Protein AF-0000000078519037 (afdb_homodimer)

pLDDT: mean 96.57, std 5.48, range [38.5, 98.94]

Secondary structure (DSSP, 8-state):
--------SEEEEEEEES-STT-EEEEEEEEPP---TTEEEEEEEEEEE-HHHHHHHHT-SSS--GGGGT------EEEEEEEEE-TT--S--TT-EEEE-SEEE--SSSHHHHTT-GGG-TT-EEBTTTB--TTBSEEEEEGGGSEEPPTT--HHHHHHIIIIIHHHHHHHHHHTPPTT-EEEEETTTSHHHHHHHHHHHHTT-EEEEEE-SHHHHHHHHHTT-SEEEETTT-S-HHHHHHHHTTTT--SEEEE-SGGGGGGGGGGGTT-TT-EEEE-SPPPGGG---EEE-HHHHHHTT-EEEE--S--HHHHHHHHHHHHTTSS---EEEEEGGGHHHHHHHHHTT--SSEEEEETT-/--------SEEEEEEEES-STT-EEEEEEEEPP---TTEEEEEEEEEEE-HHHHHHHHT-SSS--GGGGT------EEEEEEEEE-TT--S--TT-EEEE-SEEE--SSSHHHHTT-GGG-TT-EEBTTTB--TTBSEEEEEGGGSEEPPTT--HHHHHHIIIIIHHHHHHHHHHTPPTT-EEEEETTTSHHHHHHHHHHHHTT-EEEEEE-SHHHHHHHHHHT-SEEEETTT-S-HHHHHHHHTTTT--SEEEE-SGGGGGGGGGGGTT-TT-EEEE-SPPPGGG---EEE-HHHHHHTT-EEEE--S--HHHHHHHHHHHHTTSS---EEEEEGGGHHHHHHHHHTT--SSEEEEETT-

Structure (mmCIF, N/CA/C/O backbone):
data_AF-0000000078519037-model_v1
#
loop_
_entity.id
_entity.type
_entity.pdbx_description
1 polymer 'Polyketide synthase, enoylreductase'
#
loop_
_atom_site.group_PDB
_atom_site.id
_atom_site.type_symbol
_atom_site.label_atom_id
_atom_site.label_alt_id
_atom_site.label_comp_id
_atom_site.label_asym_id
_atom_site.label_entity_id
_atom_site.label_seq_id
_atom_site.pdbx_PDB_ins_code
_atom_site.Cartn_x
_atom_site.Cartn_y
_atom_site.Cartn_z
_atom_site.occupancy
_atom_site.B_iso_or_equiv
_atom_site.auth_seq_id
_atom_site.auth_comp_id
_atom_site.auth_asym_id
_atom_site.auth_atom_id
_atom_site.pdbx_PDB_model_num
ATOM 1 N N . MET A 1 1 ? 0.226 50.844 -4.195 1 38.5 1 MET A N 1
ATOM 2 C CA . MET A 1 1 ? 0.465 51.594 -2.975 1 38.5 1 MET A CA 1
ATOM 3 C C . MET A 1 1 ? 1.252 50.781 -1.963 1 38.5 1 MET A C 1
ATOM 5 O O . MET A 1 1 ? 0.878 49.625 -1.657 1 38.5 1 MET A O 1
ATOM 9 N N . THR A 1 2 ? 2.553 50.938 -1.883 1 46.56 2 THR A N 1
ATOM 10 C CA . THR A 1 2 ? 3.441 50.219 -0.977 1 46.56 2 THR A CA 1
ATOM 11 C C . THR A 1 2 ? 2.863 50.188 0.435 1 46.56 2 THR A C 1
ATOM 13 O O . THR A 1 2 ? 2.768 51.219 1.097 1 46.56 2 THR A O 1
ATOM 16 N N . ASN A 1 3 ? 1.792 49.375 0.617 1 55.59 3 ASN A N 1
ATOM 17 C CA . ASN A 1 3 ? 1.208 49.312 1.953 1 55.59 3 ASN A CA 1
ATOM 18 C C . ASN A 1 3 ? 2.283 49.188 3.029 1 55.59 3 ASN A C 1
ATOM 20 O O . ASN A 1 3 ? 3.033 48.219 3.055 1 55.59 3 ASN A O 1
ATOM 24 N N . ASN A 1 4 ? 2.861 50.281 3.402 1 74.88 4 ASN A N 1
ATOM 25 C CA . ASN A 1 4 ? 3.846 50.344 4.477 1 74.88 4 ASN A CA 1
ATOM 26 C C . ASN A 1 4 ? 3.25 49.906 5.812 1 74.88 4 ASN A C 1
ATOM 28 O O . ASN A 1 4 ? 2.295 50.531 6.297 1 74.88 4 ASN A O 1
ATOM 32 N N . TYR A 1 5 ? 3.516 48.625 6.156 1 86.25 5 TYR A N 1
ATOM 33 C CA . TYR A 1 5 ? 3.049 48.125 7.441 1 86.25 5 TYR A CA 1
ATOM 34 C C . TYR A 1 5 ? 3.932 48.625 8.578 1 86.25 5 TYR A C 1
ATOM 36 O O . TYR A 1 5 ? 5.156 48.688 8.445 1 86.25 5 TYR A O 1
ATOM 44 N N . VAL A 1 6 ? 3.307 49.125 9.602 1 92.94 6 VAL A N 1
ATOM 45 C CA . VAL A 1 6 ? 4.039 49.406 10.828 1 92.94 6 VAL A CA 1
ATOM 46 C C . VAL A 1 6 ? 4.281 48.125 11.602 1 92.94 6 VAL A C 1
ATOM 48 O O . VAL A 1 6 ? 3.334 47.5 12.078 1 92.94 6 VAL A O 1
ATOM 51 N N . ILE A 1 7 ? 5.512 47.75 11.664 1 96.5 7 ILE A N 1
ATOM 52 C CA . ILE A 1 7 ? 5.867 46.531 12.336 1 96.5 7 ILE A CA 1
ATOM 53 C C . ILE A 1 7 ? 6.215 46.812 13.797 1 96.5 7 ILE A C 1
ATOM 55 O O . ILE A 1 7 ? 7.172 47.531 14.086 1 96.5 7 ILE A O 1
ATOM 59 N N . PRO A 1 8 ? 5.477 46.281 14.68 1 97.19 8 PRO A N 1
ATOM 60 C CA . PRO A 1 8 ? 5.785 46.531 16.094 1 97.19 8 PRO A CA 1
ATOM 61 C C . PRO A 1 8 ? 7.059 45.812 16.547 1 97.19 8 PRO A C 1
ATOM 63 O O . PRO A 1 8 ? 7.551 44.906 15.852 1 97.19 8 PRO A O 1
ATOM 66 N N . GLU A 1 9 ? 7.57 46.25 17.672 1 97.5 9 GLU A N 1
ATOM 67 C CA . GLU A 1 9 ? 8.758 45.625 18.234 1 97.5 9 GLU A CA 1
ATOM 68 C C . GLU A 1 9 ? 8.414 44.281 18.875 1 97.5 9 GLU A C 1
ATOM 70 O O . GLU A 1 9 ? 9.242 43.344 18.891 1 97.5 9 GLU A O 1
ATOM 75 N N . GLU A 1 10 ? 7.191 44.281 19.391 1 98.25 10 GLU A N 1
ATOM 76 C CA . GLU A 1 10 ? 6.719 43.062 20.047 1 98.25 10 GLU A CA 1
ATOM 77 C C . GLU A 1 10 ? 5.344 42.656 19.531 1 98.25 10 GLU A C 1
ATOM 79 O O . GLU A 1 10 ? 4.633 43.469 18.938 1 98.25 10 GLU A O 1
ATOM 84 N N . CYS A 1 11 ? 5.043 41.406 19.766 1 97.81 11 CYS A N 1
ATOM 85 C CA . CYS A 1 11 ? 3.736 40.906 19.344 1 97.81 11 CYS A CA 1
ATOM 86 C C . CYS A 1 11 ? 3.221 39.844 20.312 1 97.81 11 CYS A C 1
ATOM 88 O O . CYS A 1 11 ? 3.969 39.344 21.156 1 97.81 11 CYS A O 1
ATOM 90 N N . ARG A 1 12 ? 1.925 39.5 20.188 1 97.5 12 ARG A N 1
ATOM 91 C CA . ARG A 1 12 ? 1.289 38.531 21.047 1 97.5 12 ARG A CA 1
ATOM 92 C C . ARG A 1 12 ? 1.679 37.094 20.625 1 97.5 12 ARG A C 1
ATOM 94 O O . ARG A 1 12 ? 1.819 36.812 19.422 1 97.5 12 ARG A O 1
ATOM 101 N N . ALA A 1 13 ? 1.878 36.25 21.562 1 98.44 13 ALA A N 1
ATOM 102 C CA . ALA A 1 13 ? 2.219 34.844 21.344 1 98.44 13 ALA A CA 1
ATOM 103 C C . ALA A 1 13 ? 1.622 33.969 22.422 1 98.44 13 ALA A C 1
ATOM 105 O O . ALA A 1 13 ? 1.486 34.375 23.578 1 98.44 13 ALA A O 1
ATOM 106 N N . ALA A 1 14 ? 1.101 32.875 22.031 1 98.5 14 ALA A N 1
ATOM 107 C CA . ALA A 1 14 ? 0.797 31.797 22.969 1 98.5 14 ALA A CA 1
ATOM 108 C C . ALA A 1 14 ? 2.012 30.891 23.172 1 98.5 14 ALA A C 1
ATOM 110 O O . ALA A 1 14 ? 2.473 30.234 22.25 1 98.5 14 ALA A O 1
ATOM 111 N N . VAL A 1 15 ? 2.541 30.844 24.359 1 98 15 VAL A N 1
ATOM 112 C CA . VAL A 1 15 ? 3.799 30.156 24.625 1 98 15 VAL A CA 1
ATOM 113 C C . VAL A 1 15 ? 3.543 28.953 25.531 1 98 15 VAL A C 1
ATOM 115 O O . VAL A 1 15 ? 2.705 29 26.438 1 98 15 VAL A O 1
ATOM 118 N N . VAL A 1 16 ? 4.293 27.891 25.203 1 97.56 16 VAL A N 1
ATOM 119 C CA . VAL A 1 16 ? 4.219 26.656 25.984 1 97.56 16 VAL A CA 1
ATOM 120 C C . VAL A 1 16 ? 5.074 26.797 27.234 1 97.56 16 VAL A C 1
ATOM 122 O O . VAL A 1 16 ? 6.238 27.188 27.172 1 97.56 16 VAL A O 1
ATOM 125 N N . VAL A 1 17 ? 4.434 26.516 28.328 1 96.38 17 VAL A N 1
ATOM 126 C CA . VAL A 1 17 ? 5.125 26.469 29.609 1 96.38 17 VAL A CA 1
ATOM 127 C C . VAL A 1 17 ? 5.168 25.031 30.125 1 96.38 17 VAL A C 1
ATOM 129 O O . VAL A 1 17 ? 4.172 24.312 30.047 1 96.38 17 VAL A O 1
ATOM 132 N N . ASP A 1 18 ? 6.266 24.578 30.594 1 95.75 18 ASP A N 1
ATOM 133 C CA . ASP A 1 18 ? 6.477 23.25 31.141 1 95.75 18 ASP A CA 1
ATOM 134 C C . ASP A 1 18 ? 6.227 22.172 30.078 1 95.75 18 ASP A C 1
ATOM 136 O O . ASP A 1 18 ? 5.434 21.25 30.297 1 95.75 18 ASP A O 1
ATOM 140 N N . GLU A 1 19 ? 6.879 22.359 28.922 1 96 19 GLU A N 1
ATOM 141 C CA . GLU A 1 19 ? 6.793 21.359 27.875 1 96 19 GLU A CA 1
ATOM 142 C C . GLU A 1 19 ? 6.824 19.953 28.453 1 96 19 GLU A C 1
ATOM 144 O O . GLU A 1 19 ? 7.652 19.641 29.312 1 96 19 GLU A O 1
ATOM 149 N N . GLY A 1 20 ? 5.91 19.016 27.969 1 95.56 20 GLY A N 1
ATOM 150 C CA . GLY A 1 20 ? 5.734 17.688 28.531 1 95.56 20 GLY A CA 1
ATOM 151 C C . GLY A 1 20 ? 4.324 17.422 29.031 1 95.56 20 GLY A C 1
ATOM 152 O O . GLY A 1 20 ? 3.389 18.141 28.656 1 95.56 20 GLY A O 1
ATOM 153 N N . PRO A 1 21 ? 4.148 16.422 29.875 1 94.69 21 PRO A N 1
ATOM 154 C CA . PRO A 1 21 ? 2.814 15.961 30.266 1 94.69 21 PRO A CA 1
ATOM 155 C C . PRO A 1 21 ? 2.004 17.047 30.969 1 94.69 21 PRO A C 1
ATOM 157 O O . PRO A 1 21 ? 0.771 17.016 30.938 1 94.69 21 PRO A O 1
ATOM 160 N N . ASN A 1 22 ? 2.695 18.031 31.578 1 96.19 22 ASN A N 1
ATOM 161 C CA . ASN A 1 22 ? 2.006 19.062 32.375 1 96.19 22 ASN A CA 1
ATOM 162 C C . ASN A 1 22 ? 2.055 20.422 31.688 1 96.19 22 ASN A C 1
ATOM 164 O O . ASN A 1 22 ? 1.936 21.453 32.344 1 96.19 22 ASN A O 1
ATOM 168 N N . PHE A 1 23 ? 2.238 20.375 30.391 1 97.44 23 PHE A N 1
ATOM 169 C CA . PHE A 1 23 ? 2.4 21.656 29.703 1 97.44 23 PHE A CA 1
ATOM 170 C C . PHE A 1 23 ? 1.176 22.531 29.906 1 97.44 23 PHE A C 1
ATOM 172 O O . PHE A 1 23 ? 0.066 22.031 30.094 1 97.44 23 PHE A O 1
ATOM 179 N N . THR A 1 24 ? 1.348 23.844 29.875 1 96.81 24 THR A N 1
ATOM 180 C CA . THR A 1 24 ? 0.292 24.844 29.812 1 96.81 24 THR A CA 1
ATOM 181 C C . THR A 1 24 ? 0.625 25.906 28.781 1 96.81 24 THR A C 1
ATOM 183 O O . THR A 1 24 ? 1.757 25.984 28.297 1 96.81 24 THR A O 1
ATOM 186 N N . ILE A 1 25 ? -0.389 26.594 28.344 1 97.44 25 ILE A N 1
ATOM 187 C CA . ILE A 1 25 ? -0.223 27.688 27.391 1 97.44 25 ILE A CA 1
ATOM 188 C C . ILE A 1 25 ? -0.421 29.031 28.109 1 97.44 25 ILE A C 1
ATOM 190 O O . ILE A 1 25 ? -1.396 29.219 28.844 1 97.44 25 ILE A O 1
ATOM 194 N N . LYS A 1 26 ? 0.496 29.875 27.906 1 96.75 26 LYS A N 1
ATOM 195 C CA . LYS A 1 26 ? 0.377 31.25 28.406 1 96.75 26 LYS A CA 1
ATOM 196 C C . LYS A 1 26 ? 0.456 32.25 27.25 1 96.75 26 LYS A C 1
ATOM 198 O O . LYS A 1 26 ? 1.261 32.094 26.328 1 96.75 26 LYS A O 1
ATOM 203 N N . THR A 1 27 ? -0.44 33.25 27.328 1 95.88 27 THR A N 1
ATOM 204 C CA . THR A 1 27 ? -0.355 34.344 26.359 1 95.88 27 THR A CA 1
ATOM 205 C C . THR A 1 27 ? 0.595 35.438 26.859 1 95.88 27 THR A C 1
ATOM 207 O O . THR A 1 27 ? 0.549 35.812 28.031 1 95.88 27 THR A O 1
ATOM 210 N N . GLN A 1 28 ? 1.501 35.781 26.031 1 95.88 28 GLN A N 1
ATOM 211 C CA . GLN A 1 28 ? 2.438 36.844 26.375 1 95.88 28 GLN A CA 1
ATOM 212 C C . GLN A 1 28 ? 2.896 37.594 25.141 1 95.88 28 GLN A C 1
ATOM 214 O O . GLN A 1 28 ? 2.443 37.312 24.031 1 95.88 28 GLN A O 1
ATOM 219 N N . THR A 1 29 ? 3.711 38.625 25.406 1 97.31 29 THR A N 1
ATOM 220 C CA . THR A 1 29 ? 4.324 39.375 24.312 1 97.31 29 THR A CA 1
ATOM 221 C C . THR A 1 29 ? 5.766 38.938 24.094 1 97.31 29 THR A C 1
ATOM 223 O O . THR A 1 29 ? 6.5 38.688 25.047 1 97.31 29 THR A O 1
ATOM 226 N N . VAL A 1 30 ? 6.07 38.812 22.844 1 97.81 30 VAL A N 1
ATOM 227 C CA . VAL A 1 30 ? 7.434 38.438 22.484 1 97.81 30 VAL A CA 1
ATOM 228 C C . VAL A 1 30 ? 7.961 39.375 21.406 1 97.81 30 VAL A C 1
ATOM 230 O O . VAL A 1 30 ? 7.191 40.125 20.797 1 97.81 30 VAL A O 1
ATOM 233 N N . LYS A 1 31 ? 9.234 39.344 21.188 1 97.88 31 LYS A N 1
ATOM 234 C CA . LYS A 1 31 ? 9.844 40.188 20.172 1 97.88 31 LYS A CA 1
ATOM 235 C C . LYS A 1 31 ? 9.445 39.75 18.766 1 97.88 31 LYS A C 1
ATOM 237 O O . LYS A 1 31 ? 9.391 38.531 18.5 1 97.88 31 LYS A O 1
ATOM 242 N N . VAL A 1 32 ? 9.148 40.688 17.922 1 98.44 32 VAL A N 1
ATOM 243 C CA . VAL A 1 32 ? 8.93 40.406 16.516 1 98.44 32 VAL A CA 1
ATOM 244 C C . VAL A 1 32 ? 10.258 40.031 15.852 1 98.44 32 VAL A C 1
ATOM 246 O O . VAL A 1 32 ? 11.234 40.781 15.977 1 98.44 32 VAL A O 1
ATOM 249 N N . PRO A 1 33 ? 10.297 38.906 15.18 1 98.31 33 PRO A N 1
ATOM 250 C CA . PRO A 1 33 ? 11.57 38.531 14.547 1 98.31 33 PRO A CA 1
ATOM 251 C C . PRO A 1 33 ? 11.859 39.344 13.289 1 98.31 33 PRO A C 1
ATOM 253 O O . PRO A 1 33 ? 10.961 39.969 12.734 1 98.31 33 PRO A O 1
ATOM 256 N N . VAL A 1 34 ? 13.07 39.375 12.898 1 97.81 34 VAL A N 1
ATOM 257 C CA . VAL A 1 34 ? 13.531 40 11.664 1 97.81 34 VAL A CA 1
ATOM 258 C C . VAL A 1 34 ? 13.836 38.906 10.625 1 97.81 34 VAL A C 1
ATOM 260 O O . VAL A 1 34 ? 14.578 37.969 10.898 1 97.81 34 VAL A O 1
ATOM 263 N N . PRO A 1 35 ? 13.234 39.062 9.445 1 98.44 35 PRO A N 1
ATOM 264 C CA . PRO A 1 35 ? 13.492 38 8.438 1 98.44 35 PRO A CA 1
ATOM 265 C C . PRO A 1 35 ? 14.93 38.031 7.93 1 98.44 35 PRO A C 1
ATOM 267 O O . PRO A 1 35 ? 15.508 39.094 7.734 1 98.44 35 PRO A O 1
ATOM 270 N N . GLY A 1 36 ? 15.539 36.812 7.816 1 98.31 36 GLY A N 1
ATOM 271 C CA . GLY A 1 36 ? 16.812 36.688 7.117 1 98.31 36 GLY A CA 1
ATOM 272 C C . GLY A 1 36 ? 16.703 37 5.637 1 98.31 36 GLY A C 1
ATOM 273 O O . GLY A 1 36 ? 15.625 37.312 5.129 1 98.31 36 GLY A O 1
ATOM 274 N N . PRO A 1 37 ? 17.797 36.906 4.895 1 98.5 37 PRO A N 1
ATOM 275 C CA . PRO A 1 37 ? 17.844 37.344 3.498 1 98.5 37 PRO A CA 1
ATOM 276 C C . PRO A 1 37 ? 16.859 36.562 2.609 1 98.5 37 PRO A C 1
ATOM 278 O O . PRO A 1 37 ? 16.375 37.125 1.617 1 98.5 37 PRO A O 1
ATOM 281 N N . ASP A 1 38 ? 16.594 35.312 2.957 1 98.56 38 ASP A N 1
ATOM 282 C CA . ASP A 1 38 ? 15.758 34.5 2.098 1 98.56 38 ASP A CA 1
ATOM 283 C C . ASP A 1 38 ? 14.398 34.25 2.746 1 98.56 38 ASP A C 1
ATOM 285 O O . ASP A 1 38 ? 13.688 33.312 2.359 1 98.56 38 ASP A O 1
ATOM 289 N N . GLU A 1 39 ? 14.047 35.031 3.738 1 98.75 39 GLU A N 1
ATOM 290 C CA . GLU A 1 39 ? 12.836 34.812 4.52 1 98.75 39 GLU A CA 1
ATOM 291 C C . GLU A 1 39 ? 11.859 36 4.359 1 98.75 39 GLU A C 1
ATOM 293 O O . GLU A 1 39 ? 12.234 37.062 3.854 1 98.75 39 GLU A O 1
ATOM 298 N N . VAL A 1 40 ? 10.648 35.781 4.707 1 98.81 40 VAL A N 1
ATOM 299 C CA . VAL A 1 40 ? 9.625 36.812 4.809 1 98.81 40 VAL A CA 1
ATOM 300 C C . VAL A 1 40 ? 9.117 36.906 6.246 1 98.81 40 VAL A C 1
ATOM 302 O O . VAL A 1 40 ? 9.141 35.906 6.977 1 98.81 40 VAL A O 1
ATOM 305 N N . LEU A 1 41 ? 8.75 38.062 6.637 1 98.81 41 LEU A N 1
ATOM 306 C CA . LEU A 1 41 ? 7.984 38.25 7.867 1 98.81 41 LEU A CA 1
ATOM 307 C C . LEU A 1 41 ? 6.484 38.25 7.582 1 98.81 41 LEU A C 1
ATOM 309 O O . LEU A 1 41 ? 6.008 39 6.734 1 98.81 41 LEU A O 1
ATOM 313 N N . ILE A 1 42 ? 5.832 37.406 8.234 1 98.81 42 ILE A N 1
ATOM 314 C CA . ILE A 1 42 ? 4.395 37.281 8.023 1 98.81 42 ILE A CA 1
ATOM 315 C C . ILE A 1 42 ? 3.643 37.719 9.266 1 98.81 42 ILE A C 1
ATOM 317 O O . ILE A 1 42 ? 3.938 37.281 10.383 1 98.81 42 ILE A O 1
ATOM 321 N N . LYS A 1 43 ? 2.795 38.656 9.109 1 98.81 43 LYS A N 1
ATOM 322 C CA . LYS A 1 43 ? 1.781 38.938 10.117 1 98.81 43 LYS A CA 1
ATOM 323 C C . LYS A 1 43 ? 0.583 38 9.984 1 98.81 43 LYS A C 1
ATOM 325 O O . LYS A 1 43 ? -0.209 38.125 9.047 1 98.81 43 LYS A O 1
ATOM 330 N N . LEU A 1 44 ? 0.459 37.125 10.922 1 98.75 44 LEU A N 1
ATOM 331 C CA . LEU A 1 44 ? -0.603 36.125 10.82 1 98.75 44 LEU A CA 1
ATOM 332 C C . LEU A 1 44 ? -1.961 36.75 11.133 1 98.75 44 LEU A C 1
ATOM 334 O O . LEU A 1 44 ? -2.08 37.562 12.047 1 98.75 44 LEU A O 1
ATOM 338 N N . ASN A 1 45 ? -2.914 36.375 10.328 1 98.44 45 ASN A N 1
ATOM 339 C CA . ASN A 1 45 ? -4.309 36.719 10.602 1 98.44 45 ASN A CA 1
ATOM 340 C C . ASN A 1 45 ? -5.004 35.594 11.383 1 98.44 45 ASN A C 1
ATOM 342 O O . ASN A 1 45 ? -5.844 35.875 12.242 1 98.44 45 ASN A O 1
ATOM 346 N N . ALA A 1 46 ? -4.645 34.406 11.094 1 98.69 46 ALA A N 1
ATOM 347 C CA . ALA A 1 46 ? -5.297 33.25 11.711 1 98.69 46 ALA A CA 1
ATOM 348 C C . ALA A 1 46 ? -4.332 32.094 11.82 1 98.69 46 ALA A C 1
ATOM 350 O O . ALA A 1 46 ? -3.381 31.969 11.047 1 98.69 46 ALA A O 1
ATOM 351 N N . THR A 1 47 ? -4.539 31.25 12.805 1 98.81 47 THR A N 1
ATOM 352 C CA . THR A 1 47 ? -3.861 29.953 12.938 1 98.81 47 THR A CA 1
ATOM 353 C C . THR A 1 47 ? -4.84 28.875 13.375 1 98.81 47 THR A C 1
ATOM 355 O O . THR A 1 47 ? -5.68 29.094 14.25 1 98.81 47 THR A O 1
ATOM 358 N N . GLY A 1 48 ? -4.816 27.781 12.594 1 98.31 48 GLY A N 1
ATOM 359 C CA . GLY A 1 48 ? -5.504 26.609 13.102 1 98.31 48 GLY A CA 1
ATOM 360 C C . GLY A 1 48 ? -4.758 25.922 14.234 1 98.31 48 GLY A C 1
ATOM 361 O O . GLY A 1 48 ? -3.584 26.203 14.469 1 98.31 48 GLY A O 1
ATOM 362 N N . ILE A 1 49 ? -5.445 25.125 14.945 1 97.75 49 ILE A N 1
ATOM 363 C CA . ILE A 1 49 ? -4.852 24.281 15.977 1 97.75 49 ILE A CA 1
ATOM 364 C C . ILE A 1 49 ? -5.043 22.812 15.617 1 97.75 49 ILE A C 1
ATOM 366 O O . ILE A 1 49 ? -6.152 22.391 15.305 1 97.75 49 ILE A O 1
ATOM 370 N N . CYS A 1 50 ? -3.994 22.094 15.625 1 96.56 50 CYS A N 1
ATOM 371 C CA . CYS A 1 50 ? -3.975 20.688 15.227 1 96.56 50 CYS A CA 1
ATOM 372 C C . CYS A 1 50 ? -3.504 19.812 16.375 1 96.56 50 CYS A C 1
ATOM 374 O O . CYS A 1 50 ? -2.734 20.25 17.234 1 96.56 50 CYS A O 1
ATOM 376 N N . TYR A 1 51 ? -3.963 18.625 16.406 1 95.94 51 TYR A N 1
ATOM 377 C CA . TYR A 1 51 ? -3.557 17.75 17.484 1 95.94 51 TYR A CA 1
ATOM 378 C C . TYR A 1 51 ? -2.049 17.516 17.469 1 95.94 51 TYR A C 1
ATOM 380 O O . TYR A 1 51 ? -1.438 17.297 18.516 1 95.94 51 TYR A O 1
ATOM 388 N N . SER A 1 52 ? -1.43 17.562 16.344 1 95.44 52 SER A N 1
ATOM 389 C CA . SER A 1 52 ? 0.024 17.438 16.297 1 95.44 52 SER A CA 1
ATOM 390 C C . SER A 1 52 ? 0.694 18.547 17.109 1 95.44 52 SER A C 1
ATOM 392 O O . SER A 1 52 ? 1.789 18.344 17.641 1 95.44 52 SER A O 1
ATOM 394 N N . ASP A 1 53 ? 0.085 19.703 17.203 1 97.06 53 ASP A N 1
ATOM 395 C CA . ASP A 1 53 ? 0.602 20.734 18.094 1 97.06 53 ASP A CA 1
ATOM 396 C C . ASP A 1 53 ? 0.611 20.25 19.547 1 97.06 53 ASP A C 1
ATOM 398 O O . ASP A 1 53 ? 1.543 20.547 20.297 1 97.06 53 ASP A O 1
ATOM 402 N N . ILE A 1 54 ? -0.474 19.578 19.875 1 96.44 54 ILE A N 1
ATOM 403 C CA . ILE A 1 54 ? -0.57 19.016 21.219 1 96.44 54 ILE A CA 1
ATOM 404 C C . ILE A 1 54 ? 0.562 18.016 21.438 1 96.44 54 ILE A C 1
ATOM 406 O O . ILE A 1 54 ? 1.226 18.047 22.484 1 96.44 54 ILE A O 1
ATOM 410 N N . HIS A 1 55 ? 0.822 17.203 20.453 1 95.62 55 HIS A N 1
ATOM 411 C CA . HIS A 1 55 ? 1.929 16.266 20.547 1 95.62 55 HIS A CA 1
ATOM 412 C C . HIS A 1 55 ? 3.254 16.984 20.766 1 95.62 55 HIS A C 1
ATOM 414 O O . HIS A 1 55 ? 4.078 16.547 21.562 1 95.62 55 HIS A O 1
ATOM 420 N N . TYR A 1 56 ? 3.445 18.078 20 1 96.12 56 TYR A N 1
ATOM 421 C CA . TYR A 1 56 ? 4.664 18.875 20.172 1 96.12 56 TYR A CA 1
ATOM 422 C C . TYR A 1 56 ? 4.809 19.344 21.609 1 96.12 56 TYR A C 1
ATOM 424 O O . TYR A 1 56 ? 5.875 19.203 22.219 1 96.12 56 TYR A O 1
ATOM 432 N N . MET A 1 57 ? 3.746 19.812 22.125 1 97.56 57 MET A N 1
ATOM 433 C CA . MET A 1 57 ? 3.773 20.406 23.469 1 97.56 57 MET A CA 1
ATOM 434 C C . MET A 1 57 ? 3.895 19.328 24.547 1 97.56 57 MET A C 1
ATOM 436 O O . MET A 1 57 ? 4.551 19.547 25.562 1 97.56 57 MET A O 1
ATOM 440 N N . LEU A 1 58 ? 3.318 18.203 24.234 1 96.38 58 LEU A N 1
ATOM 441 C CA . LEU A 1 58 ? 3.404 17.062 25.141 1 96.38 58 LEU A CA 1
ATOM 442 C C . LEU A 1 58 ? 4.777 16.406 25.062 1 96.38 58 LEU A C 1
ATOM 444 O O . LEU A 1 58 ? 5.164 15.656 25.953 1 96.38 58 LEU A O 1
ATOM 448 N N . ASN A 1 59 ? 5.445 16.641 23.969 1 94.62 59 ASN A N 1
ATOM 449 C CA . ASN A 1 59 ? 6.699 15.953 23.688 1 94.62 59 ASN A CA 1
ATOM 450 C C . ASN A 1 59 ? 6.539 14.445 23.781 1 94.62 59 ASN A C 1
ATOM 452 O O . ASN A 1 59 ? 7.301 13.773 24.484 1 94.62 59 ASN A O 1
ATOM 456 N N . ASP A 1 60 ? 5.574 13.906 23.016 1 92.81 60 ASP A N 1
ATOM 457 C CA . ASP A 1 60 ? 5.258 12.508 23.266 1 92.81 60 ASP A CA 1
ATOM 458 C C . ASP A 1 60 ? 5.328 11.695 21.969 1 92.81 60 ASP A C 1
ATOM 460 O O . ASP A 1 60 ? 4.793 10.586 21.906 1 92.81 60 ASP A O 1
ATOM 464 N N . THR A 1 61 ? 5.957 12.25 20.891 1 87.31 61 THR A N 1
ATOM 465 C CA . THR A 1 61 ? 6.047 11.5 19.641 1 87.31 61 THR A CA 1
ATOM 466 C C . THR A 1 61 ? 7.418 10.852 19.5 1 87.31 61 THR A C 1
ATOM 468 O O . THR A 1 61 ? 7.637 10.047 18.594 1 87.31 61 THR A O 1
ATOM 471 N N . GLY A 1 62 ? 8.328 11.203 20.406 1 85.38 62 GLY A N 1
ATOM 472 C CA . GLY A 1 62 ? 9.672 10.656 20.344 1 85.38 62 GLY A CA 1
ATOM 473 C C . GLY A 1 62 ? 10.609 11.477 19.469 1 85.38 62 GLY A C 1
ATOM 474 O O . GLY A 1 62 ? 11.797 11.172 19.375 1 85.38 62 GLY A O 1
ATOM 475 N N . GLY A 1 63 ? 10.117 12.539 18.844 1 87.44 63 GLY A N 1
ATOM 476 C CA . GLY A 1 63 ? 10.945 13.398 18.016 1 87.44 63 GLY A CA 1
ATOM 477 C C . GLY A 1 63 ? 11.648 14.492 18.797 1 87.44 63 GLY A C 1
ATOM 478 O O . GLY A 1 63 ? 11.758 14.414 20.031 1 87.44 63 GLY A O 1
ATOM 479 N N . ARG A 1 64 ? 12.117 15.438 18.094 1 89.5 64 ARG A N 1
ATOM 480 C CA . ARG A 1 64 ? 12.82 16.578 18.688 1 89.5 64 ARG A CA 1
ATOM 481 C C . ARG A 1 64 ? 11.875 17.422 19.531 1 89.5 64 ARG A C 1
ATOM 483 O O . ARG A 1 64 ? 10.742 17.688 19.141 1 89.5 64 ARG A O 1
ATOM 490 N N . LYS A 1 65 ? 12.367 17.766 20.672 1 94.5 65 LYS A N 1
ATOM 491 C CA . LYS A 1 65 ? 11.562 18.641 21.531 1 94.5 65 LYS A CA 1
ATOM 492 C C . LYS A 1 65 ? 11.664 20.094 21.078 1 94.5 65 LYS A C 1
ATOM 494 O O . LYS A 1 65 ? 12.719 20.531 20.625 1 94.5 65 LYS A O 1
ATOM 499 N N . MET A 1 66 ? 10.57 20.75 21.234 1 96.19 66 MET A N 1
ATOM 500 C CA . MET A 1 66 ? 10.516 22.172 20.891 1 96.19 66 MET A CA 1
ATOM 501 C C . MET A 1 66 ? 11.617 22.938 21.625 1 96.19 66 MET A C 1
ATOM 503 O O . MET A 1 66 ? 12.328 23.734 21.016 1 96.19 66 MET A O 1
ATOM 507 N N . SER A 1 67 ? 11.82 22.594 22.891 1 95.19 67 SER A N 1
ATOM 508 C CA . SER A 1 67 ? 12.75 23.328 23.734 1 95.19 67 SER A CA 1
ATOM 509 C C . SER A 1 67 ? 14.188 23.141 23.281 1 95.19 67 SER A C 1
ATOM 511 O O . SER A 1 67 ? 15.039 24 23.516 1 95.19 67 SER A O 1
ATOM 513 N N . ALA A 1 68 ? 14.43 22.016 22.703 1 96 68 ALA A N 1
ATOM 514 C CA . ALA A 1 68 ? 15.773 21.75 22.188 1 96 68 ALA A CA 1
ATOM 515 C C . ALA A 1 68 ? 16.156 22.75 21.109 1 96 68 ALA A C 1
ATOM 517 O O . ALA A 1 68 ? 17.344 22.984 20.859 1 96 68 ALA A O 1
ATOM 518 N N . SER A 1 69 ? 15.195 23.453 20.469 1 95.31 69 SER A N 1
ATOM 519 C CA . SER A 1 69 ? 15.438 24.438 19.422 1 95.31 69 SER A CA 1
ATOM 520 C C . SER A 1 69 ? 15.164 25.844 19.906 1 95.31 69 SER A C 1
ATOM 522 O O . SER A 1 69 ? 15.117 26.797 19.125 1 95.31 69 SER A O 1
ATOM 524 N N . GLY A 1 70 ? 14.867 25.922 21.188 1 95.69 70 GLY A N 1
ATOM 525 C CA . GLY A 1 70 ? 14.555 27.219 21.75 1 95.69 70 GLY A CA 1
ATOM 526 C C . GLY A 1 70 ? 13.195 27.75 21.328 1 95.69 70 GLY A C 1
ATOM 527 O O . GLY A 1 70 ? 12.953 28.953 21.359 1 95.69 70 GLY A O 1
ATOM 528 N N . ILE A 1 71 ? 12.344 26.859 20.812 1 96.5 71 ILE A N 1
ATOM 529 C CA . ILE A 1 71 ? 11.023 27.234 20.328 1 96.5 71 ILE A CA 1
ATOM 530 C C . ILE A 1 71 ? 10.008 27.156 21.469 1 96.5 71 ILE A C 1
ATOM 532 O O . ILE A 1 71 ? 9.992 26.188 22.219 1 96.5 71 ILE A O 1
ATOM 536 N N . CYS A 1 72 ? 9.164 28.203 21.547 1 96.19 72 CYS A N 1
ATOM 537 C CA . CYS A 1 72 ? 8.195 28.188 22.641 1 96.19 72 CYS A CA 1
ATOM 538 C C . CYS A 1 72 ? 6.77 28.281 22.094 1 96.19 72 CYS A C 1
ATOM 540 O O . CYS A 1 72 ? 5.809 28.047 22.828 1 96.19 72 CYS A O 1
ATOM 542 N N . SER A 1 73 ? 6.633 28.719 20.906 1 98.25 73 SER A N 1
ATOM 543 C CA . SER A 1 73 ? 5.316 28.781 20.266 1 98.25 73 SER A CA 1
ATOM 544 C C . SER A 1 73 ? 5.137 27.641 19.266 1 98.25 73 SER A C 1
ATOM 546 O O . SER A 1 73 ? 5.844 27.594 18.25 1 98.25 73 SER A O 1
ATOM 548 N N . ALA A 1 74 ? 4.191 26.75 19.5 1 98.06 74 ALA A N 1
ATOM 549 C CA . ALA A 1 74 ? 3.859 25.672 18.578 1 98.06 74 ALA A CA 1
ATOM 550 C C . ALA A 1 74 ? 3.016 26.188 17.406 1 98.06 74 ALA A C 1
ATOM 552 O O . ALA A 1 74 ? 3.127 27.344 17.016 1 98.06 74 ALA A O 1
ATOM 553 N N . GLY A 1 75 ? 2.35 25.344 16.781 1 98.38 75 GLY A N 1
ATOM 554 C CA . GLY A 1 75 ? 1.459 25.703 15.695 1 98.38 75 GLY A CA 1
ATOM 555 C C . GLY A 1 75 ? 2.092 25.531 14.328 1 98.38 75 GLY A C 1
ATOM 556 O O . GLY A 1 75 ? 3.295 25.75 14.164 1 98.38 75 GLY A O 1
ATOM 557 N N . HIS A 1 76 ? 1.209 25.172 13.289 1 98.62 76 HIS A N 1
ATOM 558 C CA . HIS A 1 76 ? 1.751 24.953 11.953 1 98.62 76 HIS A CA 1
ATOM 559 C C . HIS A 1 76 ? 0.673 25.125 10.883 1 98.62 76 HIS A C 1
ATOM 561 O O . HIS A 1 76 ? 0.832 24.672 9.758 1 98.62 76 HIS A O 1
ATOM 567 N N . GLU A 1 77 ? -0.461 25.766 11.242 1 98.38 77 GLU A N 1
ATOM 568 C CA . GLU A 1 77 ? -1.556 26.062 10.328 1 98.38 77 GLU A CA 1
ATOM 569 C C . GLU A 1 77 ? -1.776 27.578 10.219 1 98.38 77 GLU A C 1
ATOM 571 O O . GLU A 1 77 ? -2.826 28.078 10.617 1 98.38 77 GLU A O 1
ATOM 576 N N . GLY A 1 78 ? -0.915 28.25 9.547 1 98.69 78 GLY A N 1
ATOM 577 C CA . GLY A 1 78 ? -0.98 29.703 9.586 1 98.69 78 GLY A CA 1
ATOM 578 C C . GLY A 1 78 ? -1.413 30.312 8.266 1 98.69 78 GLY A C 1
ATOM 579 O O . GLY A 1 78 ? -1.099 29.781 7.195 1 98.69 78 GLY A O 1
ATOM 580 N N . SER A 1 79 ? -2.107 31.391 8.297 1 98.69 79 SER A N 1
ATOM 581 C CA . SER A 1 79 ? -2.436 32.25 7.16 1 98.69 79 SER A CA 1
ATOM 582 C C . SER A 1 79 ? -2.359 33.719 7.543 1 98.69 79 SER A C 1
ATOM 584 O O . SER A 1 79 ? -2.816 34.094 8.617 1 98.69 79 SER A O 1
ATOM 586 N N . GLY A 1 80 ? -1.746 34.531 6.676 1 98.31 80 GLY A N 1
ATOM 587 C CA . GLY A 1 80 ? -1.603 35.938 6.949 1 98.31 80 GLY A CA 1
ATOM 588 C C . GLY A 1 80 ? -1.083 36.719 5.758 1 98.31 80 GLY A C 1
ATOM 589 O O . GLY A 1 80 ? -1.431 36.438 4.613 1 98.31 80 GLY A O 1
ATOM 590 N N . VAL A 1 81 ? -0.296 37.781 6.129 1 97.81 81 VAL A N 1
ATOM 591 C CA . VAL A 1 81 ? 0.179 38.688 5.105 1 97.81 81 VAL A CA 1
ATOM 592 C C . VAL A 1 81 ? 1.676 38.938 5.289 1 97.81 81 VAL A C 1
ATOM 594 O O . VAL A 1 81 ? 2.154 39.094 6.414 1 97.81 81 VAL A O 1
ATOM 597 N N . VAL A 1 82 ? 2.379 39.031 4.164 1 98.5 82 VAL A N 1
ATOM 598 C CA . VAL A 1 82 ? 3.793 39.375 4.191 1 98.5 82 VAL A CA 1
ATOM 599 C C . VAL A 1 82 ? 3.943 40.875 4.48 1 98.5 82 VAL A C 1
ATOM 601 O O . VAL A 1 82 ? 3.387 41.719 3.764 1 98.5 82 VAL A O 1
ATOM 604 N N . VAL A 1 83 ? 4.766 41.188 5.48 1 98.5 83 VAL A N 1
ATOM 605 C CA . VAL A 1 83 ? 4.84 42.594 5.859 1 98.5 83 VAL A CA 1
ATOM 606 C C . VAL A 1 83 ? 6.285 43.094 5.758 1 98.5 83 VAL A C 1
ATOM 608 O O . VAL A 1 83 ? 6.547 44.281 5.824 1 98.5 83 VAL A O 1
ATOM 611 N N . LYS A 1 84 ? 7.168 42.219 5.594 1 98.19 84 LYS A N 1
ATOM 612 C CA . LYS A 1 84 ? 8.57 42.562 5.371 1 98.19 84 LYS A CA 1
ATOM 613 C C . LYS A 1 84 ? 9.289 41.438 4.605 1 98.19 84 LYS A C 1
ATOM 615 O O . LYS A 1 84 ? 9.008 40.25 4.809 1 98.19 84 LYS A O 1
ATOM 620 N N . LEU A 1 85 ? 10.219 41.812 3.719 1 97.88 85 LEU A N 1
ATOM 621 C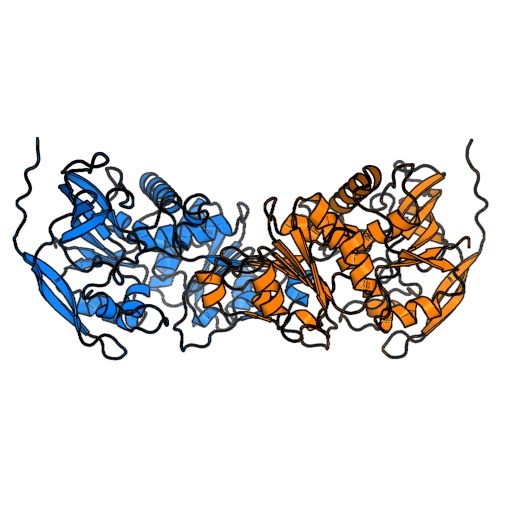 CA . LEU A 1 85 ? 10.961 40.875 2.891 1 97.88 85 LEU A CA 1
ATOM 622 C C . LEU A 1 85 ? 12.438 40.875 3.262 1 97.88 85 LEU A C 1
ATOM 624 O O . LEU A 1 85 ? 13.008 41.938 3.562 1 97.88 85 LEU A O 1
ATOM 628 N N . GLY A 1 86 ? 13 39.656 3.242 1 98.06 86 GLY A N 1
ATOM 629 C CA . GLY A 1 86 ? 14.453 39.594 3.199 1 98.06 86 GLY A CA 1
ATOM 630 C C . GLY A 1 86 ? 15.031 40.125 1.901 1 98.06 86 GLY A C 1
ATOM 631 O O . GLY A 1 86 ? 14.344 40.156 0.877 1 98.06 86 GLY A O 1
ATOM 632 N N . ASP A 1 87 ? 16.297 40.375 1.9 1 97.81 87 ASP A N 1
ATOM 633 C CA . ASP A 1 87 ? 16.953 41.094 0.812 1 97.81 87 ASP A CA 1
ATOM 634 C C . ASP A 1 87 ? 16.938 40.281 -0.479 1 97.81 87 ASP A C 1
ATOM 636 O O . ASP A 1 87 ? 16.922 40.844 -1.575 1 97.81 87 ASP A O 1
ATOM 640 N N . ASN A 1 88 ? 16.875 38.969 -0.377 1 98.19 88 ASN A N 1
ATOM 641 C CA . ASN A 1 88 ? 17 38.125 -1.553 1 98.19 88 ASN A CA 1
ATOM 642 C C . ASN A 1 88 ? 15.633 37.656 -2.062 1 98.19 88 ASN A C 1
ATOM 644 O O . ASN A 1 88 ? 15.555 36.969 -3.08 1 98.19 88 ASN A O 1
ATOM 648 N N . VAL A 1 89 ? 14.617 38.031 -1.367 1 98.25 89 VAL A N 1
ATOM 649 C CA . VAL A 1 89 ? 13.297 37.5 -1.695 1 98.25 89 VAL A CA 1
ATOM 650 C C . VAL A 1 89 ? 12.75 38.219 -2.932 1 98.25 89 VAL A C 1
ATOM 652 O O . VAL A 1 89 ? 12.695 39.438 -2.969 1 98.25 89 VAL A O 1
ATOM 655 N N . LYS A 1 90 ? 12.352 37.406 -3.973 1 96.56 90 LYS A N 1
ATOM 656 C CA . LYS A 1 90 ? 11.805 37.938 -5.207 1 96.56 90 LYS A CA 1
ATOM 657 C C . LYS A 1 90 ? 10.422 37.375 -5.504 1 96.56 90 LYS A C 1
ATOM 659 O O . LYS A 1 90 ? 9.695 37.906 -6.348 1 96.56 90 LYS A O 1
ATOM 664 N N . THR A 1 91 ? 10.047 36.375 -4.785 1 95.69 91 THR A N 1
ATOM 665 C CA . THR A 1 91 ? 8.844 35.625 -5.113 1 95.69 91 THR A CA 1
ATOM 666 C C . THR A 1 91 ? 7.633 36.219 -4.383 1 95.69 91 THR A C 1
ATOM 668 O O . THR A 1 91 ? 6.496 35.812 -4.648 1 95.69 91 THR A O 1
ATOM 671 N N . PHE A 1 92 ? 7.844 37.156 -3.443 1 97.44 92 PHE A N 1
ATOM 672 C CA . PHE A 1 92 ? 6.789 37.812 -2.691 1 97.44 92 PHE A CA 1
ATOM 673 C C . PHE A 1 92 ? 6.949 39.344 -2.76 1 97.44 92 PHE A C 1
ATOM 675 O O . PHE A 1 92 ? 8.047 39.844 -2.998 1 97.44 92 PHE A O 1
ATOM 682 N N . GLN A 1 93 ? 5.855 40 -2.576 1 96.69 93 GLN A N 1
ATOM 683 C CA . GLN A 1 93 ? 5.832 41.438 -2.27 1 96.69 93 GLN A CA 1
ATOM 684 C C . GLN A 1 93 ? 5.117 41.688 -0.947 1 96.69 93 GLN A C 1
ATOM 686 O O . GLN A 1 93 ? 4.297 40.875 -0.505 1 96.69 93 GLN A O 1
ATOM 691 N N . VAL A 1 94 ? 5.504 42.781 -0.367 1 97.44 94 VAL A N 1
ATOM 692 C CA . VAL A 1 94 ? 4.793 43.219 0.835 1 97.44 94 VAL A CA 1
ATOM 693 C C . VAL A 1 94 ? 3.301 43.344 0.53 1 97.44 94 VAL A C 1
ATOM 695 O O . VAL A 1 94 ? 2.92 43.938 -0.478 1 97.44 94 VAL A O 1
ATOM 698 N N . GLY A 1 95 ? 2.471 42.688 1.352 1 96.75 95 GLY A N 1
ATOM 699 C CA . GLY A 1 95 ? 1.033 42.688 1.13 1 96.75 95 GLY A CA 1
ATOM 700 C C . GLY A 1 95 ? 0.5 41.375 0.598 1 96.75 95 GLY A C 1
ATOM 701 O O . GLY A 1 95 ? -0.703 41.125 0.662 1 96.75 95 GLY A O 1
ATOM 702 N N . ASP A 1 96 ? 1.368 40.562 0.047 1 97.25 96 ASP A N 1
ATOM 703 C CA . ASP A 1 96 ? 0.947 39.25 -0.457 1 97.25 96 ASP A CA 1
ATOM 704 C C . ASP A 1 96 ? 0.422 38.375 0.673 1 97.25 96 ASP A C 1
ATOM 706 O O . ASP A 1 96 ? 0.954 38.375 1.784 1 97.25 96 ASP A O 1
ATOM 710 N N . ARG A 1 97 ? -0.615 37.562 0.351 1 97.94 97 ARG A N 1
ATOM 711 C CA . ARG A 1 97 ? -1.104 36.562 1.293 1 97.94 97 ARG A CA 1
ATOM 712 C C . ARG A 1 97 ? -0.17 35.375 1.346 1 97.94 97 ARG A C 1
ATOM 714 O O . ARG A 1 97 ? 0.362 34.938 0.319 1 97.94 97 ARG A O 1
ATOM 721 N N . ALA A 1 98 ? 0.02 34.906 2.574 1 98.38 98 ALA A N 1
ATOM 722 C CA . ALA A 1 98 ? 0.995 33.844 2.758 1 98.38 98 ALA A CA 1
ATOM 723 C C . ALA A 1 98 ? 0.49 32.812 3.76 1 98.38 98 ALA A C 1
ATOM 725 O O . ALA A 1 98 ? -0.179 33.156 4.734 1 98.38 98 ALA A O 1
ATOM 726 N N . GLY A 1 99 ? 0.725 31.547 3.477 1 98.69 99 GLY A N 1
ATOM 727 C CA . GLY A 1 99 ? 0.39 30.438 4.359 1 98.69 99 GLY A CA 1
ATOM 728 C C . GLY A 1 99 ? 1.607 29.688 4.863 1 98.69 99 GLY A C 1
ATOM 729 O O . GLY A 1 99 ? 2.613 29.578 4.16 1 98.69 99 GLY A O 1
ATOM 730 N N . VAL A 1 100 ? 1.532 29.188 6.062 1 98.62 100 VAL A N 1
ATOM 731 C CA . VAL A 1 100 ? 2.613 28.438 6.703 1 98.62 100 VAL A CA 1
ATOM 732 C C . VAL A 1 100 ? 2.156 27.016 7.004 1 98.62 100 VAL A C 1
ATOM 734 O O . VAL A 1 100 ? 1.119 26.812 7.637 1 98.62 100 VAL A O 1
ATOM 737 N N . LYS A 1 101 ? 2.984 26.031 6.555 1 98.5 101 LYS A N 1
ATOM 738 C CA . LYS A 1 101 ? 2.67 24.609 6.645 1 98.5 101 LYS A CA 1
ATOM 739 C C . LYS A 1 101 ? 3.479 23.938 7.75 1 98.5 101 LYS A C 1
ATOM 741 O O . LYS A 1 101 ? 4.312 24.578 8.398 1 98.5 101 LYS A O 1
ATOM 746 N N . PRO A 1 102 ? 3.189 22.641 7.988 1 98.5 102 PRO A N 1
ATOM 747 C CA . PRO A 1 102 ? 3.912 21.922 9.047 1 98.5 102 PRO A CA 1
ATOM 748 C C . PRO A 1 102 ? 5.414 21.844 8.773 1 98.5 102 PRO A C 1
ATOM 750 O O . PRO A 1 102 ? 6.211 21.844 9.719 1 98.5 102 PRO A O 1
ATOM 753 N N . ILE A 1 103 ? 5.734 21.734 7.547 1 98.56 103 ILE A N 1
ATOM 754 C CA . ILE A 1 103 ? 7.145 21.781 7.172 1 98.56 103 ILE A CA 1
ATOM 755 C C . ILE A 1 103 ? 7.555 23.219 6.871 1 98.56 103 ILE A C 1
ATOM 757 O O . ILE A 1 103 ? 6.984 23.859 5.988 1 98.56 103 ILE A O 1
ATOM 761 N N . TRP A 1 104 ? 8.492 23.656 7.648 1 98.56 104 TRP A N 1
ATOM 762 C CA . TRP A 1 104 ? 8.953 25.047 7.547 1 98.56 104 TRP A CA 1
ATOM 763 C C . TRP A 1 104 ? 9.906 25.203 6.371 1 98.56 104 TRP A C 1
ATOM 765 O O . TRP A 1 104 ? 9.844 26.203 5.645 1 98.56 104 TRP A O 1
ATOM 775 N N . ASN A 1 105 ? 10.734 24.234 6.215 1 98.44 105 ASN A N 1
ATOM 776 C CA . ASN A 1 105 ? 11.695 24.219 5.117 1 98.44 105 ASN A CA 1
ATOM 777 C C . ASN A 1 105 ? 12.211 22.797 4.848 1 98.44 105 ASN A C 1
ATOM 779 O O . ASN A 1 105 ? 12.062 21.906 5.688 1 98.44 105 ASN A O 1
ATOM 783 N N . THR A 1 106 ? 12.758 22.562 3.65 1 98.44 106 THR A N 1
ATOM 784 C CA . THR A 1 106 ? 13.445 21.344 3.248 1 98.44 106 THR A CA 1
ATOM 785 C C . THR A 1 106 ? 14.781 21.672 2.58 1 98.44 106 THR A C 1
ATOM 787 O O . THR A 1 106 ? 15.086 22.844 2.334 1 98.44 106 THR A O 1
ATOM 790 N N . CYS A 1 107 ? 15.648 20.656 2.262 1 97.94 107 CYS A N 1
ATOM 791 C CA . CYS A 1 107 ? 16.953 20.938 1.668 1 97.94 107 CYS A CA 1
ATOM 792 C C . CYS A 1 107 ? 16.812 21.391 0.216 1 97.94 107 CYS A C 1
ATOM 794 O O . CYS A 1 107 ? 17.656 22.109 -0.302 1 97.94 107 CYS A O 1
ATOM 796 N N . GLY A 1 108 ? 15.805 20.938 -0.457 1 96.69 108 GLY A N 1
ATOM 797 C CA . GLY A 1 108 ? 15.539 21.297 -1.84 1 96.69 108 GLY A CA 1
ATOM 798 C C . GLY A 1 108 ? 16.5 20.656 -2.82 1 96.69 108 GLY A C 1
ATOM 799 O O . GLY A 1 108 ? 16.469 20.953 -4.016 1 96.69 108 GLY A O 1
ATOM 800 N N . SER A 1 109 ? 17.359 19.734 -2.357 1 97 109 SER A N 1
ATOM 801 C CA . SER A 1 109 ? 18.438 19.25 -3.223 1 97 109 SER A CA 1
ATOM 802 C C . SER A 1 109 ? 18.578 17.734 -3.135 1 97 109 SER A C 1
ATOM 804 O O . SER A 1 109 ? 19.609 17.188 -3.545 1 97 109 SER A O 1
ATOM 806 N N . CYS A 1 110 ? 17.641 17.094 -2.58 1 96.06 110 CYS A N 1
ATOM 807 C CA . CYS A 1 110 ? 17.734 15.641 -2.473 1 96.06 110 CYS A CA 1
ATOM 808 C C . CYS A 1 110 ? 16.625 14.969 -3.273 1 96.06 110 CYS A C 1
ATOM 810 O O . CYS A 1 110 ? 15.727 15.641 -3.779 1 96.06 110 CYS A O 1
ATOM 812 N N . ASN A 1 111 ? 16.672 13.641 -3.379 1 94 111 ASN A N 1
ATOM 813 C CA . ASN A 1 111 ? 15.711 12.875 -4.168 1 94 111 ASN A CA 1
ATOM 814 C C . ASN A 1 111 ? 14.297 12.992 -3.6 1 94 111 ASN A C 1
ATOM 816 O O . ASN A 1 111 ? 13.32 13 -4.348 1 94 111 ASN A O 1
ATOM 820 N N . LEU A 1 112 ? 14.156 13.125 -2.34 1 97.06 112 LEU A N 1
ATOM 821 C CA . LEU A 1 112 ? 12.844 13.258 -1.71 1 97.06 112 LEU A CA 1
ATOM 822 C C . LEU A 1 112 ? 12.219 14.609 -2.041 1 97.06 112 LEU A C 1
ATOM 824 O O . LEU A 1 112 ? 11.023 14.688 -2.324 1 97.06 112 LEU A O 1
ATOM 828 N N . CYS A 1 113 ? 13 15.625 -2.062 1 97.5 113 CYS A N 1
ATOM 829 C CA . CYS A 1 113 ? 12.531 16.969 -2.387 1 97.5 113 CYS A CA 1
ATOM 830 C C . CYS A 1 113 ? 12.117 17.062 -3.852 1 97.5 113 CYS A C 1
ATOM 832 O O . CYS A 1 113 ? 11.172 17.781 -4.188 1 97.5 113 CYS A O 1
ATOM 834 N N . TRP A 1 114 ? 12.781 16.297 -4.68 1 95.75 114 TRP A N 1
ATOM 835 C CA . TRP A 1 114 ? 12.516 16.391 -6.109 1 95.75 114 TRP A CA 1
ATOM 836 C C . TRP A 1 114 ? 11.359 15.469 -6.5 1 95.75 114 TRP A C 1
ATOM 838 O O . TRP A 1 114 ? 10.695 15.695 -7.512 1 95.75 114 TRP A O 1
ATOM 848 N N . GLY A 1 115 ? 11.195 14.383 -5.711 1 91.38 115 GLY A N 1
ATOM 849 C CA . GLY A 1 115 ? 10.32 13.297 -6.109 1 91.38 115 GLY A CA 1
ATOM 850 C C . GLY A 1 115 ? 8.961 13.344 -5.434 1 91.38 115 GLY A C 1
ATOM 851 O O . GLY A 1 115 ? 8.344 12.305 -5.203 1 91.38 115 GLY A O 1
ATOM 852 N N . GLY A 1 116 ? 8.445 14.461 -4.969 1 91.5 116 GLY A N 1
ATOM 853 C CA . GLY A 1 116 ? 7.113 14.594 -4.41 1 91.5 116 GLY A CA 1
ATOM 854 C C . GLY A 1 116 ? 7.016 14.102 -2.979 1 91.5 116 GLY A C 1
ATOM 855 O O . GLY A 1 116 ? 5.918 13.836 -2.48 1 91.5 116 GLY A O 1
ATOM 856 N N . LYS A 1 117 ? 8.148 13.836 -2.318 1 97.25 117 LYS A N 1
ATOM 857 C CA . LYS A 1 117 ? 8.172 13.398 -0.926 1 97.25 117 LYS A CA 1
ATOM 858 C C . LYS A 1 117 ? 8.969 14.359 -0.057 1 97.25 117 LYS A C 1
ATOM 860 O O . LYS A 1 117 ? 9.695 13.938 0.846 1 97.25 117 LYS A O 1
ATOM 865 N N . GLU A 1 118 ? 8.898 15.609 -0.38 1 98.31 118 GLU A N 1
ATOM 866 C CA . GLU A 1 118 ? 9.695 16.625 0.302 1 98.31 118 GLU A CA 1
ATOM 867 C C . GLU A 1 118 ? 9.391 16.656 1.798 1 98.31 118 GLU A C 1
ATOM 869 O O . GLU A 1 118 ? 10.258 17 2.605 1 98.31 118 GLU A O 1
ATOM 874 N N . VAL A 1 119 ? 8.195 16.188 2.209 1 98.38 119 VAL A N 1
ATOM 875 C CA . VAL A 1 119 ? 7.801 16.266 3.611 1 98.38 119 VAL A CA 1
ATOM 876 C C . VAL A 1 119 ? 8.555 15.219 4.422 1 98.38 119 VAL A C 1
ATOM 878 O O . VAL A 1 119 ? 8.539 15.242 5.652 1 98.38 119 VAL A O 1
ATOM 881 N N . HIS A 1 120 ? 9.234 14.305 3.709 1 98.31 120 HIS A N 1
ATOM 882 C CA . HIS A 1 120 ? 10.039 13.273 4.352 1 98.31 120 HIS A CA 1
ATOM 883 C C . HIS A 1 120 ? 11.523 13.578 4.23 1 98.31 120 HIS A C 1
ATOM 885 O O . HIS A 1 120 ? 12.367 12.734 4.543 1 98.31 120 HIS A O 1
ATOM 891 N N . CYS A 1 121 ? 11.906 14.773 3.777 1 98.19 121 CYS A N 1
ATOM 892 C CA . CYS A 1 121 ? 13.297 15.203 3.695 1 98.19 121 CYS A CA 1
ATOM 893 C C . CYS A 1 121 ? 14 15.047 5.043 1 98.19 121 CYS A C 1
ATOM 895 O O . CYS A 1 121 ? 13.461 15.453 6.074 1 98.19 121 CYS A O 1
ATOM 897 N N . GLN A 1 122 ? 15.195 14.477 5.031 1 95.94 122 GLN A N 1
ATOM 898 C CA . GLN A 1 122 ? 15.93 14.242 6.273 1 95.94 122 GLN A CA 1
ATOM 899 C C . GLN A 1 122 ? 16.375 15.562 6.898 1 95.94 122 GLN A C 1
ATOM 901 O O . GLN A 1 122 ? 16.672 15.617 8.102 1 95.94 122 GLN A O 1
ATOM 906 N N . LYS A 1 123 ? 16.422 16.641 6.086 1 97.38 123 LYS A N 1
ATOM 907 C CA . LYS A 1 123 ? 16.891 17.938 6.566 1 97.38 123 LYS A CA 1
ATOM 908 C C . LYS A 1 123 ? 15.727 18.906 6.781 1 97.38 123 LYS A C 1
ATOM 910 O O . LYS A 1 123 ? 15.922 20.109 6.895 1 97.38 123 LYS A O 1
ATOM 915 N N . LYS A 1 124 ? 14.516 18.328 6.77 1 98.06 124 LYS A N 1
ATOM 916 C CA . LYS A 1 124 ? 13.352 19.188 6.934 1 98.06 124 LYS A CA 1
ATOM 917 C C . LYS A 1 124 ? 13.367 19.875 8.297 1 98.06 124 LYS A C 1
ATOM 919 O O . LYS A 1 124 ? 13.953 19.359 9.25 1 98.06 124 LYS A O 1
ATOM 924 N N . VAL A 1 125 ? 12.789 21.031 8.391 1 98.06 125 VAL A N 1
ATOM 925 C CA . VAL A 1 125 ? 12.555 21.781 9.609 1 98.06 125 VAL A CA 1
ATOM 926 C C . VAL A 1 125 ? 11.055 21.875 9.891 1 98.06 125 VAL A C 1
ATOM 928 O O . VAL A 1 125 ? 10.273 22.25 9.023 1 98.06 125 VAL A O 1
ATOM 931 N N . LEU A 1 126 ? 10.656 21.469 11.07 1 97.94 126 LEU A N 1
ATOM 932 C CA . LEU A 1 126 ? 9.25 21.484 11.438 1 97.94 126 LEU A CA 1
ATOM 933 C C . LEU A 1 126 ? 8.836 22.844 12.008 1 97.94 126 LEU A C 1
ATOM 935 O O . LEU A 1 126 ? 9.531 23.391 12.875 1 97.94 126 LEU A O 1
ATOM 939 N N . THR A 1 127 ? 7.723 23.312 11.492 1 98.56 127 THR A N 1
ATOM 940 C CA . THR A 1 127 ? 7.117 24.484 12.094 1 98.56 127 THR A CA 1
ATOM 941 C C . THR A 1 127 ? 6.633 24.203 13.508 1 98.56 127 THR A C 1
ATOM 943 O O . THR A 1 127 ? 5.93 23.203 13.734 1 98.56 127 THR A O 1
ATOM 946 N N . GLY A 1 128 ? 6.984 25.016 14.5 1 97.88 128 GLY A N 1
ATOM 947 C CA . GLY A 1 128 ? 6.539 24.797 15.867 1 97.88 128 GLY A CA 1
ATOM 948 C C . GLY A 1 128 ? 7.496 23.953 16.688 1 97.88 128 GLY A C 1
ATOM 949 O O . GLY A 1 128 ? 7.316 23.797 17.891 1 97.88 128 GLY A O 1
ATOM 950 N N . VAL A 1 129 ? 8.5 23.359 16.016 1 97.5 129 VAL A N 1
ATOM 951 C CA . VAL A 1 129 ? 9.5 22.562 16.703 1 97.5 129 VAL A CA 1
ATOM 952 C C . VAL A 1 129 ? 10.898 23.062 16.375 1 97.5 129 VAL A C 1
ATOM 954 O O . VAL A 1 129 ? 11.648 23.469 17.266 1 97.5 129 VAL A O 1
ATOM 957 N N . GLY A 1 130 ? 11.227 23.062 15.117 1 97.38 130 GLY A N 1
ATOM 958 C CA . GLY A 1 130 ? 12.531 23.531 14.664 1 97.38 130 GLY A CA 1
ATOM 959 C C . GLY A 1 130 ? 12.57 25.016 14.359 1 97.38 130 GLY A C 1
ATOM 960 O O . GLY A 1 130 ? 13.641 25.609 14.328 1 97.38 130 GLY A O 1
ATOM 961 N N . ALA A 1 131 ? 11.438 25.562 14.109 1 98.19 131 ALA A N 1
ATOM 962 C CA . ALA A 1 131 ? 11.211 26.984 13.906 1 98.19 131 ALA A CA 1
ATOM 963 C C . ALA A 1 131 ? 9.969 27.453 14.648 1 98.19 131 ALA A C 1
ATOM 965 O O . ALA A 1 131 ? 9.094 26.656 14.969 1 98.19 131 ALA A O 1
ATOM 966 N N . THR A 1 132 ? 9.898 28.75 14.898 1 98.56 132 THR A N 1
ATOM 967 C CA . THR A 1 132 ? 8.75 29.312 15.609 1 98.56 132 THR A CA 1
ATOM 968 C C . THR A 1 132 ? 7.453 28.984 14.867 1 98.56 132 THR A C 1
ATOM 970 O O . THR A 1 132 ? 7.375 29.141 13.648 1 98.56 132 THR A O 1
ATOM 973 N N . GLY A 1 133 ? 6.477 28.516 15.664 1 98.69 133 GLY A N 1
ATOM 974 C CA . GLY A 1 133 ? 5.211 28.109 15.07 1 98.69 133 GLY A CA 1
ATOM 975 C C . GLY A 1 133 ? 4.219 29.25 14.953 1 98.69 133 GLY A C 1
ATOM 976 O O . GLY A 1 133 ? 4.551 30.406 15.25 1 98.69 133 GLY A O 1
ATOM 977 N N . THR A 1 134 ? 3.059 28.906 14.523 1 98.88 134 THR A N 1
ATOM 978 C CA . THR A 1 134 ? 2.041 29.891 14.164 1 98.88 134 THR A CA 1
ATOM 979 C C . THR A 1 134 ? 1.255 30.328 15.398 1 98.88 134 THR A C 1
ATOM 981 O O . THR A 1 134 ? 0.275 31.062 15.281 1 98.88 134 THR A O 1
ATOM 984 N N . PHE A 1 135 ? 1.65 29.844 16.594 1 98.88 135 PHE A N 1
ATOM 985 C CA . PHE A 1 135 ? 1.035 30.344 17.828 1 98.88 135 PHE A CA 1
ATOM 986 C C . PHE A 1 135 ? 1.645 31.688 18.234 1 98.88 135 PHE A C 1
ATOM 988 O O . PHE A 1 135 ? 1.534 32.094 19.391 1 98.88 135 PHE A O 1
ATOM 995 N N . GLN A 1 136 ? 2.289 32.344 17.344 1 98.75 136 GLN A N 1
ATOM 996 C CA . GLN A 1 136 ? 2.848 33.688 17.469 1 98.75 136 GLN A CA 1
ATOM 997 C C . GLN A 1 136 ? 2.373 34.562 16.312 1 98.75 136 GLN A C 1
ATOM 999 O O . GLN A 1 136 ? 2.328 34.125 15.164 1 98.75 136 GLN A O 1
ATOM 1004 N N . HIS A 1 137 ? 2.068 35.781 16.594 1 98.69 137 HIS A N 1
ATOM 1005 C CA . HIS A 1 137 ? 1.377 36.656 15.656 1 98.69 137 HIS A CA 1
ATOM 1006 C C . HIS A 1 137 ? 2.268 37 14.469 1 98.69 137 HIS A C 1
ATOM 1008 O O . HIS A 1 137 ? 1.789 37.094 13.336 1 98.69 137 HIS A O 1
ATOM 1014 N N . TYR A 1 138 ? 3.498 37.344 14.672 1 98.75 138 TYR A N 1
ATOM 1015 C CA . TYR A 1 138 ? 4.488 37.594 13.633 1 98.75 138 TYR A CA 1
ATOM 1016 C C . TYR A 1 138 ? 5.543 36.5 13.594 1 98.75 138 TYR A C 1
ATOM 1018 O O . TYR A 1 138 ? 6.18 36.219 14.609 1 98.75 138 TYR A O 1
ATOM 1026 N N . ILE A 1 139 ? 5.699 35.938 12.477 1 98.81 139 ILE A N 1
ATOM 1027 C CA . ILE A 1 139 ? 6.699 34.875 12.352 1 98.81 139 ILE A CA 1
ATOM 1028 C C . ILE A 1 139 ? 7.461 35.031 11.039 1 98.81 139 ILE A C 1
ATOM 1030 O O . ILE A 1 139 ? 6.984 35.719 10.117 1 98.81 139 ILE A O 1
ATOM 1034 N N . VAL A 1 140 ? 8.633 34.438 10.969 1 98.75 140 VAL A N 1
ATOM 1035 C CA . VAL A 1 140 ? 9.391 34.406 9.727 1 98.75 140 VAL A CA 1
ATOM 1036 C C . VAL A 1 140 ? 9.203 33.031 9.055 1 98.75 140 VAL A C 1
ATOM 1038 O O . VAL A 1 140 ? 8.914 32.062 9.727 1 98.75 140 VAL A O 1
ATOM 1041 N N . SER A 1 141 ? 9.312 33 7.836 1 98.75 141 SER A N 1
ATOM 1042 C CA . SER A 1 141 ? 9.227 31.797 7.012 1 98.75 141 SER A CA 1
ATOM 1043 C C . SER A 1 141 ? 10.094 31.922 5.762 1 98.75 141 SER A C 1
ATOM 1045 O O . SER A 1 141 ? 10.203 33 5.18 1 98.75 141 SER A O 1
ATOM 1047 N N . PRO A 1 142 ? 10.797 30.844 5.371 1 98.75 142 PRO A N 1
ATOM 1048 C CA . PRO A 1 142 ? 11.516 30.922 4.098 1 98.75 142 PRO A CA 1
ATOM 1049 C C . PRO A 1 142 ? 10.594 31.203 2.914 1 98.75 142 PRO A C 1
ATOM 1051 O O . PRO A 1 142 ? 9.57 30.516 2.748 1 98.75 142 PRO A O 1
ATOM 1054 N N . ALA A 1 143 ? 10.992 32.188 2.129 1 98.56 143 ALA A N 1
ATOM 1055 C CA . ALA A 1 143 ? 10.156 32.562 0.987 1 98.56 143 ALA A CA 1
ATOM 1056 C C . ALA A 1 143 ? 9.883 31.344 0.09 1 98.56 143 ALA A C 1
ATOM 1058 O O . ALA A 1 143 ? 8.758 31.156 -0.365 1 98.56 143 ALA A O 1
ATOM 1059 N N . ARG A 1 144 ? 10.82 30.484 -0.108 1 97.38 144 ARG A N 1
ATOM 1060 C CA . ARG A 1 144 ? 10.727 29.375 -1.052 1 97.38 144 ARG A CA 1
ATOM 1061 C C . ARG A 1 144 ? 9.711 28.344 -0.582 1 97.38 144 ARG A C 1
ATOM 1063 O O . ARG A 1 144 ? 9.141 27.609 -1.395 1 97.38 144 ARG A O 1
ATOM 1070 N N . TYR A 1 145 ? 9.477 28.234 0.69 1 97.94 145 TYR A N 1
ATOM 1071 C CA . TYR A 1 145 ? 8.625 27.156 1.19 1 97.94 145 TYR A CA 1
ATOM 1072 C C . TYR A 1 145 ? 7.348 27.719 1.8 1 97.94 145 TYR A C 1
ATOM 1074 O O . TYR A 1 145 ? 6.59 27 2.447 1 97.94 145 TYR A O 1
ATOM 1082 N N . THR A 1 146 ? 7.129 29.047 1.682 1 98.56 146 THR A N 1
ATOM 1083 C CA . THR A 1 146 ? 5.883 29.703 2.061 1 98.56 146 THR A CA 1
ATOM 1084 C C . THR A 1 146 ? 4.844 29.578 0.95 1 98.56 146 THR A C 1
ATOM 1086 O O . THR A 1 146 ? 5.168 29.734 -0.229 1 98.56 146 THR A O 1
ATOM 1089 N N . THR A 1 147 ? 3.645 29.219 1.361 1 98.44 147 THR A N 1
ATOM 1090 C CA . THR A 1 147 ? 2.576 29.031 0.385 1 98.44 147 THR A CA 1
ATOM 1091 C C . THR A 1 147 ? 1.962 30.375 -0.007 1 98.44 147 THR A C 1
ATOM 1093 O O . THR A 1 147 ? 1.62 31.172 0.858 1 98.44 147 THR A O 1
ATOM 1096 N N . VAL A 1 148 ? 1.863 30.578 -1.297 1 97.38 148 VAL A N 1
ATOM 1097 C CA . VAL A 1 148 ? 1.114 31.734 -1.779 1 97.38 148 VAL A CA 1
ATOM 1098 C C . VAL A 1 148 ? -0.384 31.453 -1.693 1 97.38 148 VAL A C 1
ATOM 1100 O O . VAL A 1 148 ? -0.872 30.469 -2.264 1 97.38 148 VAL A O 1
ATOM 1103 N N . ILE A 1 149 ? -1.1 32.25 -1.029 1 97.94 149 ILE A N 1
ATOM 1104 C CA . ILE A 1 149 ? -2.545 32.062 -0.924 1 97.94 149 ILE A CA 1
ATOM 1105 C C . ILE A 1 149 ? -3.244 32.969 -1.949 1 97.94 149 ILE A C 1
ATOM 1107 O O . ILE A 1 149 ? -3.104 34.188 -1.917 1 97.94 149 ILE A O 1
ATOM 1111 N N . PRO A 1 150 ? -3.951 32.406 -2.822 1 95.88 150 PRO A N 1
ATOM 1112 C CA . PRO A 1 150 ? -4.668 33.188 -3.818 1 95.88 150 PRO A CA 1
ATOM 1113 C C . PRO A 1 150 ? -5.641 34.188 -3.188 1 95.88 150 PRO A C 1
ATOM 1115 O O . PRO A 1 150 ? -6.145 33.938 -2.086 1 95.88 150 PRO A O 1
ATOM 1118 N N . GLU A 1 151 ? -5.914 35.219 -3.945 1 92.44 151 GLU A N 1
ATOM 1119 C CA . GLU A 1 151 ? -6.875 36.219 -3.506 1 92.44 151 GLU A CA 1
ATOM 1120 C C . GLU A 1 151 ? -8.266 35.594 -3.33 1 92.44 151 GLU A C 1
ATOM 1122 O O . GLU A 1 151 ? -8.633 34.688 -4.043 1 92.44 151 GLU A O 1
ATOM 1127 N N . GLY A 1 152 ? -8.945 36.062 -2.383 1 92.56 152 GLY A N 1
ATOM 1128 C CA . GLY A 1 152 ? -10.328 35.688 -2.217 1 92.56 152 GLY A CA 1
ATOM 1129 C C . GLY A 1 152 ? -10.508 34.5 -1.254 1 92.56 152 GLY A C 1
ATOM 1130 O O . GLY A 1 152 ? -11.625 34.219 -0.826 1 92.56 152 GLY A O 1
ATOM 1131 N N . ILE A 1 153 ? -9.484 33.812 -0.912 1 96.44 153 ILE A N 1
ATOM 1132 C CA . ILE A 1 153 ? -9.586 32.719 0.044 1 96.44 153 ILE A CA 1
ATOM 1133 C C . ILE A 1 153 ? -9.562 33.281 1.468 1 96.44 153 ILE A C 1
ATOM 1135 O O . ILE A 1 153 ? -8.594 33.906 1.875 1 96.44 153 ILE A O 1
ATOM 1139 N N . PRO A 1 154 ? -10.617 33.031 2.186 1 95.88 154 PRO A N 1
ATOM 1140 C CA . PRO A 1 154 ? -10.625 33.531 3.564 1 95.88 154 PRO A CA 1
ATOM 1141 C C . PRO A 1 154 ? -9.547 32.875 4.426 1 95.88 154 PRO A C 1
ATOM 1143 O O . PRO A 1 154 ? -9.266 31.688 4.27 1 95.88 154 PRO A O 1
ATOM 1146 N N . ASP A 1 155 ? -9.07 33.594 5.387 1 96.75 155 ASP A N 1
ATOM 1147 C CA . ASP A 1 155 ? -7.992 33.125 6.242 1 96.75 155 ASP A CA 1
ATOM 1148 C C . ASP A 1 155 ? -8.438 31.906 7.062 1 96.75 155 ASP A C 1
ATOM 1150 O O . ASP A 1 155 ? -7.645 31 7.312 1 96.75 155 ASP A O 1
ATOM 1154 N N . TYR A 1 156 ? -9.703 31.891 7.406 1 97.06 156 TYR A N 1
ATOM 1155 C CA . TYR A 1 156 ? -10.203 30.844 8.281 1 97.06 156 TYR A CA 1
ATOM 1156 C C . TYR A 1 156 ? -10.312 29.516 7.535 1 97.06 156 TYR A C 1
ATOM 1158 O O . TYR A 1 156 ? -10.43 28.453 8.156 1 97.06 156 TYR A O 1
ATOM 1166 N N . VAL A 1 157 ? -10.305 29.547 6.215 1 97.62 157 VAL A N 1
ATOM 1167 C CA . VAL A 1 157 ? -10.234 28.328 5.398 1 97.62 157 VAL A CA 1
ATOM 1168 C C . VAL A 1 157 ? -8.781 28.031 5.047 1 97.62 157 VAL A C 1
ATOM 1170 O O . VAL A 1 157 ? -8.352 26.875 5.098 1 97.62 157 VAL A O 1
ATOM 1173 N N . ALA A 1 158 ? -8.031 29.078 4.781 1 98.25 158 ALA A N 1
ATOM 1174 C CA . ALA A 1 158 ? -6.648 28.938 4.332 1 98.25 158 ALA A CA 1
ATOM 1175 C C . ALA A 1 158 ? -5.773 28.344 5.434 1 98.25 158 ALA A C 1
ATOM 1177 O O . ALA A 1 158 ? -4.918 27.5 5.164 1 98.25 158 ALA A O 1
ATOM 1178 N N . ALA A 1 159 ? -5.988 28.781 6.652 1 98.5 159 ALA A N 1
ATOM 1179 C CA . ALA A 1 159 ? -5.133 28.328 7.75 1 98.5 159 ALA A CA 1
ATOM 1180 C C . ALA A 1 159 ? -5.215 26.828 7.934 1 98.5 159 ALA A C 1
ATOM 1182 O O . ALA A 1 159 ? -4.211 26.125 7.816 1 98.5 159 ALA A O 1
ATOM 1183 N N . PRO A 1 160 ? -6.441 26.297 8.086 1 98.12 160 PRO A N 1
ATOM 1184 C CA . PRO A 1 160 ? -6.531 24.828 8.203 1 98.12 160 PRO A CA 1
ATOM 1185 C C . PRO A 1 160 ? -6.098 24.109 6.926 1 98.12 160 PRO A C 1
ATOM 1187 O O . PRO A 1 160 ? -5.625 22.984 6.98 1 98.12 160 PRO A O 1
ATOM 1190 N N . ALA A 1 161 ? -6.18 24.75 5.777 1 98.38 161 ALA A N 1
ATOM 1191 C CA . ALA A 1 161 ? -5.777 24.141 4.508 1 98.38 161 ALA A CA 1
ATOM 1192 C C . ALA A 1 161 ? -4.281 23.844 4.496 1 98.38 161 ALA A C 1
ATOM 1194 O O . ALA A 1 161 ? -3.834 22.938 3.795 1 98.38 161 ALA A O 1
ATOM 1195 N N . MET A 1 162 ? -3.498 24.562 5.316 1 98.62 162 MET A N 1
ATOM 1196 C CA . MET A 1 162 ? -2.041 24.453 5.32 1 98.62 162 MET A CA 1
ATOM 1197 C C . MET A 1 162 ? -1.607 23.094 5.867 1 98.62 162 MET A C 1
ATOM 1199 O O . MET A 1 162 ? -0.495 22.641 5.598 1 98.62 162 MET A O 1
ATOM 1203 N N . CYS A 1 163 ? -2.475 22.422 6.613 1 98.56 163 CYS A N 1
ATOM 1204 C CA . CYS A 1 163 ? -2.094 21.125 7.145 1 98.56 163 CYS A CA 1
ATOM 1205 C C . CYS A 1 163 ? -3.236 20.125 7.016 1 98.56 163 CYS A C 1
ATOM 1207 O O . CYS A 1 163 ? -3.193 19.234 6.164 1 98.56 163 CYS A O 1
ATOM 1209 N N . SER A 1 164 ? -4.336 20.344 7.754 1 98.19 164 SER A N 1
ATOM 1210 C CA . SER A 1 164 ? -5.387 19.344 7.852 1 98.19 164 SER A CA 1
ATOM 1211 C C . SER A 1 164 ? -5.926 18.969 6.477 1 98.19 164 SER A C 1
ATOM 1213 O O . SER A 1 164 ? -6.023 17.781 6.141 1 98.19 164 SER A O 1
ATOM 1215 N N . ALA A 1 165 ? -6.23 20 5.672 1 98.75 165 ALA A N 1
ATOM 1216 C CA . ALA A 1 165 ? -6.773 19.703 4.348 1 98.75 165 ALA A CA 1
ATOM 1217 C C . ALA A 1 165 ? -5.711 19.094 3.434 1 98.75 165 ALA A C 1
ATOM 1219 O O . ALA A 1 165 ? -5.984 18.141 2.701 1 98.75 165 ALA A O 1
ATOM 1220 N N . ALA A 1 166 ? -4.5 19.688 3.492 1 98.75 166 ALA A N 1
ATOM 1221 C CA . ALA A 1 166 ? -3.428 19.156 2.65 1 98.75 166 ALA A CA 1
ATOM 1222 C C . ALA A 1 166 ? -3.074 17.734 3.033 1 98.75 166 ALA A C 1
ATOM 1224 O O . ALA A 1 166 ? -2.768 16.906 2.168 1 98.75 166 ALA A O 1
ATOM 1225 N N . THR A 1 167 ? -3.109 17.438 4.305 1 98.69 167 THR A N 1
ATOM 1226 C CA . THR A 1 167 ? -2.873 16.094 4.801 1 98.69 167 THR A CA 1
ATOM 1227 C C . THR A 1 167 ? -3.926 15.125 4.266 1 98.69 167 THR A C 1
ATOM 1229 O O . THR A 1 167 ? -3.592 14.047 3.766 1 98.69 167 THR A O 1
ATOM 1232 N N . ALA A 1 168 ? -5.18 15.516 4.379 1 98.81 168 ALA A N 1
ATOM 1233 C CA . ALA A 1 168 ? -6.27 14.703 3.855 1 98.81 168 ALA A CA 1
ATOM 1234 C C . ALA A 1 168 ? -6.125 14.492 2.352 1 98.81 168 ALA A C 1
ATOM 1236 O O . ALA A 1 168 ? -6.289 13.375 1.854 1 98.81 168 ALA A O 1
ATOM 1237 N N . TYR A 1 169 ? -5.801 15.555 1.642 1 98.88 169 TYR A N 1
ATOM 1238 C CA . TYR A 1 169 ? -5.648 15.508 0.192 1 98.88 169 TYR A CA 1
ATOM 1239 C C . TYR A 1 169 ? -4.57 14.508 -0.213 1 98.88 169 TYR A C 1
ATOM 1241 O O . TYR A 1 169 ? -4.785 13.68 -1.096 1 98.88 169 TYR A O 1
ATOM 1249 N N . ARG A 1 170 ? -3.443 14.633 0.425 1 98.69 170 ARG A N 1
ATOM 1250 C CA . ARG A 1 170 ? -2.342 13.727 0.135 1 98.69 170 ARG A CA 1
ATOM 1251 C C . ARG A 1 170 ? -2.779 12.273 0.282 1 98.69 170 ARG A C 1
ATOM 1253 O O . ARG A 1 170 ? -2.508 11.445 -0.591 1 98.69 170 ARG A O 1
ATOM 1260 N N . SER A 1 171 ? -3.453 11.961 1.344 1 98.81 171 SER A N 1
ATOM 1261 C CA . SER A 1 171 ? -3.861 10.594 1.637 1 98.81 171 SER A CA 1
ATOM 1262 C C . SER A 1 171 ? -4.871 10.086 0.613 1 98.81 171 SER A C 1
ATOM 1264 O O . SER A 1 171 ? -4.754 8.961 0.124 1 98.81 171 SER A O 1
ATOM 1266 N N . ILE A 1 172 ? -5.84 10.906 0.293 1 98.88 172 ILE A N 1
ATOM 1267 C CA . ILE A 1 172 ? -6.867 10.516 -0.665 1 98.88 172 ILE A CA 1
ATOM 1268 C C . ILE A 1 172 ? -6.242 10.336 -2.047 1 98.88 172 ILE A C 1
ATOM 1270 O O . ILE A 1 172 ? -6.527 9.359 -2.744 1 98.88 172 ILE A O 1
ATOM 1274 N N . ARG A 1 173 ? -5.402 11.273 -2.422 1 98.5 173 ARG A N 1
ATOM 1275 C CA . ARG A 1 173 ? -4.715 11.164 -3.705 1 98.5 173 ARG A CA 1
ATOM 1276 C C . ARG A 1 173 ? -3.895 9.883 -3.779 1 98.5 173 ARG A C 1
ATOM 1278 O O . ARG A 1 173 ? -3.973 9.148 -4.766 1 98.5 173 ARG A O 1
ATOM 1285 N N . GLU A 1 174 ? -3.15 9.539 -2.723 1 98.31 174 GLU A N 1
ATOM 1286 C CA . GLU A 1 174 ? -2.271 8.375 -2.729 1 98.31 174 GLU A CA 1
ATOM 1287 C C . GLU A 1 174 ? -3.072 7.082 -2.623 1 98.31 174 GLU A C 1
ATOM 1289 O O . GLU A 1 174 ? -2.557 6 -2.916 1 98.31 174 GLU A O 1
ATOM 1294 N N . SER A 1 175 ? -4.324 7.141 -2.156 1 98.62 175 SER A N 1
ATOM 1295 C CA . SER A 1 175 ? -5.152 5.941 -2.098 1 98.62 175 SER A CA 1
ATOM 1296 C C . SER A 1 175 ? -5.477 5.426 -3.496 1 98.62 175 SER A C 1
ATOM 1298 O O . SER A 1 175 ? -5.789 4.246 -3.67 1 98.62 175 SER A O 1
ATOM 1300 N N . GLU A 1 176 ? -5.543 6.344 -4.496 1 98 176 GLU A N 1
ATOM 1301 C CA . GLU A 1 176 ? -5.785 6.039 -5.902 1 98 176 GLU A CA 1
ATOM 1302 C C . GLU A 1 176 ? -7.152 5.391 -6.094 1 98 176 GLU A C 1
ATOM 1304 O O . GLU A 1 176 ? -7.34 4.586 -7.012 1 98 176 GLU A O 1
ATOM 1309 N N . LEU A 1 177 ? -8.07 5.691 -5.219 1 98.44 177 LEU A N 1
ATOM 1310 C CA . LEU A 1 177 ? -9.406 5.133 -5.328 1 98.44 177 LEU A CA 1
ATOM 1311 C C . LEU A 1 177 ? -10.125 5.672 -6.566 1 98.44 177 LEU A C 1
ATOM 1313 O O . LEU A 1 177 ? -9.953 6.84 -6.922 1 98.44 177 LEU A O 1
ATOM 1317 N N . ALA A 1 178 ? -10.922 4.832 -7.164 1 97.38 178 ALA A N 1
ATOM 1318 C CA . ALA A 1 178 ? -11.711 5.223 -8.328 1 97.38 178 ALA A CA 1
ATOM 1319 C C . ALA A 1 178 ? -12.961 5.992 -7.914 1 97.38 178 ALA A C 1
ATOM 1321 O O . ALA A 1 178 ? -13.438 5.844 -6.785 1 97.38 178 ALA A O 1
ATOM 1322 N N . VAL A 1 179 ? -13.453 6.773 -8.82 1 98 179 VAL A N 1
ATOM 1323 C CA . VAL A 1 179 ? -14.719 7.473 -8.633 1 98 179 VAL A CA 1
ATOM 1324 C C . VAL A 1 179 ? -15.805 6.477 -8.234 1 98 179 VAL A C 1
ATOM 1326 O O . VAL A 1 179 ? -15.867 5.367 -8.773 1 98 179 VAL A O 1
ATOM 1329 N N . GLY A 1 180 ? -16.625 6.867 -7.258 1 98.25 180 GLY A N 1
ATOM 1330 C CA . GLY A 1 180 ? -17.734 6.027 -6.828 1 98.25 180 GLY A CA 1
ATOM 1331 C C . GLY A 1 180 ? -17.359 5.094 -5.691 1 98.25 180 GLY A C 1
ATOM 1332 O O . GLY A 1 180 ? -18.234 4.445 -5.105 1 98.25 180 GLY A O 1
ATOM 1333 N N . SER A 1 181 ? -16.031 4.992 -5.309 1 98.69 181 SER A N 1
ATOM 1334 C CA . SER A 1 181 ? -15.562 4.102 -4.254 1 98.69 181 SER A CA 1
ATOM 1335 C C . SER A 1 181 ? -16.062 4.559 -2.885 1 98.69 181 SER A C 1
ATOM 1337 O O . SER A 1 181 ? -16.094 5.758 -2.602 1 98.69 181 SER A O 1
ATOM 1339 N N . TRP A 1 182 ? -16.422 3.588 -2.053 1 98.88 182 TRP A N 1
ATOM 1340 C CA . TRP A 1 182 ? -16.734 3.859 -0.652 1 98.88 182 TRP A CA 1
ATOM 1341 C C . TRP A 1 182 ? -15.461 4.18 0.133 1 98.88 182 TRP A C 1
ATOM 1343 O O . TRP A 1 182 ? -14.492 3.424 0.086 1 98.88 182 TRP A O 1
ATOM 1353 N N . ALA A 1 183 ? -15.469 5.344 0.809 1 98.94 183 ALA A N 1
ATOM 1354 C CA . ALA A 1 183 ? -14.352 5.797 1.632 1 98.94 183 ALA A CA 1
ATOM 1355 C C . ALA A 1 183 ? -14.773 5.969 3.088 1 98.94 183 ALA A C 1
ATOM 1357 O O . ALA A 1 183 ? -15.469 6.926 3.43 1 98.94 183 ALA A O 1
ATOM 1358 N N . THR A 1 184 ? -14.383 5.008 3.941 1 98.94 184 THR A N 1
ATOM 1359 C CA . THR A 1 184 ? -14.672 5.137 5.367 1 98.94 184 THR A CA 1
ATOM 1360 C C . THR A 1 184 ? -13.602 5.988 6.055 1 98.94 184 THR A C 1
ATOM 1362 O O . THR A 1 184 ? -12.414 5.66 6.012 1 98.94 184 THR A O 1
ATOM 1365 N N . ILE A 1 185 ? -14.023 7.043 6.637 1 98.94 185 ILE A N 1
ATOM 1366 C CA . ILE A 1 185 ? -13.148 7.953 7.363 1 98.94 185 ILE A CA 1
ATOM 1367 C C . ILE A 1 185 ? -13.391 7.82 8.867 1 98.94 185 ILE A C 1
ATOM 1369 O O . ILE A 1 185 ? -14.422 8.266 9.375 1 98.94 185 ILE A O 1
ATOM 1373 N N . ILE A 1 186 ? -12.438 7.195 9.547 1 98.56 186 ILE A N 1
ATOM 1374 C CA . ILE A 1 186 ? -12.562 6.977 10.977 1 98.56 186 ILE A CA 1
ATOM 1375 C C . ILE A 1 186 ? -12.094 8.219 11.734 1 98.56 186 ILE A C 1
ATOM 1377 O O . ILE A 1 186 ? -10.984 8.703 11.516 1 98.56 186 ILE A O 1
ATOM 1381 N N . SER A 1 187 ? -12.906 8.648 12.648 1 96.88 187 SER A N 1
ATOM 1382 C CA . SER A 1 187 ? -12.781 9.945 13.312 1 96.88 187 SER A CA 1
ATOM 1383 C C . SER A 1 187 ? -12.93 11.094 12.32 1 96.88 187 SER A C 1
ATOM 1385 O O . SER A 1 187 ? -12.141 12.039 12.336 1 96.88 187 SER A O 1
ATOM 1387 N N . GLY A 1 188 ? -13.93 10.969 11.539 1 97.12 188 GLY A N 1
ATOM 1388 C CA . GLY A 1 188 ? -14.125 11.867 10.414 1 97.12 188 GLY A CA 1
ATOM 1389 C C . GLY A 1 188 ? -14.672 13.219 10.828 1 97.12 188 GLY A C 1
ATOM 1390 O O . GLY A 1 188 ? -14.648 14.172 10.039 1 97.12 188 GLY A O 1
ATOM 1391 N N . GLY A 1 189 ? -15.133 13.344 11.992 1 97.19 189 GLY A N 1
ATOM 1392 C CA . GLY A 1 189 ? -15.695 14.594 12.477 1 97.19 189 GLY A CA 1
ATOM 1393 C C . GLY A 1 189 ? -14.648 15.531 13.062 1 97.19 189 GLY A C 1
ATOM 1394 O O . GLY A 1 189 ? -14.961 16.672 13.422 1 97.19 189 GLY A O 1
ATOM 1395 N N . GLY A 1 190 ? -13.469 15.008 13.125 1 96.38 190 GLY A N 1
ATOM 1396 C CA . GLY A 1 190 ? -12.383 15.812 13.656 1 96.38 190 GLY A CA 1
ATOM 1397 C C . GLY A 1 190 ? -11.734 16.703 12.617 1 96.38 190 GLY A C 1
ATOM 1398 O O . GLY A 1 190 ? -12.273 16.875 11.516 1 96.38 190 GLY A O 1
ATOM 1399 N N . GLY A 1 191 ? -10.648 17.359 12.969 1 96.38 191 GLY A N 1
ATOM 1400 C CA . GLY A 1 191 ? -9.992 18.359 12.156 1 96.38 191 GLY A CA 1
ATOM 1401 C C . GLY A 1 191 ? -9.531 17.844 10.805 1 96.38 191 GLY A C 1
ATOM 1402 O O . GLY A 1 191 ? -9.914 18.375 9.766 1 96.38 191 GLY A O 1
ATOM 1403 N N . VAL A 1 192 ? -8.742 16.781 10.812 1 97.88 192 VAL A N 1
ATOM 1404 C CA . VAL A 1 192 ? -8.258 16.188 9.57 1 97.88 192 VAL A CA 1
ATOM 1405 C C . VAL A 1 192 ? -9.383 15.391 8.898 1 97.88 192 VAL A C 1
ATOM 1407 O O . VAL A 1 192 ? -9.547 15.453 7.68 1 97.88 192 VAL A O 1
ATOM 1410 N N . GLY A 1 193 ? -10.188 14.766 9.703 1 98.5 193 GLY A N 1
ATOM 1411 C CA . GLY A 1 193 ? -11.25 13.914 9.195 1 98.5 193 GLY A CA 1
ATOM 1412 C C . GLY A 1 193 ? -12.281 14.672 8.375 1 98.5 193 GLY A C 1
ATOM 1413 O O . GLY A 1 193 ? -12.695 14.219 7.309 1 98.5 193 GLY A O 1
ATOM 1414 N N . ILE A 1 194 ? -12.688 15.82 8.883 1 98.69 194 ILE A N 1
ATOM 1415 C CA . ILE A 1 194 ? -13.75 16.562 8.219 1 98.69 194 ILE A CA 1
ATOM 1416 C C . ILE A 1 194 ? -13.242 17.109 6.887 1 98.69 194 ILE A C 1
ATOM 1418 O O . ILE A 1 194 ? -14 17.234 5.926 1 98.69 194 ILE A O 1
ATOM 1422 N N . GLN A 1 195 ? -11.938 17.453 6.848 1 98.69 195 GLN A N 1
ATOM 1423 C CA . GLN A 1 195 ? -11.328 17.812 5.578 1 98.69 195 GLN A CA 1
ATOM 1424 C C . GLN A 1 195 ? -11.336 16.641 4.602 1 98.69 195 GLN A C 1
ATOM 1426 O O . GLN A 1 195 ? -11.625 16.812 3.414 1 98.69 195 GLN A O 1
ATOM 1431 N N . ALA A 1 196 ? -11.094 15.469 5.109 1 98.88 196 ALA A N 1
ATOM 1432 C CA . ALA A 1 196 ? -11.086 14.266 4.285 1 98.88 196 ALA A CA 1
ATOM 1433 C C . ALA A 1 196 ? -12.469 13.992 3.703 1 98.88 196 ALA A C 1
ATOM 1435 O O . ALA A 1 196 ? -12.594 13.547 2.559 1 98.88 196 ALA A O 1
ATOM 1436 N N . VAL A 1 197 ? -13.492 14.266 4.473 1 98.88 197 VAL A N 1
ATOM 1437 C CA . VAL A 1 197 ? -14.859 14.086 3.998 1 98.88 197 VAL A CA 1
ATOM 1438 C C . VAL A 1 197 ? -15.102 14.961 2.768 1 98.88 197 VAL A C 1
ATOM 1440 O O . VAL A 1 197 ? -15.547 14.469 1.728 1 98.88 197 VAL A O 1
ATOM 1443 N N . GLN A 1 198 ? -14.758 16.203 2.854 1 98.88 198 GLN A N 1
ATOM 1444 C CA . GLN A 1 198 ? -14.984 17.141 1.753 1 98.88 198 GLN A CA 1
ATOM 1445 C C . GLN A 1 198 ? -14.141 16.766 0.536 1 98.88 198 GLN A C 1
ATOM 1447 O O . GLN A 1 198 ? -14.633 16.781 -0.594 1 98.88 198 GLN A O 1
ATOM 1452 N N . ILE A 1 199 ? -12.906 16.453 0.755 1 98.88 199 ILE A N 1
ATOM 1453 C CA . ILE A 1 199 ? -11.984 16.172 -0.339 1 98.88 199 ILE A CA 1
ATOM 1454 C C . ILE A 1 199 ? -12.352 14.852 -0.999 1 98.88 199 ILE A C 1
ATOM 1456 O O . ILE A 1 199 ? -12.289 14.719 -2.223 1 98.88 199 ILE A O 1
ATOM 1460 N N . ALA A 1 200 ? -12.75 13.844 -0.183 1 98.94 200 ALA A N 1
ATOM 1461 C CA . ALA A 1 200 ? -13.25 12.594 -0.756 1 98.94 200 ALA A CA 1
ATOM 1462 C C . ALA A 1 200 ? -14.422 12.859 -1.694 1 98.94 200 ALA A C 1
ATOM 1464 O O . ALA A 1 200 ? -14.461 12.336 -2.811 1 98.94 200 ALA A O 1
ATOM 1465 N N . LYS A 1 201 ? -15.328 13.672 -1.227 1 98.81 201 LYS A N 1
ATOM 1466 C CA . LYS A 1 201 ? -16.453 14.039 -2.072 1 98.81 201 LYS A CA 1
ATOM 1467 C C . LYS A 1 201 ? -15.984 14.719 -3.355 1 98.81 201 LYS A C 1
ATOM 1469 O O . LYS A 1 201 ? -16.469 14.398 -4.445 1 98.81 201 LYS A O 1
ATOM 1474 N N . ALA A 1 202 ? -15.055 15.586 -3.236 1 98.75 202 ALA A N 1
ATOM 1475 C CA . ALA A 1 202 ? -14.531 16.312 -4.391 1 98.75 202 ALA A CA 1
ATOM 1476 C C . ALA A 1 202 ? -13.883 15.352 -5.387 1 98.75 202 ALA A C 1
ATOM 1478 O O . ALA A 1 202 ? -13.898 15.602 -6.594 1 98.75 202 ALA A O 1
ATOM 1479 N N . PHE A 1 203 ? -13.305 14.234 -4.922 1 98.69 203 PHE A N 1
ATOM 1480 C CA . PHE A 1 203 ? -12.672 13.227 -5.762 1 98.69 203 PHE A CA 1
ATOM 1481 C C . PHE A 1 203 ? -13.703 12.281 -6.352 1 98.69 203 PHE A C 1
ATOM 1483 O O . PHE A 1 203 ? -13.367 11.391 -7.133 1 98.69 203 PHE A O 1
ATOM 1490 N N . GLY A 1 204 ? -15 12.461 -6.004 1 98.75 204 GLY A N 1
ATOM 1491 C CA . GLY A 1 204 ? -16.062 11.594 -6.488 1 98.75 204 GLY A CA 1
ATOM 1492 C C . GLY A 1 204 ? -16.219 10.328 -5.672 1 98.75 204 GLY A C 1
ATOM 1493 O O . GLY A 1 204 ? -16.844 9.367 -6.117 1 98.75 204 GLY A O 1
ATOM 1494 N N . LEU A 1 205 ? -15.648 10.273 -4.488 1 98.88 205 LEU A N 1
ATOM 1495 C CA . LEU A 1 205 ? -15.797 9.125 -3.598 1 98.88 205 LEU A CA 1
ATOM 1496 C C . LEU A 1 205 ? -17.062 9.25 -2.754 1 98.88 205 LEU A C 1
ATOM 1498 O O . LEU A 1 205 ? -17.75 10.273 -2.814 1 98.88 205 LEU A O 1
ATOM 1502 N N . ARG A 1 206 ? -17.359 8.25 -2.031 1 98.88 206 ARG A N 1
ATOM 1503 C CA . ARG A 1 206 ? -18.547 8.188 -1.188 1 98.88 206 ARG A CA 1
ATOM 1504 C C . ARG A 1 206 ? -18.172 8.031 0.281 1 98.88 206 ARG A C 1
ATOM 1506 O O . ARG A 1 206 ? -18.047 6.91 0.775 1 98.88 206 ARG A O 1
ATOM 1513 N N . PRO A 1 207 ? -18.031 9.133 0.983 1 98.94 207 PRO A N 1
ATOM 1514 C CA . PRO A 1 207 ? -17.5 9.07 2.348 1 98.94 207 PRO A CA 1
ATOM 1515 C C . PRO A 1 207 ? -18.531 8.562 3.357 1 98.94 207 PRO A C 1
ATOM 1517 O O . PRO A 1 207 ? -19.703 8.945 3.299 1 98.94 207 PRO A O 1
ATOM 1520 N N . ILE A 1 208 ? -18.125 7.676 4.203 1 98.94 208 ILE A N 1
ATOM 1521 C CA . ILE A 1 208 ? -18.766 7.246 5.434 1 98.94 208 ILE A CA 1
ATOM 1522 C C . ILE A 1 208 ? -17.922 7.664 6.637 1 98.94 208 ILE A C 1
ATOM 1524 O O . ILE A 1 208 ? -16.734 7.355 6.703 1 98.94 208 ILE A O 1
ATOM 1528 N N . VAL A 1 209 ? -18.547 8.352 7.57 1 98.88 209 VAL A N 1
ATOM 1529 C CA . VAL A 1 209 ? -17.797 8.82 8.742 1 98.88 209 VAL A CA 1
ATOM 1530 C C . VAL A 1 209 ? -18.109 7.918 9.93 1 98.88 209 VAL A C 1
ATOM 1532 O O . VAL A 1 209 ? -19.266 7.57 10.172 1 98.88 209 VAL A O 1
ATOM 1535 N N . VAL A 1 210 ? -17.078 7.461 10.586 1 98.75 210 VAL A N 1
ATOM 1536 C CA . VAL A 1 210 ? -17.219 6.805 11.883 1 98.75 210 VAL A CA 1
ATOM 1537 C C . VAL A 1 210 ? -16.719 7.742 12.992 1 98.75 210 VAL A C 1
ATOM 1539 O O . VAL A 1 210 ? -15.555 8.133 13.008 1 98.75 210 VAL A O 1
ATOM 1542 N N . ASP A 1 211 ? -17.578 8.133 13.797 1 98 211 ASP A N 1
ATOM 1543 C CA . ASP A 1 211 ? -17.312 9.047 14.906 1 98 211 ASP A CA 1
ATOM 1544 C C . ASP A 1 211 ? -18.469 9.055 15.906 1 98 211 ASP A C 1
ATOM 1546 O O . ASP A 1 211 ? -19.234 8.094 15.984 1 98 211 ASP A O 1
ATOM 1550 N N . THR A 1 212 ? -18.5 10.047 16.781 1 97 212 THR A N 1
ATOM 1551 C CA . THR A 1 212 ? -19.609 10.102 17.75 1 97 212 THR A CA 1
ATOM 1552 C C . THR A 1 212 ? -20.016 11.547 18.016 1 97 212 THR A C 1
ATOM 1554 O O . THR A 1 212 ? -19.188 12.453 17.938 1 97 212 THR A O 1
ATOM 1557 N N . GLY A 1 213 ? -21.344 11.727 18.312 1 96.38 213 GLY A N 1
ATOM 1558 C CA . GLY A 1 213 ? -21.875 13.016 18.719 1 96.38 213 GLY A CA 1
ATOM 1559 C C . GLY A 1 213 ? -22.688 13.695 17.641 1 96.38 213 GLY A C 1
ATOM 1560 O O . GLY A 1 213 ? -22.328 13.633 16.469 1 96.38 213 GLY A O 1
ATOM 1561 N N . SER A 1 214 ? -23.719 14.383 18.047 1 97 214 SER A N 1
ATOM 1562 C CA . SER A 1 214 ? -24.656 15.008 17.125 1 97 214 SER A CA 1
ATOM 1563 C C . SER A 1 214 ? -23.984 16.125 16.328 1 97 214 SER A C 1
ATOM 1565 O O . SER A 1 214 ? -24.25 16.297 15.141 1 97 214 SER A O 1
ATOM 1567 N N . GLU A 1 215 ? -23.125 16.875 17 1 97.12 215 GLU A N 1
ATOM 1568 C CA . GLU A 1 215 ? -22.438 17.984 16.312 1 97.12 215 GLU A CA 1
ATOM 1569 C C . GLU A 1 215 ? -21.562 17.469 15.172 1 97.12 215 GLU A C 1
ATOM 1571 O O . GLU A 1 215 ? -21.594 18.016 14.07 1 97.12 215 GLU A O 1
ATOM 1576 N N . LYS A 1 216 ? -20.828 16.453 15.453 1 97.88 216 LYS A N 1
ATOM 1577 C CA . LYS A 1 216 ? -1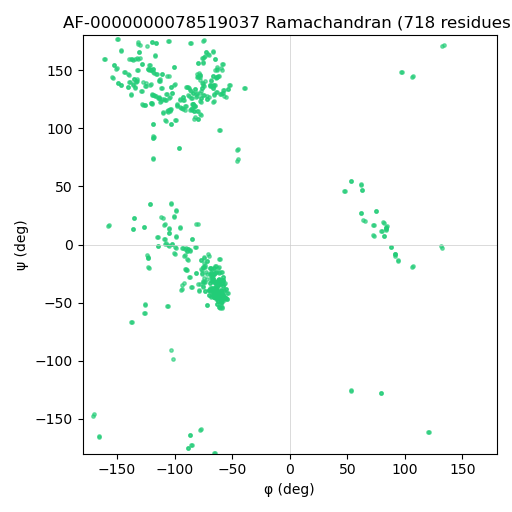9.953 15.859 14.438 1 97.88 216 LYS A CA 1
ATOM 1578 C C . LYS A 1 216 ? -20.766 15.18 13.344 1 97.88 216 LYS A C 1
ATOM 1580 O O . LYS A 1 216 ? -20.406 15.219 12.164 1 97.88 216 LYS A O 1
ATOM 1585 N N . ARG A 1 217 ? -21.859 14.555 13.734 1 98.25 217 ARG A N 1
ATOM 1586 C CA . ARG A 1 217 ? -22.75 13.945 12.758 1 98.25 217 ARG A CA 1
ATOM 1587 C C . ARG A 1 217 ? -23.281 14.992 11.773 1 98.25 217 ARG A C 1
ATOM 1589 O O . ARG A 1 217 ? -23.141 14.836 10.562 1 98.25 217 ARG A O 1
ATOM 1596 N N . ASP A 1 218 ? -23.844 16.062 12.367 1 98.5 218 ASP A N 1
ATOM 1597 C CA . ASP A 1 218 ? -24.422 17.109 11.539 1 98.5 218 ASP A CA 1
ATOM 1598 C C . ASP A 1 218 ? -23.375 17.734 10.625 1 98.5 218 ASP A C 1
ATOM 1600 O O . ASP A 1 218 ? -23.641 17.953 9.438 1 98.5 218 ASP A O 1
ATOM 1604 N N . LEU A 1 219 ? -22.234 17.953 11.203 1 98.44 219 LEU A N 1
ATOM 1605 C CA . LEU A 1 219 ? -21.141 18.547 10.43 1 98.44 219 LEU A CA 1
ATOM 1606 C C . LEU A 1 219 ? -20.719 17.625 9.297 1 98.44 219 LEU A C 1
ATOM 1608 O O . LEU A 1 219 ? -20.578 18.062 8.156 1 98.44 219 LEU A O 1
ATOM 1612 N N . SER A 1 220 ? -20.531 16.375 9.562 1 98.69 220 SER A N 1
ATOM 1613 C CA . SER A 1 220 ? -20.078 15.398 8.578 1 98.69 220 SER A CA 1
ATOM 1614 C C . SER A 1 220 ? -21.047 15.289 7.414 1 98.69 220 SER A C 1
ATOM 1616 O O . SER A 1 220 ? -20.641 15.312 6.254 1 98.69 220 SER A O 1
ATOM 1618 N N . LEU A 1 221 ? -22.328 15.164 7.73 1 98.75 221 LEU A N 1
ATOM 1619 C CA . LEU A 1 221 ? -23.344 15.047 6.695 1 98.75 221 LEU A CA 1
ATOM 1620 C C . LEU A 1 221 ? -23.422 16.312 5.859 1 98.75 221 LEU A C 1
ATOM 1622 O O . LEU A 1 221 ? -23.516 16.25 4.629 1 98.75 221 LEU A O 1
ATOM 1626 N N . LYS A 1 222 ? -23.328 17.406 6.543 1 98.5 222 LYS A N 1
ATOM 1627 C CA . LYS A 1 222 ? -23.359 18.703 5.859 1 98.5 222 LYS A CA 1
ATOM 1628 C C . LYS A 1 222 ? -22.188 18.828 4.887 1 98.5 222 LYS A C 1
ATOM 1630 O O . LYS A 1 222 ? -22.328 19.438 3.82 1 98.5 222 LYS A O 1
ATOM 1635 N N . MET A 1 223 ? -21.078 18.25 5.242 1 98.5 223 MET A N 1
ATOM 1636 C CA . MET A 1 223 ? -19.844 18.469 4.473 1 98.5 223 MET A CA 1
ATOM 1637 C C . MET A 1 223 ? -19.672 17.391 3.408 1 98.5 223 MET A C 1
ATOM 1639 O O . MET A 1 223 ? -18.688 17.406 2.662 1 98.5 223 MET A O 1
ATOM 1643 N N . GLY A 1 224 ? -20.562 16.422 3.361 1 98.5 224 GLY A N 1
ATOM 1644 C CA . GLY A 1 224 ? -20.516 15.57 2.178 1 98.5 224 GLY A CA 1
ATOM 1645 C C . GLY A 1 224 ? -20.547 14.094 2.504 1 98.5 224 GLY A C 1
ATOM 1646 O O . GLY A 1 224 ? -20.625 13.25 1.602 1 98.5 224 GLY A O 1
ATOM 1647 N N . ALA A 1 225 ? -20.547 13.742 3.729 1 98.88 225 ALA A N 1
ATOM 1648 C CA . ALA A 1 225 ? -20.641 12.32 4.066 1 98.88 225 ALA A CA 1
ATOM 1649 C C . ALA A 1 225 ? -21.984 11.742 3.629 1 98.88 225 ALA A C 1
ATOM 1651 O O . ALA A 1 225 ? -23.031 12.383 3.777 1 98.88 225 ALA A O 1
ATOM 1652 N N . GLU A 1 226 ? -21.922 10.57 3.076 1 98.75 226 GLU A N 1
ATOM 1653 C CA . GLU A 1 226 ? -23.156 9.898 2.703 1 98.75 226 GLU A CA 1
ATOM 1654 C C . GLU A 1 226 ? -23.797 9.203 3.904 1 98.75 226 GLU A C 1
ATOM 1656 O O . GLU A 1 226 ? -25 8.961 3.922 1 98.75 226 GLU A O 1
ATOM 1661 N N . ALA A 1 227 ? -23 8.875 4.871 1 98.81 227 ALA A N 1
ATOM 1662 C CA . ALA A 1 227 ? -23.484 8.234 6.09 1 98.81 227 ALA A CA 1
ATOM 1663 C C . ALA A 1 227 ? -22.578 8.555 7.277 1 98.81 227 ALA A C 1
ATOM 1665 O O . ALA A 1 227 ? -21.422 8.914 7.098 1 98.81 227 ALA A O 1
ATOM 1666 N N . PHE A 1 228 ? -23.203 8.492 8.461 1 98.75 228 PHE A N 1
ATOM 1667 C CA . PHE A 1 228 ? -22.5 8.672 9.727 1 98.75 228 PHE A CA 1
ATOM 1668 C C . PHE A 1 228 ? -22.797 7.512 10.672 1 98.75 228 PHE A C 1
ATOM 1670 O O . PHE A 1 228 ? -23.953 7.211 10.953 1 98.75 228 PHE A O 1
ATOM 1677 N N . VAL A 1 229 ? -21.75 6.82 11.078 1 98.75 229 VAL A N 1
ATOM 1678 C CA . VAL A 1 229 ? -21.844 5.715 12.023 1 98.75 229 VAL A CA 1
ATOM 1679 C C . VAL A 1 229 ? -21.375 6.164 13.406 1 98.75 229 VAL A C 1
ATOM 1681 O O . VAL A 1 229 ? -20.156 6.266 13.648 1 98.75 229 VAL A O 1
ATOM 1684 N N . ASP A 1 230 ? -22.328 6.398 14.305 1 98.19 230 ASP A N 1
ATOM 1685 C CA . ASP A 1 230 ? -22.016 6.77 15.68 1 98.19 230 ASP A CA 1
ATOM 1686 C C . ASP A 1 230 ? -21.641 5.543 16.516 1 98.19 230 ASP A C 1
ATOM 1688 O O . ASP A 1 230 ? -22.484 4.656 16.734 1 98.19 230 ASP A O 1
ATOM 1692 N N . PHE A 1 231 ? -20.391 5.508 16.953 1 95.5 231 PHE A N 1
ATOM 1693 C CA . PHE A 1 231 ? -19.938 4.285 17.609 1 95.5 231 PHE A CA 1
ATOM 1694 C C . PHE A 1 231 ? -20.609 4.137 18.969 1 95.5 231 PHE A C 1
ATOM 1696 O O . PHE A 1 231 ? -20.547 3.068 19.594 1 95.5 231 PHE A O 1
ATOM 1703 N N . LYS A 1 232 ? -21.312 5.133 19.5 1 95.94 232 LYS A N 1
ATOM 1704 C CA . LYS A 1 232 ? -22.141 4.992 20.688 1 95.94 232 LYS A CA 1
ATOM 1705 C C . LYS A 1 232 ? -23.469 4.312 20.359 1 95.94 232 LYS A C 1
ATOM 1707 O O . LYS A 1 232 ? -24.016 3.574 21.188 1 95.94 232 LYS A O 1
ATOM 1712 N N . GLU A 1 233 ? -23.953 4.586 19.203 1 96.25 233 GLU A N 1
ATOM 1713 C CA . GLU A 1 233 ? -25.203 3.992 18.734 1 96.25 233 GLU A CA 1
ATOM 1714 C C . GLU A 1 233 ? -24.969 2.619 18.109 1 96.25 233 GLU A C 1
ATOM 1716 O O . GLU A 1 233 ? -25.812 1.729 18.219 1 96.25 233 GLU A O 1
ATOM 1721 N N . PHE A 1 234 ? -23.875 2.479 17.438 1 95.75 234 PHE A N 1
ATOM 1722 C CA . PHE A 1 234 ? -23.484 1.234 16.797 1 95.75 234 PHE A CA 1
ATOM 1723 C C . PHE A 1 234 ? -22.172 0.71 17.375 1 95.75 234 PHE A C 1
ATOM 1725 O O . PHE A 1 234 ? -21.094 0.976 16.844 1 95.75 234 PHE A O 1
ATOM 1732 N N . PRO A 1 235 ? -22.312 -0.128 18.344 1 92.25 235 PRO A N 1
ATOM 1733 C CA . PRO A 1 235 ? -21.078 -0.59 18.984 1 92.25 235 PRO A CA 1
ATOM 1734 C C . PRO A 1 235 ? -20.172 -1.355 18.016 1 92.25 235 PRO A C 1
ATOM 1736 O O . PRO A 1 235 ? -18.938 -1.279 18.125 1 92.25 235 PRO A O 1
ATOM 1739 N N . ASP A 1 236 ? -20.797 -2.074 17.109 1 97.38 236 ASP A N 1
ATOM 1740 C CA . ASP A 1 236 ? -20 -2.709 16.062 1 97.38 236 ASP A CA 1
ATOM 1741 C C . ASP A 1 236 ? -19.984 -1.849 14.797 1 97.38 236 ASP A C 1
ATOM 1743 O O . ASP A 1 236 ? -20.766 -2.082 13.867 1 97.38 236 ASP A O 1
ATOM 1747 N N . THR A 1 237 ? -19.078 -0.884 14.82 1 98.06 237 THR A N 1
ATOM 1748 C CA . THR A 1 237 ? -19.016 0.081 13.727 1 98.06 237 THR A CA 1
ATOM 1749 C C . THR A 1 237 ? -18.594 -0.597 12.43 1 98.06 237 THR A C 1
ATOM 1751 O O . THR A 1 237 ? -18.984 -0.174 11.344 1 98.06 237 THR A O 1
ATOM 1754 N N . VAL A 1 238 ? -17.797 -1.642 12.5 1 98.31 238 VAL A N 1
ATOM 1755 C CA . VAL A 1 238 ? -17.344 -2.385 11.328 1 98.31 238 VAL A CA 1
ATOM 1756 C C . VAL A 1 238 ? -18.531 -3.016 10.617 1 98.31 238 VAL A C 1
ATOM 1758 O O . VAL A 1 238 ? -18.719 -2.834 9.406 1 98.31 238 VAL A O 1
ATOM 1761 N N . ALA A 1 239 ? -19.359 -3.723 11.344 1 98.31 239 ALA A N 1
ATOM 1762 C CA . ALA A 1 239 ? -20.531 -4.371 10.766 1 98.31 239 ALA A CA 1
ATOM 1763 C C . ALA A 1 239 ? -21.453 -3.352 10.094 1 98.31 239 ALA A C 1
ATOM 1765 O O . ALA A 1 239 ? -21.984 -3.605 9.016 1 98.31 239 ALA A O 1
ATOM 1766 N N . GLU A 1 240 ? -21.641 -2.213 10.773 1 98.56 240 GLU A N 1
ATOM 1767 C CA . GLU A 1 240 ? -22.516 -1.182 10.219 1 98.56 240 GLU A CA 1
ATOM 1768 C C . GLU A 1 240 ? -21.938 -0.601 8.938 1 98.56 240 GLU A C 1
ATOM 1770 O O . GLU A 1 240 ? -22.672 -0.388 7.961 1 98.56 240 GLU A O 1
ATOM 1775 N N . ALA A 1 241 ? -20.641 -0.307 8.898 1 98.5 241 ALA A N 1
ATOM 1776 C CA . ALA A 1 241 ? -20.016 0.206 7.691 1 98.5 241 ALA A CA 1
ATOM 1777 C C . ALA A 1 241 ? -20.109 -0.803 6.551 1 98.5 241 ALA A C 1
ATOM 1779 O O . ALA A 1 241 ? -20.375 -0.431 5.402 1 98.5 241 ALA A O 1
ATOM 1780 N N . VAL A 1 242 ? -19.891 -2.086 6.848 1 98.56 242 VAL A N 1
ATOM 1781 C CA . VAL A 1 242 ? -19.984 -3.141 5.844 1 98.56 242 VAL A CA 1
ATOM 1782 C C . VAL A 1 242 ? -21.422 -3.195 5.301 1 98.56 242 VAL A C 1
ATOM 1784 O O . VAL A 1 242 ? -21.625 -3.295 4.09 1 98.56 242 VAL A O 1
ATOM 1787 N N . ARG A 1 243 ? -22.391 -3.104 6.191 1 98.31 243 ARG A N 1
ATOM 1788 C CA . ARG A 1 243 ? -23.797 -3.074 5.766 1 98.31 243 ARG A CA 1
ATOM 1789 C C . ARG A 1 243 ? -24.047 -1.917 4.809 1 98.31 243 ARG A C 1
ATOM 1791 O O . ARG A 1 243 ? -24.641 -2.105 3.746 1 98.31 243 ARG A O 1
ATOM 1798 N N . LEU A 1 244 ? -23.547 -0.701 5.113 1 98.5 244 LEU A N 1
ATOM 1799 C CA . LEU A 1 244 ? -23.766 0.513 4.336 1 98.5 244 LEU A CA 1
ATOM 1800 C C . LEU A 1 244 ? -23.109 0.413 2.965 1 98.5 244 LEU A C 1
ATOM 1802 O O . LEU A 1 244 ? -23.531 1.093 2.023 1 98.5 244 LEU A O 1
ATOM 1806 N N . THR A 1 245 ? -22.109 -0.387 2.859 1 98.44 245 THR A N 1
ATOM 1807 C CA . THR A 1 245 ? -21.359 -0.518 1.616 1 98.44 245 THR A CA 1
ATOM 1808 C C . THR A 1 245 ? -21.812 -1.75 0.838 1 98.44 245 THR A C 1
ATOM 1810 O O . THR A 1 245 ? -21 -2.383 0.147 1 98.44 245 THR A O 1
ATOM 1813 N N . GLY A 1 246 ? -23.062 -2.156 0.999 1 97.12 246 GLY A N 1
ATOM 1814 C CA . GLY A 1 246 ? -23.656 -3.24 0.24 1 97.12 246 GLY A CA 1
ATOM 1815 C C . GLY A 1 246 ? -23.312 -4.613 0.779 1 97.12 246 GLY A C 1
ATOM 1816 O O . GLY A 1 246 ? -23.328 -5.602 0.041 1 97.12 246 GLY A O 1
ATOM 1817 N N . GLY A 1 247 ? -22.891 -4.66 1.972 1 98 247 GLY A N 1
ATOM 1818 C CA . GLY A 1 247 ? -22.562 -5.934 2.592 1 98 247 GLY A CA 1
ATOM 1819 C C . GLY A 1 247 ? -21.188 -6.438 2.229 1 98 247 GLY A C 1
ATOM 1820 O O . GLY A 1 247 ? -20.797 -7.543 2.613 1 98 247 GLY A O 1
ATOM 1821 N N . ILE A 1 248 ? -20.391 -5.668 1.544 1 97.75 248 ILE A N 1
ATOM 1822 C CA . ILE A 1 248 ? -19.094 -6.121 1.054 1 97.75 248 ILE A CA 1
ATOM 1823 C C . ILE A 1 248 ? -17.984 -5.508 1.896 1 97.75 248 ILE A C 1
ATOM 1825 O O . ILE A 1 248 ? -17.141 -6.223 2.439 1 97.75 248 ILE A O 1
ATOM 1829 N N . GLY A 1 249 ? -17.953 -4.164 2.08 1 98.62 249 GLY A N 1
ATOM 1830 C CA . GLY A 1 249 ? -16.906 -3.438 2.783 1 98.62 249 GLY A CA 1
ATOM 1831 C C . GLY A 1 249 ? -16.406 -2.215 2.029 1 98.62 249 GLY A C 1
ATOM 1832 O O . GLY A 1 249 ? -16.781 -2.002 0.874 1 98.62 249 GLY A O 1
ATOM 1833 N N . SER A 1 250 ? -15.633 -1.456 2.678 1 98.88 250 SER A N 1
ATOM 1834 C CA . SER A 1 250 ? -15.141 -0.197 2.125 1 98.88 250 SER A CA 1
ATOM 1835 C C . SER A 1 250 ? -14.008 -0.432 1.135 1 98.88 250 SER A C 1
ATOM 1837 O O . SER A 1 250 ? -13.211 -1.356 1.306 1 98.88 250 SER A O 1
ATOM 1839 N N . HIS A 1 251 ? -13.938 0.448 0.063 1 98.81 251 HIS A N 1
ATOM 1840 C CA . HIS A 1 251 ? -12.797 0.45 -0.852 1 98.81 251 HIS A CA 1
ATOM 1841 C C . HIS A 1 251 ? -11.562 1.058 -0.195 1 98.81 251 HIS A C 1
ATOM 1843 O O . HIS A 1 251 ? -10.445 0.587 -0.412 1 98.81 251 HIS A O 1
ATOM 1849 N N . GLY A 1 252 ? -11.773 2.074 0.536 1 98.88 252 GLY A N 1
ATOM 1850 C CA . GLY A 1 252 ? -10.719 2.748 1.276 1 98.88 252 GLY A CA 1
ATOM 1851 C C . GLY A 1 252 ? -11.094 3.041 2.717 1 98.88 252 GLY A C 1
ATOM 1852 O O . GLY A 1 252 ? -12.25 3.365 3.01 1 98.88 252 GLY A O 1
ATOM 1853 N N . VAL A 1 253 ? -10.172 2.877 3.609 1 98.94 253 VAL A N 1
ATOM 1854 C CA . VAL A 1 253 ? -10.312 3.246 5.016 1 98.94 253 VAL A CA 1
ATOM 1855 C C . VAL A 1 253 ? -9.242 4.27 5.383 1 98.94 253 VAL A C 1
ATOM 1857 O O . VAL A 1 253 ? -8.047 4.027 5.195 1 98.94 253 VAL A O 1
ATOM 1860 N N . PHE A 1 254 ? -9.648 5.402 5.84 1 98.94 254 PHE A N 1
ATOM 1861 C CA . PHE A 1 254 ? -8.766 6.5 6.23 1 98.94 254 PHE A CA 1
ATOM 1862 C C . PHE A 1 254 ? -8.773 6.684 7.742 1 98.94 254 PHE A C 1
ATOM 1864 O O . PHE A 1 254 ? -9.789 7.086 8.32 1 98.94 254 PHE A O 1
ATOM 1871 N N . VAL A 1 255 ? -7.633 6.41 8.359 1 98.75 255 VAL A N 1
ATOM 1872 C CA . VAL A 1 255 ? -7.547 6.43 9.82 1 98.75 255 VAL A CA 1
ATOM 1873 C C . VAL A 1 255 ? -6.945 7.754 10.281 1 98.75 255 VAL A C 1
ATOM 1875 O O . VAL A 1 255 ? -5.73 7.949 10.211 1 98.75 255 VAL A O 1
ATOM 1878 N N . THR A 1 256 ? -7.777 8.578 10.828 1 97.62 256 THR A N 1
ATOM 1879 C CA . THR A 1 256 ? -7.293 9.898 11.211 1 97.62 256 THR A CA 1
ATOM 1880 C C . THR A 1 256 ? -7.121 9.992 12.727 1 97.62 256 THR A C 1
ATOM 1882 O O . THR A 1 256 ? -6.68 11.023 13.25 1 97.62 256 THR A O 1
ATOM 1885 N N . ALA A 1 257 ? -7.438 8.898 13.453 1 94.19 257 ALA A N 1
ATOM 1886 C CA . ALA A 1 257 ? -7.211 8.844 14.891 1 94.19 257 ALA A CA 1
ATOM 1887 C C . ALA A 1 257 ? -6.598 7.504 15.297 1 94.19 257 ALA A C 1
ATOM 1889 O O . ALA A 1 257 ? -7.109 6.441 14.93 1 94.19 257 ALA A O 1
ATOM 1890 N N . PRO A 1 258 ? -5.629 7.484 16.156 1 93.62 258 PRO A N 1
ATOM 1891 C CA . PRO A 1 258 ? -4.809 6.309 16.469 1 93.62 258 PRO A CA 1
ATOM 1892 C C . PRO A 1 258 ? -5.617 5.18 17.109 1 93.62 258 PRO A C 1
ATOM 1894 O O . PRO A 1 258 ? -5.395 4.008 16.797 1 93.62 258 PRO A O 1
ATOM 1897 N N . PRO A 1 259 ? -6.594 5.465 17.938 1 93 259 PRO A N 1
ATOM 1898 C CA . PRO A 1 259 ? -7.293 4.359 18.609 1 93 259 PRO A CA 1
ATOM 1899 C C . PRO A 1 259 ? -7.984 3.424 17.609 1 93 259 PRO A C 1
ATOM 1901 O O . PRO A 1 259 ? -8.391 2.318 17.984 1 93 259 PRO A O 1
ATOM 1904 N N . ALA A 1 260 ? -8.078 3.838 16.391 1 95.06 260 ALA A N 1
ATOM 1905 C CA . ALA A 1 260 ? -8.836 3.07 15.406 1 95.06 260 ALA A CA 1
ATOM 1906 C C . ALA A 1 260 ? -7.945 2.035 14.719 1 95.06 260 ALA A C 1
ATOM 1908 O O . ALA A 1 260 ? -8.445 1.137 14.031 1 95.06 260 ALA A O 1
ATOM 1909 N N . TYR A 1 261 ? -6.641 2.08 14.844 1 96.88 261 TYR A N 1
ATOM 1910 C CA . TYR A 1 261 ? -5.707 1.279 14.062 1 96.88 261 TYR A CA 1
ATOM 1911 C C . TYR A 1 261 ? -5.961 -0.209 14.258 1 96.88 261 TYR A C 1
ATOM 1913 O O . TYR A 1 261 ? -5.988 -0.978 13.297 1 96.88 261 TYR A O 1
ATOM 1921 N N . PRO A 1 262 ? -6.281 -0.672 15.523 1 94.25 262 PRO A N 1
ATOM 1922 C CA . PRO A 1 262 ? -6.445 -2.115 15.711 1 94.25 262 PRO A CA 1
ATOM 1923 C C . PRO A 1 262 ? -7.645 -2.678 14.953 1 94.25 262 PRO A C 1
ATOM 1925 O O . PRO A 1 262 ? -7.684 -3.873 14.656 1 94.25 262 PRO A O 1
ATOM 1928 N N . THR A 1 263 ? -8.609 -1.812 14.586 1 95.38 263 THR A N 1
ATOM 1929 C CA . THR A 1 263 ? -9.836 -2.33 14 1 95.38 263 THR A CA 1
ATOM 1930 C C . THR A 1 263 ? -9.969 -1.887 12.547 1 95.38 263 THR A C 1
ATOM 1932 O O . THR A 1 263 ? -10.93 -2.25 11.867 1 95.38 263 THR A O 1
ATOM 1935 N N . ALA A 1 264 ? -9.047 -1.122 12.023 1 97.88 264 ALA A N 1
ATOM 1936 C CA . ALA A 1 264 ? -9.156 -0.461 10.727 1 97.88 264 ALA A CA 1
ATOM 1937 C C . ALA A 1 264 ? -9.352 -1.479 9.602 1 97.88 264 ALA A C 1
ATOM 1939 O O . ALA A 1 264 ? -10.164 -1.266 8.695 1 97.88 264 ALA A O 1
ATOM 1940 N N . ILE A 1 265 ? -8.688 -2.596 9.648 1 97.81 265 ILE A N 1
ATOM 1941 C CA . ILE A 1 265 ? -8.711 -3.59 8.586 1 97.81 265 ILE A CA 1
ATOM 1942 C C . ILE A 1 265 ? -10.109 -4.18 8.453 1 97.81 265 ILE A C 1
ATOM 1944 O O . ILE A 1 265 ? -10.555 -4.5 7.352 1 97.81 265 ILE A O 1
ATOM 1948 N N . GLY A 1 266 ? -10.828 -4.27 9.57 1 98.25 266 GLY A N 1
ATOM 1949 C CA . GLY A 1 266 ? -12.164 -4.848 9.562 1 98.25 266 GLY A CA 1
ATOM 1950 C C . GLY A 1 266 ? -13.117 -4.133 8.625 1 98.25 266 GLY A C 1
ATOM 1951 O O . GLY A 1 266 ? -14.023 -4.75 8.062 1 98.25 266 GLY A O 1
ATOM 1952 N N . TYR A 1 267 ? -12.922 -2.859 8.375 1 98.69 267 TYR A N 1
ATOM 1953 C CA . TYR A 1 267 ? -13.82 -2.047 7.566 1 98.69 267 TYR A CA 1
ATOM 1954 C C . TYR A 1 267 ? -13.711 -2.418 6.094 1 98.69 267 TYR A C 1
ATOM 1956 O O . TYR A 1 267 ? -14.57 -2.053 5.289 1 98.69 267 TYR A O 1
ATOM 1964 N N . ILE A 1 268 ? -12.695 -3.152 5.707 1 98.69 268 ILE A N 1
ATOM 1965 C CA . ILE A 1 268 ? -12.516 -3.604 4.332 1 98.69 268 ILE A CA 1
ATOM 1966 C C . ILE A 1 268 ? -13.469 -4.762 4.043 1 98.69 268 ILE A C 1
ATOM 1968 O O . ILE A 1 268 ? -13.812 -5.02 2.885 1 98.69 268 ILE A O 1
ATOM 1972 N N . GLY A 1 269 ? -13.883 -5.504 5.148 1 98.06 269 GLY A N 1
ATOM 1973 C CA . GLY A 1 269 ? -14.797 -6.617 4.957 1 98.06 269 GLY A CA 1
ATOM 1974 C C . GLY A 1 269 ? -14.312 -7.613 3.922 1 98.06 269 GLY A C 1
ATOM 1975 O O . GLY A 1 269 ? -13.172 -8.078 3.986 1 98.06 269 GLY A O 1
ATOM 1976 N N . ALA A 1 270 ? -15.133 -7.898 2.93 1 97.56 270 ALA A N 1
ATOM 1977 C CA . ALA A 1 270 ? -14.82 -8.883 1.898 1 97.56 270 ALA A CA 1
ATOM 1978 C C . ALA A 1 270 ? -14.305 -8.203 0.633 1 97.56 270 ALA A C 1
ATOM 1980 O O . ALA A 1 270 ? -14.125 -8.859 -0.399 1 97.56 270 ALA A O 1
ATOM 1981 N N . ARG A 1 271 ? -14.078 -6.863 0.697 1 98.12 271 ARG A N 1
ATOM 1982 C CA . ARG A 1 271 ? -13.68 -6.098 -0.477 1 98.12 271 ARG A CA 1
ATOM 1983 C C . ARG A 1 271 ? -12.312 -6.547 -0.981 1 98.12 271 ARG A C 1
ATOM 1985 O O . ARG A 1 271 ? -11.391 -6.762 -0.189 1 98.12 271 ARG A O 1
ATOM 1992 N N . ILE A 1 272 ? -12.203 -6.809 -2.303 1 98.31 272 ILE A N 1
ATOM 1993 C CA . ILE A 1 272 ? -10.93 -7.062 -2.959 1 98.31 272 ILE A CA 1
ATOM 1994 C C . ILE A 1 272 ? -10.312 -5.742 -3.412 1 98.31 272 ILE A C 1
ATOM 1996 O O . ILE A 1 272 ? -11.008 -4.879 -3.959 1 98.31 272 ILE A O 1
ATOM 2000 N N . GLY A 1 273 ? -9.008 -5.613 -3.137 1 98.06 273 GLY A N 1
ATOM 2001 C CA . GLY A 1 273 ? -8.305 -4.438 -3.621 1 98.06 273 GLY A CA 1
ATOM 2002 C C . GLY A 1 273 ? -8.453 -3.234 -2.711 1 98.06 273 GLY A C 1
ATOM 2003 O O . GLY A 1 273 ? -8.227 -2.1 -3.133 1 98.06 273 GLY A O 1
ATOM 2004 N N . GLY A 1 274 ? -8.969 -3.426 -1.46 1 98.62 274 GLY A N 1
ATOM 2005 C CA . GLY A 1 274 ? -9.125 -2.322 -0.527 1 98.62 274 GLY A CA 1
ATOM 2006 C C . GLY A 1 274 ? -7.805 -1.714 -0.093 1 98.62 274 GLY A C 1
ATOM 2007 O O . GLY A 1 274 ? -6.754 -2.342 -0.23 1 98.62 274 GLY A O 1
ATOM 2008 N N . VAL A 1 275 ? -7.863 -0.481 0.403 1 98.88 275 VAL A N 1
ATOM 2009 C CA . VAL A 1 275 ? -6.664 0.199 0.874 1 98.88 275 VAL A CA 1
ATOM 2010 C C . VAL A 1 275 ? -6.938 0.861 2.223 1 98.88 275 VAL A C 1
ATOM 2012 O O . VAL A 1 275 ? -8.016 1.415 2.439 1 98.88 275 VAL A O 1
ATOM 2015 N N . ILE A 1 276 ? -6.031 0.709 3.133 1 98.88 276 ILE A N 1
ATOM 2016 C CA . ILE A 1 276 ? -6.051 1.397 4.418 1 98.88 276 ILE A CA 1
ATOM 2017 C C . ILE A 1 276 ? -4.961 2.467 4.449 1 98.88 276 ILE A C 1
ATOM 2019 O O . ILE A 1 276 ? -3.791 2.178 4.191 1 98.88 276 ILE A O 1
ATOM 2023 N N . MET A 1 277 ? -5.34 3.67 4.707 1 98.94 277 MET A N 1
ATOM 2024 C CA . MET A 1 277 ? -4.414 4.797 4.793 1 98.94 277 MET A CA 1
ATOM 2025 C C . MET A 1 277 ? -4.164 5.188 6.246 1 98.94 277 MET A C 1
ATOM 2027 O O . MET A 1 277 ? -5.09 5.605 6.949 1 98.94 277 MET A O 1
ATOM 2031 N N . CYS A 1 278 ? -2.959 5.035 6.691 1 98.75 278 CYS A N 1
ATOM 2032 C CA . CYS A 1 278 ? -2.557 5.484 8.016 1 98.75 278 CYS A CA 1
ATOM 2033 C C . CYS A 1 278 ? -2.211 6.969 8.016 1 98.75 278 CYS A C 1
ATOM 2035 O O . CYS A 1 278 ? -1.266 7.387 7.34 1 98.75 278 CYS A O 1
ATOM 2037 N N . ILE A 1 279 ? -2.973 7.727 8.82 1 98.5 279 ILE A N 1
ATOM 2038 C CA . ILE A 1 279 ? -2.812 9.172 8.805 1 98.5 279 ILE A CA 1
ATOM 2039 C C . ILE A 1 279 ? -2.547 9.68 10.227 1 98.5 279 ILE A C 1
ATOM 2041 O O . ILE A 1 279 ? -1.591 10.422 10.453 1 98.5 279 ILE A O 1
ATOM 2045 N N . GLY A 1 280 ? -3.391 9.281 11.172 1 96.81 280 GLY A N 1
ATOM 2046 C CA . GLY A 1 280 ? -3.281 9.734 12.547 1 96.81 280 GLY A CA 1
ATOM 2047 C C . GLY A 1 280 ? -2.025 9.242 13.242 1 96.81 280 GLY A C 1
ATOM 2048 O O . GLY A 1 280 ? -1.816 8.039 13.375 1 96.81 280 GLY A O 1
ATOM 2049 N N . LEU A 1 281 ? -1.223 10.117 13.734 1 94.56 281 LEU A N 1
ATOM 2050 C CA . LEU A 1 281 ? 0.046 9.781 14.375 1 94.56 281 LEU A CA 1
ATOM 2051 C C . LEU A 1 281 ? -0.162 9.414 15.836 1 94.56 281 LEU A C 1
ATOM 2053 O O . LEU A 1 281 ? -0.632 10.234 16.625 1 94.56 281 LEU A O 1
ATOM 2057 N N . PRO A 1 282 ? 0.235 8.211 16.156 1 93.12 282 PRO A N 1
ATOM 2058 C CA . PRO A 1 282 ? 0.112 7.828 17.562 1 93.12 282 PRO A CA 1
ATOM 2059 C C . PRO A 1 282 ? 1.175 8.477 18.453 1 93.12 282 PRO A C 1
ATOM 2061 O O . PRO A 1 282 ? 2.242 8.859 17.953 1 93.12 282 PRO A O 1
ATOM 2064 N N . ALA A 1 283 ? 0.815 8.57 19.734 1 90.38 283 ALA A N 1
ATOM 2065 C CA . ALA A 1 283 ? 1.862 8.852 20.719 1 90.38 283 ALA A CA 1
ATOM 2066 C C . ALA A 1 283 ? 2.889 7.723 20.766 1 90.38 283 ALA A C 1
ATOM 2068 O O . ALA A 1 283 ? 2.543 6.551 20.594 1 90.38 283 ALA A O 1
ATOM 2069 N N . ALA A 1 284 ? 4.102 8.078 20.969 1 84.06 284 ALA A N 1
ATOM 2070 C CA . ALA A 1 284 ? 5.184 7.102 20.953 1 84.06 284 ALA A CA 1
ATOM 2071 C C . ALA A 1 284 ? 4.93 5.992 21.984 1 84.06 284 ALA A C 1
ATOM 2073 O O . ALA A 1 284 ? 5.254 4.828 21.734 1 84.06 284 ALA A O 1
ATOM 2074 N N . SER A 1 285 ? 4.352 6.305 23.031 1 82.25 285 SER A N 1
ATOM 2075 C CA . SER A 1 285 ? 4.18 5.359 24.125 1 82.25 285 SER A CA 1
ATOM 2076 C C . SER A 1 285 ? 2.889 4.562 23.969 1 82.25 285 SER A C 1
ATOM 2078 O O . SER A 1 285 ? 2.629 3.635 24.75 1 82.25 285 SER A O 1
ATOM 2080 N N . SER A 1 286 ? 2.082 4.918 22.953 1 83 286 SER A N 1
ATOM 2081 C CA . SER A 1 286 ? 0.757 4.312 22.859 1 83 286 SER A CA 1
ATOM 2082 C C . SER A 1 286 ? 0.843 2.854 22.438 1 83 286 SER A C 1
ATOM 2084 O O . SER A 1 286 ? -0.02 2.045 22.781 1 83 286 SER A O 1
ATOM 2086 N N . GLY A 1 287 ? 1.896 2.521 21.766 1 81.19 287 GLY A N 1
ATOM 2087 C CA . GLY A 1 287 ? 2.102 1.137 21.359 1 81.19 287 GLY A CA 1
ATOM 2088 C C . GLY A 1 287 ? 1.066 0.643 20.375 1 81.19 287 GLY A C 1
ATOM 2089 O O . GLY A 1 287 ? 0.738 -0.545 20.344 1 81.19 287 GLY A O 1
ATOM 2090 N N . HIS A 1 288 ? 0.407 1.569 19.719 1 87.5 288 HIS A N 1
ATOM 2091 C CA . HIS A 1 288 ? -0.567 1.135 18.719 1 87.5 288 HIS A CA 1
ATOM 2092 C C . HIS A 1 288 ? 0.093 0.295 17.625 1 87.5 288 HIS A C 1
ATOM 2094 O O . HIS A 1 288 ? 1.179 0.632 17.156 1 87.5 288 HIS A O 1
ATOM 2100 N N . ILE A 1 289 ? -0.528 -0.877 17.391 1 92.06 289 ILE A N 1
ATOM 2101 C CA . ILE A 1 289 ? -0.039 -1.784 16.359 1 92.06 289 ILE A CA 1
ATOM 2102 C C . ILE A 1 289 ? -1.214 -2.312 15.547 1 92.06 289 ILE A C 1
ATOM 2104 O O . ILE A 1 289 ? -2.33 -2.436 16.047 1 92.06 289 ILE A O 1
ATOM 2108 N N . MET A 1 290 ? -0.995 -2.463 14.281 1 95.38 290 MET A N 1
ATOM 2109 C CA . MET A 1 290 ? -1.907 -3.244 13.453 1 95.38 290 MET A CA 1
ATOM 2110 C C . MET A 1 290 ? -1.382 -4.66 13.25 1 95.38 290 MET A C 1
ATOM 2112 O O . MET A 1 290 ? -0.246 -4.852 12.812 1 95.38 290 MET A O 1
ATOM 2116 N N . ASN A 1 291 ? -2.176 -5.613 13.68 1 94.5 291 ASN A N 1
ATOM 2117 C CA . ASN A 1 291 ? -1.86 -7 13.367 1 94.5 291 ASN A CA 1
ATOM 2118 C C . ASN A 1 291 ? -2.287 -7.367 11.945 1 94.5 291 ASN A C 1
ATOM 2120 O O . ASN A 1 291 ? -3.477 -7.527 11.672 1 94.5 291 ASN A O 1
ATOM 2124 N N . VAL A 1 292 ? -1.313 -7.52 11.102 1 96.19 292 VAL A N 1
ATOM 2125 C CA . VAL A 1 292 ? -1.59 -7.734 9.688 1 96.19 292 VAL A CA 1
ATOM 2126 C C . VAL A 1 292 ? -1.352 -9.195 9.328 1 96.19 292 VAL A C 1
ATOM 2128 O O . VAL A 1 292 ? -0.244 -9.711 9.5 1 96.19 292 VAL A O 1
ATOM 2131 N N . ASN A 1 293 ? -2.379 -9.867 8.953 1 95.62 293 ASN A N 1
ATOM 2132 C CA . ASN A 1 293 ? -2.297 -11.242 8.469 1 95.62 293 ASN A CA 1
ATOM 2133 C C . ASN A 1 293 ? -1.921 -11.289 6.992 1 95.62 293 ASN A C 1
ATOM 2135 O O . ASN A 1 293 ? -2.693 -10.859 6.133 1 95.62 293 ASN A O 1
ATOM 2139 N N . PRO A 1 294 ? -0.711 -11.852 6.66 1 96.5 294 PRO A N 1
ATOM 2140 C CA . PRO A 1 294 ? -0.288 -11.883 5.258 1 96.5 294 PRO A CA 1
ATOM 2141 C C . PRO A 1 294 ? -1.271 -12.625 4.359 1 96.5 294 PRO A C 1
ATOM 2143 O O . PRO A 1 294 ? -1.425 -12.281 3.184 1 96.5 294 PRO A O 1
ATOM 2146 N N . THR A 1 295 ? -1.941 -13.664 4.875 1 95.62 295 THR A N 1
ATOM 2147 C CA . THR A 1 295 ? -2.928 -14.391 4.09 1 95.62 295 THR A CA 1
ATOM 2148 C C . THR A 1 295 ? -4.035 -13.461 3.607 1 95.62 295 THR A C 1
ATOM 2150 O O . THR A 1 295 ? -4.406 -13.484 2.432 1 95.62 295 THR A O 1
ATOM 2153 N N . MET A 1 296 ? -4.48 -12.617 4.496 1 95.31 296 MET A N 1
ATOM 2154 C CA . MET A 1 296 ? -5.527 -11.664 4.133 1 95.31 296 MET A CA 1
ATOM 2155 C C . MET A 1 296 ? -5.012 -10.648 3.115 1 95.31 296 MET A C 1
ATOM 2157 O O . MET A 1 296 ? -5.727 -10.289 2.178 1 95.31 296 MET A O 1
ATOM 2161 N N . MET A 1 297 ? -3.771 -10.18 3.322 1 97.62 297 MET A N 1
ATOM 2162 C CA . MET A 1 297 ? -3.17 -9.258 2.369 1 97.62 297 MET A CA 1
ATOM 2163 C C . MET A 1 297 ? -3.16 -9.852 0.964 1 97.62 297 MET A C 1
ATOM 2165 O O . MET A 1 297 ? -3.535 -9.18 -0.001 1 97.62 297 MET A O 1
ATOM 2169 N N . ILE A 1 298 ? -2.768 -11.078 0.872 1 97.56 298 ILE A N 1
ATOM 2170 C CA . ILE A 1 298 ? -2.58 -11.766 -0.403 1 97.56 298 ILE A CA 1
ATOM 2171 C C . ILE A 1 298 ? -3.936 -12.055 -1.041 1 97.56 298 ILE A C 1
ATOM 2173 O O . ILE A 1 298 ? -4.188 -11.664 -2.186 1 97.56 298 ILE A O 1
ATOM 2177 N N . LEU A 1 299 ? -4.852 -12.68 -0.286 1 96.5 299 LEU A N 1
ATOM 2178 C CA . LEU A 1 299 ? -6.121 -13.148 -0.835 1 96.5 299 LEU A CA 1
ATOM 2179 C C . LEU A 1 299 ? -7.012 -11.977 -1.226 1 96.5 299 LEU A C 1
ATOM 2181 O O . LEU A 1 299 ? -7.793 -12.07 -2.176 1 96.5 299 LEU A O 1
ATOM 2185 N N . LYS A 1 300 ? -6.824 -10.82 -0.628 1 98 300 LYS A N 1
ATOM 2186 C CA . LYS A 1 300 ? -7.715 -9.695 -0.877 1 98 300 LYS A CA 1
ATOM 2187 C C . LYS A 1 300 ? -7.02 -8.625 -1.719 1 98 300 LYS A C 1
ATOM 2189 O O . LYS A 1 300 ? -7.617 -7.59 -2.027 1 98 300 LYS A O 1
ATOM 2194 N N . ASN A 1 301 ? -5.777 -8.906 -2.084 1 98.56 301 ASN A N 1
ATOM 2195 C CA . ASN A 1 301 ? -5.016 -7.82 -2.686 1 98.56 301 ASN A CA 1
ATOM 2196 C C . ASN A 1 301 ? -5.133 -6.535 -1.873 1 98.56 301 ASN A C 1
ATOM 2198 O O . ASN A 1 301 ? -5.387 -5.465 -2.43 1 98.56 301 ASN A O 1
ATOM 2202 N N . LEU A 1 302 ? -4.988 -6.633 -0.572 1 98.62 302 LEU A N 1
ATOM 2203 C CA . LEU A 1 302 ? -5.129 -5.523 0.366 1 98.62 302 LEU A CA 1
ATOM 2204 C C . LEU A 1 302 ? -3.861 -4.68 0.406 1 98.62 302 LEU A C 1
ATOM 2206 O O . LEU A 1 302 ? -2.756 -5.203 0.264 1 98.62 302 LEU A O 1
ATOM 2210 N N . SER A 1 303 ? -4 -3.367 0.568 1 98.75 303 SER A N 1
ATOM 2211 C CA . SER A 1 303 ? -2.879 -2.445 0.713 1 98.75 303 SER A CA 1
ATOM 2212 C C . SER A 1 303 ? -3.008 -1.615 1.986 1 98.75 303 SER A C 1
ATOM 2214 O O . SER A 1 303 ? -4.105 -1.188 2.348 1 98.75 303 SER A O 1
ATOM 2216 N N . ILE A 1 304 ? -1.957 -1.455 2.684 1 98.81 304 ILE A N 1
ATOM 2217 C CA . ILE A 1 304 ? -1.831 -0.52 3.795 1 98.81 304 ILE A CA 1
ATOM 2218 C C . ILE A 1 304 ? -0.72 0.486 3.502 1 98.81 304 ILE A C 1
ATOM 2220 O O . ILE A 1 304 ? 0.381 0.104 3.1 1 98.81 304 ILE A O 1
ATOM 2224 N N . LYS A 1 305 ? -0.999 1.734 3.629 1 98.69 305 LYS A N 1
ATOM 2225 C CA . LYS A 1 305 ? -0.031 2.779 3.307 1 98.69 305 LYS A CA 1
ATOM 2226 C C . LYS A 1 305 ? -0.08 3.91 4.328 1 98.69 305 LYS A C 1
ATOM 2228 O O . LYS A 1 305 ? -1.145 4.223 4.867 1 98.69 305 LYS A O 1
ATOM 2233 N N . GLY A 1 306 ? 1.075 4.508 4.602 1 98.69 306 GLY A N 1
ATOM 2234 C CA . GLY A 1 306 ? 1.135 5.68 5.457 1 98.69 306 GLY A CA 1
ATOM 2235 C C . GLY A 1 306 ? 1.37 6.969 4.688 1 98.69 306 GLY A C 1
ATOM 2236 O O . GLY A 1 306 ? 2.088 6.977 3.686 1 98.69 306 GLY A O 1
ATOM 2237 N N . THR A 1 307 ? 0.762 8.016 5.18 1 98.56 307 THR A N 1
ATOM 2238 C CA . THR A 1 307 ? 1.039 9.359 4.676 1 98.56 307 THR A CA 1
ATOM 2239 C C . THR A 1 307 ? 1.271 10.336 5.828 1 98.56 307 THR A C 1
ATOM 2241 O O . THR A 1 307 ? 0.71 10.164 6.914 1 98.56 307 THR A O 1
ATOM 2244 N N . LEU A 1 308 ? 2.014 11.312 5.688 1 97.19 308 LEU A N 1
ATOM 2245 C CA . LEU A 1 308 ? 2.391 12.25 6.742 1 97.19 308 LEU A CA 1
ATOM 2246 C C . LEU A 1 308 ? 1.622 13.562 6.609 1 97.19 308 LEU A C 1
ATOM 2248 O O . LEU A 1 308 ? 0.536 13.711 7.176 1 97.19 308 LEU A O 1
ATOM 2252 N N . VAL A 1 309 ? 2.033 14.57 5.941 1 98.31 309 VAL A N 1
ATOM 2253 C CA . VAL A 1 309 ? 1.388 15.852 5.656 1 98.31 309 VAL A CA 1
ATOM 2254 C C . VAL A 1 309 ? 1.475 16.141 4.16 1 98.31 309 VAL A C 1
ATOM 2256 O O . VAL A 1 309 ? 2.043 15.367 3.396 1 98.31 309 VAL A O 1
ATOM 2259 N N . GLY A 1 310 ? 0.812 17.141 3.771 1 98.25 310 GLY A N 1
ATOM 2260 C CA . GLY A 1 310 ? 0.778 17.469 2.354 1 98.25 310 GLY A CA 1
ATOM 2261 C C . GLY A 1 310 ? 2.004 18.219 1.883 1 98.25 310 GLY A C 1
ATOM 2262 O O . GLY A 1 310 ? 2.574 19.016 2.633 1 98.25 310 GLY A O 1
ATOM 2263 N N . THR A 1 311 ? 2.432 18.016 0.674 1 98.25 311 THR A N 1
ATOM 2264 C CA . THR A 1 311 ? 3.512 18.75 0.012 1 98.25 311 THR A CA 1
ATOM 2265 C C . THR A 1 311 ? 3.055 20.141 -0.399 1 98.25 311 THR A C 1
ATOM 2267 O O . THR A 1 311 ? 1.893 20.5 -0.207 1 98.25 311 THR A O 1
ATOM 2270 N N . MET A 1 312 ? 4.008 20.922 -0.932 1 97.75 312 MET A N 1
ATOM 2271 C CA . MET A 1 312 ? 3.66 22.203 -1.541 1 97.75 312 MET A CA 1
ATOM 2272 C C . MET A 1 312 ? 2.641 22.016 -2.658 1 97.75 312 MET A C 1
ATOM 2274 O O . MET A 1 312 ? 1.683 22.781 -2.766 1 97.75 312 MET A O 1
ATOM 2278 N N . GLU A 1 313 ? 2.824 20.938 -3.451 1 97.94 313 GLU A N 1
ATOM 2279 C CA . GLU A 1 313 ? 1.898 20.641 -4.539 1 97.94 313 GLU A CA 1
ATOM 2280 C C . GLU A 1 313 ? 0.509 20.297 -4.004 1 97.94 313 GLU A C 1
ATOM 2282 O O . GLU A 1 313 ? -0.498 20.766 -4.551 1 97.94 313 GLU A O 1
ATOM 2287 N N . ASP A 1 314 ? 0.464 19.516 -2.967 1 98.38 314 ASP A N 1
ATOM 2288 C CA . ASP A 1 314 ? -0.814 19.141 -2.363 1 98.38 314 ASP A CA 1
ATOM 2289 C C . ASP A 1 314 ? -1.549 20.375 -1.842 1 98.38 314 ASP A C 1
ATOM 2291 O O . ASP A 1 314 ? -2.762 20.5 -2.02 1 98.38 314 ASP A O 1
ATOM 2295 N N . THR A 1 3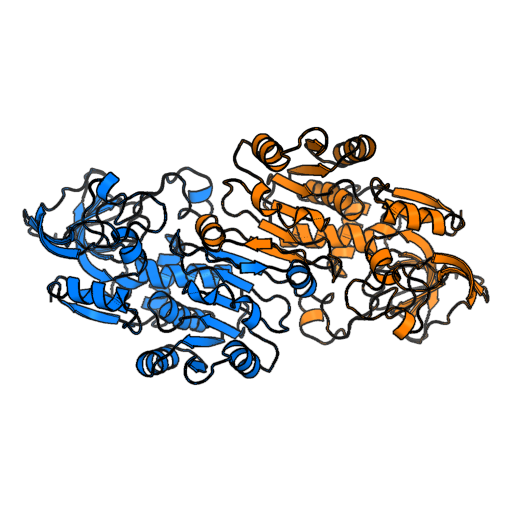15 ? -0.821 21.25 -1.19 1 98.44 315 THR A N 1
ATOM 2296 C CA . THR A 1 315 ? -1.423 22.453 -0.627 1 98.44 315 THR A CA 1
ATOM 2297 C C . THR A 1 315 ? -1.971 23.344 -1.732 1 98.44 315 THR A C 1
ATOM 2299 O O . THR A 1 315 ? -3.068 23.891 -1.606 1 98.44 315 THR A O 1
ATOM 2302 N N . ASP A 1 316 ? -1.235 23.484 -2.76 1 97.94 316 ASP A N 1
ATOM 2303 C CA . ASP A 1 316 ? -1.708 24.266 -3.908 1 97.94 316 ASP A CA 1
ATOM 2304 C C . ASP A 1 316 ? -3.008 23.672 -4.461 1 97.94 316 ASP A C 1
ATOM 2306 O O . ASP A 1 316 ? -3.943 24.422 -4.77 1 97.94 316 ASP A O 1
ATOM 2310 N N . ALA A 1 317 ? -3.051 22.375 -4.562 1 98.25 317 ALA A N 1
ATOM 2311 C CA . ALA A 1 317 ? -4.25 21.703 -5.055 1 98.25 317 ALA A CA 1
ATOM 2312 C C . ALA A 1 317 ? -5.441 21.969 -4.137 1 98.25 317 ALA A C 1
ATOM 2314 O O . ALA A 1 317 ? -6.555 22.203 -4.609 1 98.25 317 ALA A O 1
ATOM 2315 N N . VAL A 1 318 ? -5.227 21.938 -2.875 1 98.56 318 VAL A N 1
ATOM 2316 C CA . VAL A 1 318 ? -6.297 22.172 -1.908 1 98.56 318 VAL A CA 1
ATOM 2317 C C . VAL A 1 318 ? -6.82 23.594 -2.051 1 98.56 318 VAL A C 1
ATOM 2319 O O . VAL A 1 318 ? -8.031 23.828 -2.02 1 98.56 318 VAL A O 1
ATOM 2322 N N . LEU A 1 319 ? -5.934 24.531 -2.217 1 98.44 319 LEU A N 1
ATOM 2323 C CA . LEU A 1 319 ? -6.348 25.938 -2.352 1 98.44 319 LEU A CA 1
ATOM 2324 C C . LEU A 1 319 ? -7.18 26.125 -3.613 1 98.44 319 LEU A C 1
ATOM 2326 O O . LEU A 1 319 ? -8.102 26.953 -3.631 1 98.44 319 LEU A O 1
ATOM 2330 N N . GLN A 1 320 ? -6.863 25.344 -4.656 1 97.88 320 GLN A N 1
ATOM 2331 C CA . GLN A 1 320 ? -7.699 25.391 -5.852 1 97.88 320 GLN A CA 1
ATOM 2332 C C . GLN A 1 320 ? -9.094 24.844 -5.562 1 97.88 320 GLN A C 1
ATOM 2334 O O . GLN A 1 320 ? -10.086 25.375 -6.074 1 97.88 320 GLN A O 1
ATOM 2339 N N . LEU A 1 321 ? -9.18 23.828 -4.75 1 98.25 321 LEU A N 1
ATOM 2340 C CA . LEU A 1 321 ? -10.477 23.297 -4.355 1 98.25 321 LEU A CA 1
ATOM 2341 C C . LEU A 1 321 ? -11.258 24.312 -3.537 1 98.25 321 LEU A C 1
ATOM 2343 O O . LEU A 1 321 ? -12.477 24.438 -3.686 1 98.25 321 LEU A O 1
ATOM 2347 N N . VAL A 1 322 ? -10.562 25.016 -2.693 1 98 322 VAL A N 1
ATOM 2348 C CA . VAL A 1 322 ? -11.203 26.062 -1.898 1 98 322 VAL A CA 1
ATOM 2349 C C . VAL A 1 322 ? -11.75 27.156 -2.82 1 98 322 VAL A C 1
ATOM 2351 O O . VAL A 1 322 ? -12.898 27.594 -2.666 1 98 322 VAL A O 1
ATOM 2354 N N . GLN A 1 323 ? -10.969 27.547 -3.764 1 96.62 323 GLN A N 1
ATOM 2355 C CA . GLN A 1 323 ? -11.383 28.594 -4.703 1 96.62 323 GLN A CA 1
ATOM 2356 C C . GLN A 1 323 ? -12.625 28.172 -5.473 1 96.62 323 GLN A C 1
ATOM 2358 O O . GLN A 1 323 ? -13.469 29.016 -5.801 1 96.62 323 GLN A O 1
ATOM 2363 N N . ARG A 1 324 ? -12.758 26.891 -5.699 1 96.19 324 ARG A N 1
ATOM 2364 C CA . ARG A 1 324 ? -13.875 26.359 -6.477 1 96.19 324 ARG A CA 1
ATOM 2365 C C . ARG A 1 324 ? -15.078 26.062 -5.586 1 96.19 324 ARG A C 1
ATOM 2367 O O . ARG A 1 324 ? -16.125 25.625 -6.066 1 96.19 324 ARG A O 1
ATOM 2374 N N . GLY A 1 325 ? -14.914 26.25 -4.293 1 95.88 325 GLY A N 1
ATOM 2375 C CA . GLY A 1 325 ? -16.016 26.062 -3.352 1 95.88 325 GLY A CA 1
ATOM 2376 C C . GLY A 1 325 ? -16.203 24.609 -2.947 1 95.88 325 GLY A C 1
ATOM 2377 O O . GLY A 1 325 ? -17.203 24.281 -2.309 1 95.88 325 GLY A O 1
ATOM 2378 N N . LEU A 1 326 ? -15.234 23.781 -3.225 1 97.5 326 LEU A N 1
ATOM 2379 C CA . LEU A 1 326 ? -15.359 22.344 -2.957 1 97.5 326 LEU A CA 1
ATOM 2380 C C . LEU A 1 326 ? -14.844 22 -1.562 1 97.5 326 LEU A C 1
ATOM 2382 O O . LEU A 1 326 ? -15.156 20.938 -1.021 1 97.5 326 LEU A O 1
ATOM 2386 N N . VAL A 1 327 ? -14.016 22.891 -1.025 1 97.81 327 VAL A N 1
ATOM 2387 C CA . VAL A 1 327 ? -13.586 22.812 0.369 1 97.81 327 VAL A CA 1
ATOM 2388 C C . VAL A 1 327 ? -14.008 24.078 1.104 1 97.81 327 VAL A C 1
ATOM 2390 O O . VAL A 1 327 ? -13.617 25.188 0.716 1 97.81 327 VAL A O 1
ATOM 2393 N N . ARG A 1 328 ? -14.766 23.844 2.125 1 97.19 328 ARG A N 1
ATOM 2394 C CA . ARG A 1 328 ? -15.383 24.969 2.822 1 97.19 328 ARG A CA 1
ATOM 2395 C C . ARG A 1 328 ? -14.938 25.016 4.281 1 97.19 328 ARG A C 1
ATOM 2397 O O . ARG A 1 328 ? -14.258 24.109 4.758 1 97.19 328 ARG A O 1
ATOM 2404 N N . GLU A 1 329 ? -15.367 26.062 4.887 1 95.56 329 GLU A N 1
ATOM 2405 C CA . GLU A 1 329 ? -15.016 26.328 6.281 1 95.56 329 GLU A CA 1
ATOM 2406 C C . GLU A 1 329 ? -15.648 25.281 7.207 1 95.56 329 GLU A C 1
ATOM 2408 O O . GLU A 1 329 ? -16.828 24.984 7.102 1 95.56 329 GLU A O 1
ATOM 2413 N N . VAL A 1 330 ? -14.875 24.828 8.141 1 95.94 330 VAL A N 1
ATOM 2414 C CA . VAL A 1 330 ? -15.328 23.781 9.062 1 95.94 330 VAL A CA 1
ATOM 2415 C C . VAL A 1 330 ? -14.922 24.156 10.492 1 95.94 330 VAL A C 1
ATOM 2417 O O . VAL A 1 330 ? -14.781 23.266 11.344 1 95.94 330 VAL A O 1
ATOM 2420 N N . CYS A 1 331 ? -14.688 25.453 10.789 1 97.06 331 CYS A N 1
ATOM 2421 C CA . CYS A 1 331 ? -13.992 25.766 12.039 1 97.06 331 CYS A CA 1
ATOM 2422 C C . CYS A 1 331 ? -14.852 26.672 12.922 1 97.06 331 CYS A C 1
ATOM 2424 O O . CYS A 1 331 ? -15.719 27.375 12.422 1 97.06 331 CYS A O 1
ATOM 2426 N N . GLU A 1 332 ? -14.648 26.531 14.188 1 97.38 332 GLU A N 1
ATOM 2427 C CA . GLU A 1 332 ? -14.984 27.562 15.156 1 97.38 332 GLU A CA 1
ATOM 2428 C C . GLU A 1 332 ? -13.852 28.578 15.297 1 97.38 332 GLU A C 1
ATOM 2430 O O . GLU A 1 332 ? -12.695 28.203 15.484 1 97.38 332 GLU A O 1
ATOM 2435 N N . VAL A 1 333 ? -14.195 29.875 15.125 1 97.75 333 VAL A N 1
ATOM 2436 C CA . VAL A 1 333 ? -13.203 30.953 15.219 1 97.75 333 VAL A CA 1
ATOM 2437 C C . VAL A 1 333 ? -13.211 31.531 16.625 1 97.75 333 VAL A C 1
ATOM 2439 O O . VAL A 1 333 ? -14.266 31.906 17.156 1 97.75 333 VAL A O 1
ATOM 2442 N N . LEU A 1 334 ? -12.055 31.547 17.266 1 98 334 LEU A N 1
ATOM 2443 C CA . LEU A 1 334 ? -11.891 32.062 18.609 1 98 334 LEU A CA 1
ATOM 2444 C C . LEU A 1 334 ? -10.898 33.25 18.609 1 98 334 LEU A C 1
ATOM 2446 O O . LEU A 1 334 ? -9.984 33.281 17.797 1 98 334 LEU A O 1
ATOM 2450 N N . PRO A 1 335 ? -11.07 34.188 19.547 1 97.75 335 PRO A N 1
ATOM 2451 C CA . PRO A 1 335 ? -10.062 35.219 19.688 1 97.75 335 PRO A CA 1
ATOM 2452 C C . PRO A 1 335 ? -8.773 34.719 20.328 1 97.75 335 PRO A C 1
ATOM 2454 O O . PRO A 1 335 ? -8.75 33.656 20.922 1 97.75 335 PRO A O 1
ATOM 2457 N N . PHE A 1 336 ? -7.742 35.5 20.219 1 97.69 336 PHE A N 1
ATOM 2458 C CA . PHE A 1 336 ? -6.414 35.125 20.703 1 97.69 336 PHE A CA 1
ATOM 2459 C C . PHE A 1 336 ? -6.434 34.812 22.188 1 97.69 336 PHE A C 1
ATOM 2461 O O . PHE A 1 336 ? -5.746 33.906 22.641 1 97.69 336 PHE A O 1
ATOM 2468 N N . GLU A 1 337 ? -7.227 35.531 22.891 1 96.19 337 GLU A N 1
ATOM 2469 C CA . GLU A 1 337 ? -7.27 35.375 24.344 1 96.19 337 GLU A CA 1
ATOM 2470 C C . GLU A 1 337 ? -7.766 34 24.75 1 96.19 337 GLU A C 1
ATOM 2472 O O . GLU A 1 337 ? -7.523 33.562 25.875 1 96.19 337 GLU A O 1
ATOM 2477 N N . LYS A 1 338 ? -8.383 33.344 23.891 1 97.25 338 LYS A N 1
ATOM 2478 C CA . LYS A 1 338 ? -8.977 32.031 24.203 1 97.25 338 LYS A CA 1
ATOM 2479 C C . LYS A 1 338 ? -8.039 30.891 23.812 1 97.25 338 LYS A C 1
ATOM 2481 O O . LYS A 1 338 ? -8.438 29.719 23.844 1 97.25 338 LYS A O 1
ATOM 2486 N N . PHE A 1 339 ? -6.789 31.203 23.562 1 97.44 339 PHE A N 1
ATOM 2487 C CA . PHE A 1 339 ? -5.824 30.219 23.094 1 97.44 339 PHE A CA 1
ATOM 2488 C C . PHE A 1 339 ? -5.699 29.062 24.094 1 97.44 339 PHE A C 1
ATOM 2490 O O . PHE A 1 339 ? -5.793 27.891 23.703 1 97.44 339 PHE A O 1
ATOM 2497 N N . PRO A 1 340 ? -5.57 29.312 25.406 1 97.25 340 PRO A N 1
ATOM 2498 C CA . PRO A 1 340 ? -5.453 28.203 26.344 1 97.25 340 PRO A CA 1
ATOM 2499 C C . PRO A 1 340 ? -6.691 27.297 26.359 1 97.25 340 PRO A C 1
ATOM 2501 O O . PRO A 1 340 ? -6.566 26.078 26.375 1 97.25 340 PRO A O 1
ATOM 2504 N N . GLU A 1 341 ? -7.797 27.922 26.297 1 96.75 341 GLU A N 1
ATOM 2505 C CA . GLU A 1 341 ? -9.047 27.172 26.266 1 96.75 341 GLU A CA 1
ATOM 2506 C C . GLU A 1 341 ? -9.148 26.312 25.016 1 96.75 341 GLU A C 1
ATOM 2508 O O . GLU A 1 341 ? -9.602 25.156 25.094 1 96.75 341 GLU A O 1
ATOM 2513 N N . ALA A 1 342 ? -8.789 26.891 23.891 1 97.44 342 ALA A N 1
ATOM 2514 C CA . ALA A 1 342 ? -8.852 26.172 22.625 1 97.44 342 ALA A CA 1
ATOM 2515 C C . ALA A 1 342 ? -7.98 24.922 22.656 1 97.44 342 ALA A C 1
ATOM 2517 O O . ALA A 1 342 ? -8.414 23.844 22.234 1 97.44 342 ALA A O 1
ATOM 2518 N N . VAL A 1 343 ? -6.777 25.016 23.188 1 97.69 343 VAL A N 1
ATOM 2519 C CA . VAL A 1 343 ? -5.836 23.906 23.297 1 97.69 343 VAL A CA 1
ATOM 2520 C C . VAL A 1 343 ? -6.414 22.828 24.203 1 97.69 343 VAL A C 1
ATOM 2522 O O . VAL A 1 343 ? -6.367 21.641 23.875 1 97.69 343 VAL A O 1
ATOM 2525 N N . ASP A 1 344 ? -7.027 23.219 25.297 1 96.62 344 ASP A N 1
ATOM 2526 C CA . ASP A 1 344 ? -7.602 22.281 26.25 1 96.62 344 ASP A CA 1
ATOM 2527 C C . ASP A 1 344 ? -8.781 21.516 25.625 1 96.62 344 ASP A C 1
ATOM 2529 O O . ASP A 1 344 ? -8.914 20.312 25.812 1 96.62 344 ASP A O 1
ATOM 2533 N N . ARG A 1 345 ? -9.586 22.25 24.938 1 96.5 345 ARG A N 1
ATOM 2534 C CA . ARG A 1 345 ? -10.734 21.641 24.281 1 96.5 345 ARG A CA 1
ATOM 2535 C C . ARG A 1 345 ? -10.289 20.578 23.266 1 96.5 345 ARG A C 1
ATOM 2537 O O . ARG A 1 345 ? -10.875 19.5 23.203 1 96.5 345 ARG A O 1
ATOM 2544 N N . LEU A 1 346 ? -9.297 20.938 22.516 1 96.56 346 LEU A N 1
ATOM 2545 C CA . LEU A 1 346 ? -8.789 20.016 21.516 1 96.56 346 LEU A CA 1
ATOM 2546 C C . LEU A 1 346 ? -8.18 18.781 22.172 1 96.56 346 LEU A C 1
ATOM 2548 O O . LEU A 1 346 ? -8.43 17.656 21.75 1 96.56 346 LEU A O 1
ATOM 2552 N N . ARG A 1 347 ? -7.441 18.984 23.188 1 94.56 347 ARG A N 1
ATOM 2553 C CA . ARG A 1 347 ? -6.789 17.891 23.922 1 94.56 347 ARG A CA 1
ATOM 2554 C C . ARG A 1 347 ? -7.816 16.906 24.438 1 94.56 347 ARG A C 1
ATOM 2556 O O . ARG A 1 347 ? -7.551 15.695 24.484 1 94.56 347 ARG A O 1
ATOM 2563 N N . ARG A 1 348 ? -9 17.422 24.734 1 92.94 348 ARG A N 1
ATOM 2564 C CA . ARG A 1 348 ? -10.047 16.578 25.312 1 92.94 348 ARG A CA 1
ATOM 2565 C C . ARG A 1 348 ? -10.914 15.961 24.219 1 92.94 348 ARG A C 1
ATOM 2567 O O . ARG A 1 348 ? -11.852 15.219 24.5 1 92.94 348 ARG A O 1
ATOM 2574 N N . GLY A 1 349 ? -10.656 16.312 23.031 1 89.69 349 GLY A N 1
ATOM 2575 C CA . GLY A 1 349 ? -11.414 15.742 21.922 1 89.69 349 GLY A CA 1
ATOM 2576 C C . GLY A 1 349 ? -12.812 16.312 21.797 1 89.69 349 GLY A C 1
ATOM 2577 O O . GLY A 1 349 ? -13.703 15.672 21.25 1 89.69 349 GLY A O 1
ATOM 2578 N N . GLU A 1 350 ? -13.047 17.516 22.203 1 91.44 350 GLU A N 1
ATOM 2579 C CA . GLU A 1 350 ? -14.359 18.156 22.25 1 91.44 350 GLU A CA 1
ATOM 2580 C C . GLU A 1 350 ? -14.539 19.141 21.109 1 91.44 350 GLU A C 1
ATOM 2582 O O . GLU A 1 350 ? -15.109 20.219 21.297 1 91.44 350 GLU A O 1
ATOM 2587 N N . VAL A 1 351 ? -14.023 18.859 20.031 1 95.38 351 VAL A N 1
ATOM 2588 C CA . VAL A 1 351 ? -14.07 19.797 18.906 1 95.38 351 VAL A CA 1
ATOM 2589 C C . VAL A 1 351 ? -14.656 19.094 17.688 1 95.38 351 VAL A C 1
ATOM 2591 O O . VAL A 1 351 ? -14.188 18.031 17.281 1 95.38 351 VAL A O 1
ATOM 2594 N N . ALA A 1 352 ? -15.727 19.562 17.172 1 96 352 ALA A N 1
ATOM 2595 C CA . ALA A 1 352 ? -16.219 19.188 15.844 1 96 352 ALA A CA 1
ATOM 2596 C C . ALA A 1 352 ? -15.562 20.031 14.75 1 96 352 ALA A C 1
ATOM 2598 O O . ALA A 1 352 ? -15.703 21.25 14.734 1 96 352 ALA A O 1
ATOM 2599 N N . GLY A 1 353 ? -14.836 19.375 13.891 1 97.19 353 GLY A N 1
ATOM 2600 C CA . GLY A 1 353 ? -14.078 20.109 12.891 1 97.19 353 GLY A CA 1
ATOM 2601 C C . GLY A 1 353 ? -12.797 20.703 13.43 1 97.19 353 GLY A C 1
ATOM 2602 O O . GLY A 1 353 ? -11.977 20 14.023 1 97.19 353 GLY A O 1
ATOM 2603 N N . LYS A 1 354 ? -12.641 22.016 13.188 1 97.5 354 LYS A N 1
ATOM 2604 C CA . LYS A 1 354 ? -11.383 22.688 13.5 1 97.5 354 LYS A CA 1
ATOM 2605 C C . LYS A 1 354 ? -11.609 23.859 14.445 1 97.5 354 LYS A C 1
ATOM 2607 O O . LYS A 1 354 ? -12.703 24.438 14.492 1 97.5 354 LYS A O 1
ATOM 2612 N N . LEU A 1 355 ? -10.602 24.141 15.234 1 98.19 355 LEU A N 1
ATOM 2613 C CA . LEU A 1 355 ? -10.516 25.438 15.914 1 98.19 355 LEU A CA 1
ATOM 2614 C C . LEU A 1 355 ? -9.508 26.344 15.227 1 98.19 355 LEU A C 1
ATOM 2616 O O . LEU A 1 355 ? -8.438 25.891 14.812 1 98.19 355 LEU A O 1
ATOM 2620 N N . VAL A 1 356 ? -9.875 27.594 15.039 1 98.5 356 VAL A N 1
ATOM 2621 C CA . VAL A 1 356 ? -9 28.594 14.438 1 98.5 356 VAL A CA 1
ATOM 2622 C C . VAL A 1 356 ? -8.945 29.828 15.328 1 98.5 356 VAL A C 1
ATOM 2624 O O . VAL A 1 356 ? -9.969 30.281 15.836 1 98.5 356 VAL A O 1
ATOM 2627 N N . ILE A 1 357 ? -7.77 30.297 15.578 1 98.62 357 ILE A N 1
ATOM 2628 C CA . ILE A 1 357 ? -7.562 31.531 16.344 1 98.62 357 ILE A CA 1
ATOM 2629 C C . ILE A 1 357 ? -7.469 32.719 15.383 1 98.62 357 ILE A C 1
ATOM 2631 O O . ILE A 1 357 ? -6.715 32.688 14.406 1 98.62 357 ILE A O 1
ATOM 2635 N N . ASP A 1 358 ? -8.234 33.688 15.609 1 98.19 358 ASP A N 1
ATOM 2636 C CA . ASP A 1 358 ? -8.172 34.969 14.906 1 98.19 358 ASP A CA 1
ATOM 2637 C C . ASP A 1 358 ? -7.316 35.969 15.672 1 98.19 358 ASP A C 1
ATOM 2639 O O . ASP A 1 358 ? -7.676 36.406 16.766 1 98.19 358 ASP A O 1
ATOM 2643 N N . TYR A 1 359 ? -6.246 36.406 15.102 1 97.44 359 TYR A N 1
ATOM 2644 C CA . TYR A 1 359 ? -5.316 37.281 15.789 1 97.44 359 TYR A CA 1
ATOM 2645 C C . TYR A 1 359 ? -5.875 38.719 15.883 1 97.44 359 TYR A C 1
ATOM 2647 O O . TYR A 1 359 ? -5.402 39.531 16.672 1 97.44 359 TYR A O 1
ATOM 2655 N N . GLU A 1 360 ? -6.84 39.031 15.039 1 89.19 360 GLU A N 1
ATOM 2656 C CA . GLU A 1 360 ? -7.379 40.375 15.023 1 89.19 360 GLU A CA 1
ATOM 2657 C C . GLU A 1 360 ? -8.727 40.469 15.727 1 89.19 360 GLU A C 1
ATOM 2659 O O . GLU A 1 360 ? -9.328 41.531 15.82 1 89.19 360 GLU A O 1
ATOM 2664 N N . ALA A 1 361 ? -9.164 39.5 16.188 1 81.06 361 ALA A N 1
ATOM 2665 C CA . ALA A 1 361 ? -10.438 39.531 16.906 1 81.06 361 ALA A CA 1
ATOM 2666 C C . ALA A 1 361 ? -10.234 39.969 18.359 1 81.06 361 ALA A C 1
ATOM 2668 O O . ALA A 1 361 ? -9.164 39.75 18.922 1 81.06 361 ALA A O 1
ATOM 2669 N N . MET B 1 1 ? -1.447 -30.094 -41.906 1 38.59 1 MET B N 1
ATOM 2670 C CA . MET B 1 1 ? -1.629 -31.516 -41.688 1 38.59 1 MET B CA 1
ATOM 2671 C C . MET B 1 1 ? -2.312 -31.766 -40.344 1 38.59 1 MET B C 1
ATOM 2673 O O . MET B 1 1 ? -1.875 -31.266 -39.312 1 38.59 1 MET B O 1
ATOM 2677 N N . THR B 1 2 ? -3.635 -31.953 -40.344 1 46.22 2 THR B N 1
ATOM 2678 C CA . THR B 1 2 ? -4.434 -32.219 -39.156 1 46.22 2 THR B CA 1
ATOM 2679 C C . THR B 1 2 ? -3.76 -33.25 -38.281 1 46.22 2 THR B C 1
ATOM 2681 O O . THR B 1 2 ? -3.646 -34.406 -38.656 1 46.22 2 THR B O 1
ATOM 2684 N N . ASN B 1 3 ? -2.693 -32.844 -37.594 1 55.56 3 ASN B N 1
ATOM 2685 C CA . ASN B 1 3 ? -2.025 -33.812 -36.719 1 55.56 3 ASN B CA 1
ATOM 2686 C C . ASN B 1 3 ? -3.029 -34.594 -35.875 1 55.56 3 ASN B C 1
ATOM 2688 O O . ASN B 1 3 ? -3.758 -34 -35.094 1 55.56 3 ASN B O 1
ATOM 2692 N N . ASN B 1 4 ? -3.613 -35.594 -36.438 1 74.44 4 ASN B N 1
ATOM 2693 C CA . ASN B 1 4 ? -4.531 -36.5 -35.75 1 74.44 4 ASN B CA 1
ATOM 2694 C C . ASN B 1 4 ? -3.842 -37.219 -34.594 1 74.44 4 ASN B C 1
ATOM 2696 O O . ASN B 1 4 ? -2.883 -37.969 -34.812 1 74.44 4 ASN B O 1
ATOM 2700 N N . TYR B 1 5 ? -4.07 -36.656 -33.375 1 86.06 5 TYR B N 1
ATOM 2701 C CA . TYR B 1 5 ? -3.516 -37.312 -32.188 1 86.06 5 TYR B CA 1
ATOM 2702 C C . TYR B 1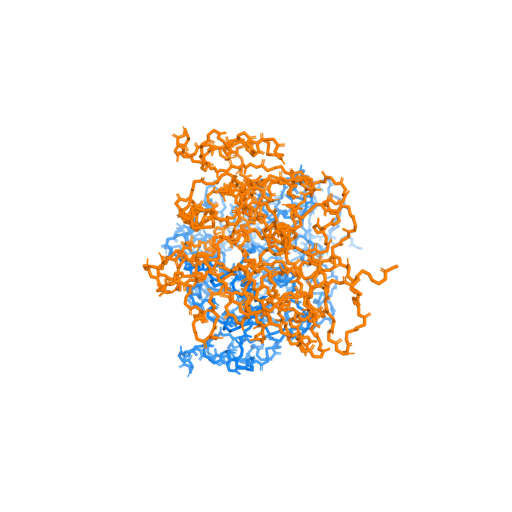 5 ? -4.348 -38.5 -31.797 1 86.06 5 TYR B C 1
ATOM 2704 O O . TYR B 1 5 ? -5.578 -38.469 -31.844 1 86.06 5 TYR B O 1
ATOM 2712 N N . VAL B 1 6 ? -3.68 -39.625 -31.578 1 92.75 6 VAL B N 1
ATOM 2713 C CA . VAL B 1 6 ? -4.352 -40.75 -30.969 1 92.75 6 VAL B CA 1
ATOM 2714 C C . VAL B 1 6 ? -4.512 -40.531 -29.469 1 92.75 6 VAL B C 1
ATOM 2716 O O . VAL B 1 6 ? -3.523 -40.469 -28.734 1 92.75 6 VAL B O 1
ATOM 2719 N N . ILE B 1 7 ? -5.738 -40.344 -29.078 1 96.44 7 ILE B N 1
ATOM 2720 C CA . ILE B 1 7 ? -6.02 -40.094 -27.672 1 96.44 7 ILE B CA 1
ATOM 2721 C C . ILE B 1 7 ? -6.289 -41.375 -26.938 1 96.44 7 ILE B C 1
ATOM 2723 O O . ILE B 1 7 ? -7.25 -42.094 -27.25 1 96.44 7 ILE B O 1
ATOM 2727 N N . PRO B 1 8 ? -5.488 -41.719 -26.016 1 97.19 8 PRO B N 1
ATOM 2728 C CA . PRO B 1 8 ? -5.723 -42.969 -25.281 1 97.19 8 PRO B CA 1
ATOM 2729 C C . PRO B 1 8 ? -6.949 -42.875 -24.375 1 97.19 8 PRO B C 1
ATOM 2731 O O . PRO B 1 8 ? -7.457 -41.781 -24.094 1 97.19 8 PRO B O 1
ATOM 2734 N N . GLU B 1 9 ? -7.406 -44.031 -23.969 1 97.5 9 GLU B N 1
ATOM 2735 C CA . GLU B 1 9 ? -8.539 -44.094 -23.047 1 97.5 9 GLU B CA 1
ATOM 2736 C C . GLU B 1 9 ? -8.125 -43.719 -21.625 1 97.5 9 GLU B C 1
ATOM 2738 O O . GLU B 1 9 ? -8.922 -43.156 -20.875 1 97.5 9 GLU B O 1
ATOM 2743 N N . GLU B 1 10 ? -6.871 -44.062 -21.375 1 98.25 10 GLU B N 1
ATOM 2744 C CA . GLU B 1 10 ? -6.328 -43.781 -20.047 1 98.25 10 GLU B CA 1
ATOM 2745 C C . GLU B 1 10 ? -4.973 -43.094 -20.141 1 98.25 10 GLU B C 1
ATOM 2747 O O . GLU B 1 10 ? -4.316 -43.156 -21.188 1 98.25 10 GLU B O 1
ATOM 2752 N N . CYS B 1 11 ? -4.621 -42.438 -19.047 1 97.75 11 CYS B N 1
ATOM 2753 C CA . CYS B 1 11 ? -3.326 -41.781 -19.016 1 97.75 11 CYS B CA 1
ATOM 2754 C C . CYS B 1 11 ? -2.729 -41.812 -17.609 1 97.75 11 CYS B C 1
ATOM 2756 O O . CYS B 1 11 ? -3.416 -42.156 -16.656 1 97.75 11 CYS B O 1
ATOM 2758 N N . ARG B 1 12 ? -1.434 -41.5 -17.516 1 97.5 12 ARG B N 1
ATOM 2759 C CA . ARG B 1 12 ? -0.724 -41.469 -16.234 1 97.5 12 ARG B CA 1
ATOM 2760 C C . ARG B 1 12 ? -1.101 -40.25 -15.398 1 97.5 12 ARG B C 1
ATOM 2762 O O . ARG B 1 12 ? -1.306 -39.188 -15.938 1 97.5 12 ARG B O 1
ATOM 2769 N N . ALA B 1 13 ? -1.227 -40.438 -14.133 1 98.44 13 ALA B N 1
ATOM 2770 C CA . ALA B 1 13 ? -1.544 -39.375 -13.18 1 98.44 13 ALA B CA 1
ATOM 2771 C C . ALA B 1 13 ? -0.872 -39.625 -11.836 1 98.44 13 ALA B C 1
ATOM 2773 O O . ALA B 1 13 ? -0.697 -40.781 -11.422 1 98.44 13 ALA B O 1
ATOM 2774 N N . ALA B 1 14 ? -0.333 -38.625 -11.273 1 98.5 14 ALA B N 1
ATOM 2775 C CA . ALA B 1 14 ? 0.042 -38.625 -9.867 1 98.5 14 ALA B CA 1
ATOM 2776 C C . ALA B 1 14 ? -1.141 -38.25 -8.977 1 98.5 14 ALA B C 1
ATOM 2778 O O . ALA B 1 14 ? -1.65 -37.125 -9.062 1 98.5 14 ALA B O 1
ATOM 2779 N N . VAL B 1 15 ? -1.594 -39.125 -8.156 1 98 15 VAL B N 1
ATOM 2780 C CA . VAL B 1 15 ? -2.816 -38.938 -7.383 1 98 15 VAL B CA 1
ATOM 2781 C C . VAL B 1 15 ? -2.479 -38.812 -5.895 1 98 15 VAL B C 1
ATOM 2783 O O . VAL B 1 15 ? -1.594 -39.531 -5.406 1 98 15 VAL B O 1
ATOM 2786 N N . VAL B 1 16 ? -3.219 -37.906 -5.254 1 97.5 16 VAL B N 1
ATOM 2787 C CA . VAL B 1 16 ? -3.066 -37.719 -3.814 1 97.5 16 VAL B CA 1
ATOM 2788 C C . VAL B 1 16 ? -3.854 -38.781 -3.064 1 97.5 16 VAL B C 1
ATOM 2790 O O . VAL B 1 16 ? -5.031 -39.031 -3.348 1 97.5 16 VAL B O 1
ATOM 2793 N N . VAL B 1 17 ? -3.148 -39.438 -2.189 1 96.38 17 VAL B N 1
ATOM 2794 C CA . VAL B 1 17 ? -3.766 -40.406 -1.289 1 96.38 17 VAL B CA 1
ATOM 2795 C C . VAL B 1 17 ? -3.74 -39.875 0.141 1 96.38 17 VAL B C 1
ATOM 2797 O O . VAL B 1 17 ? -2.732 -39.312 0.586 1 96.38 17 VAL B O 1
ATOM 2800 N N . ASP B 1 18 ? -4.797 -39.969 0.842 1 95.81 18 ASP B N 1
ATOM 2801 C CA . ASP B 1 18 ? -4.938 -39.531 2.229 1 95.81 18 ASP B CA 1
ATOM 2802 C C . ASP B 1 18 ? -4.719 -38.031 2.355 1 95.81 18 ASP B C 1
ATOM 2804 O O . ASP B 1 18 ? -3.896 -37.594 3.154 1 95.81 18 ASP B O 1
ATOM 2808 N N . GLU B 1 19 ? -5.453 -37.312 1.515 1 95.94 19 GLU B N 1
ATOM 2809 C CA . GLU B 1 19 ? -5.398 -35.844 1.598 1 95.94 19 GLU B CA 1
ATOM 2810 C C . GLU B 1 19 ? -5.359 -35.375 3.049 1 95.94 19 GLU B C 1
ATOM 2812 O O . GLU B 1 19 ? -6.129 -35.844 3.885 1 95.94 19 GLU B O 1
ATOM 2817 N N . GLY B 1 20 ? -4.449 -34.375 3.414 1 95.5 20 GLY B N 1
ATOM 2818 C CA . GLY B 1 20 ? -4.207 -33.938 4.781 1 95.5 20 GLY B CA 1
ATOM 2819 C C . GLY B 1 20 ? -2.762 -34.125 5.215 1 95.5 20 GLY B C 1
ATOM 2820 O O . GLY B 1 20 ? -1.87 -34.281 4.375 1 95.5 20 GLY B O 1
ATOM 2821 N N . PRO B 1 21 ? -2.51 -34.125 6.516 1 94.62 21 PRO B N 1
ATOM 2822 C CA . PRO B 1 21 ? -1.145 -34.094 7.047 1 94.62 21 PRO B CA 1
ATOM 2823 C C . PRO B 1 21 ? -0.324 -35.312 6.633 1 94.62 21 PRO B C 1
ATOM 2825 O O . PRO B 1 21 ? 0.905 -35.219 6.566 1 94.62 21 PRO B O 1
ATOM 2828 N N . ASN B 1 22 ? -1 -36.438 6.297 1 96.12 22 ASN B N 1
ATOM 2829 C CA . ASN B 1 22 ? -0.292 -37.656 5.984 1 96.12 22 ASN B CA 1
ATOM 2830 C C . ASN B 1 22 ? -0.417 -38.031 4.508 1 96.12 22 ASN B C 1
ATOM 2832 O O . ASN B 1 22 ? -0.295 -39.188 4.137 1 96.12 22 ASN B O 1
ATOM 2836 N N . PHE B 1 23 ? -0.673 -37.031 3.725 1 97.44 23 PHE B N 1
ATOM 2837 C CA . PHE B 1 23 ? -0.908 -37.312 2.316 1 97.44 23 PHE B CA 1
ATOM 2838 C C . PHE B 1 23 ? 0.304 -38 1.7 1 97.44 23 PHE B C 1
ATOM 2840 O O . PHE B 1 23 ? 1.435 -37.812 2.146 1 97.44 23 PHE B O 1
ATOM 2847 N N . THR B 1 24 ? 0.101 -38.844 0.683 1 96.81 24 THR B N 1
ATOM 2848 C CA . THR B 1 24 ? 1.124 -39.406 -0.188 1 96.81 24 THR B CA 1
ATOM 2849 C C . THR B 1 24 ? 0.706 -39.281 -1.652 1 96.81 24 THR B C 1
ATOM 2851 O O . THR B 1 24 ? -0.453 -39 -1.953 1 96.81 24 THR B O 1
ATOM 2854 N N . ILE B 1 25 ? 1.674 -39.375 -2.5 1 97.44 25 ILE B N 1
ATOM 2855 C CA . ILE B 1 25 ? 1.426 -39.375 -3.938 1 97.44 25 ILE B CA 1
ATOM 2856 C C . ILE B 1 25 ? 1.628 -40.75 -4.52 1 97.44 25 ILE B C 1
ATOM 2858 O O . ILE B 1 25 ? 2.637 -41.406 -4.242 1 97.44 25 ILE B O 1
ATOM 2862 N N . LYS B 1 26 ? 0.681 -41.188 -5.25 1 96.75 26 LYS B N 1
ATOM 2863 C CA . LYS B 1 26 ? 0.789 -42.438 -5.996 1 96.75 26 LYS B CA 1
ATOM 2864 C C . LYS B 1 26 ? 0.621 -42.188 -7.492 1 96.75 26 LYS B C 1
ATOM 2866 O O . LYS B 1 26 ? -0.226 -41.406 -7.91 1 96.75 26 LYS B O 1
ATOM 2871 N N . THR B 1 27 ? 1.479 -42.875 -8.266 1 95.88 27 THR B N 1
ATOM 2872 C CA . THR B 1 27 ? 1.314 -42.844 -9.719 1 95.88 27 THR B CA 1
ATOM 2873 C C . THR B 1 27 ? 0.369 -43.938 -10.18 1 95.88 27 THR B C 1
ATOM 2875 O O . THR B 1 27 ? 0.476 -45.094 -9.734 1 95.88 27 THR B O 1
ATOM 2878 N N . GLN B 1 28 ? -0.59 -43.562 -10.93 1 95.88 28 GLN B N 1
ATOM 2879 C CA . GLN B 1 28 ? -1.526 -44.531 -11.469 1 95.88 28 GLN B CA 1
ATOM 2880 C C . GLN B 1 28 ? -2.076 -44.094 -12.82 1 95.88 28 GLN B C 1
ATOM 2882 O O . GLN B 1 28 ? -1.693 -43.031 -13.328 1 95.88 28 GLN B O 1
ATOM 2887 N N . THR B 1 29 ? -2.895 -44.969 -13.391 1 97.25 29 THR B N 1
ATOM 2888 C CA . THR B 1 29 ? -3.588 -44.625 -14.633 1 97.25 29 THR B CA 1
ATOM 2889 C C . THR B 1 29 ? -5.027 -44.188 -14.352 1 97.25 29 THR B C 1
ATOM 2891 O O . THR B 1 29 ? -5.699 -44.812 -13.508 1 97.25 29 THR B O 1
ATOM 2894 N N . VAL B 1 30 ? -5.414 -43.188 -15.023 1 97.81 30 VAL B N 1
ATOM 2895 C CA . VAL B 1 30 ? -6.781 -42.688 -14.891 1 97.81 30 VAL B CA 1
ATOM 2896 C C . VAL B 1 30 ? -7.398 -42.5 -16.266 1 97.81 30 VAL B C 1
ATOM 2898 O O . VAL B 1 30 ? -6.688 -42.469 -17.281 1 97.81 30 VAL B O 1
ATOM 2901 N N . LYS B 1 31 ? -8.688 -42.344 -16.312 1 97.88 31 LYS B N 1
ATOM 2902 C CA . LYS B 1 31 ? -9.375 -42.125 -17.578 1 97.88 31 LYS B CA 1
ATOM 2903 C C . LYS B 1 31 ? -9.047 -40.75 -18.156 1 97.88 31 LYS B C 1
ATOM 2905 O O . LYS B 1 31 ? -8.984 -39.75 -17.422 1 97.88 31 LYS B O 1
ATOM 2910 N N . VAL B 1 32 ? -8.82 -40.719 -19.453 1 98.44 32 VAL B N 1
ATOM 2911 C CA . VAL B 1 32 ? -8.672 -39.438 -20.141 1 98.44 32 VAL B CA 1
ATOM 2912 C C . VAL B 1 32 ? -10.023 -38.75 -20.219 1 98.44 32 VAL B C 1
ATOM 2914 O O . VAL B 1 32 ? -11.016 -39.344 -20.641 1 98.44 32 VAL B O 1
ATOM 2917 N N . PRO B 1 33 ? -10.078 -37.5 -19.781 1 98.31 33 PRO B N 1
ATOM 2918 C CA . PRO B 1 33 ? -11.367 -36.812 -19.812 1 98.31 33 PRO B CA 1
ATOM 2919 C C . PRO B 1 33 ? -11.75 -36.344 -21.234 1 98.31 33 PRO B C 1
ATOM 2921 O O . PRO B 1 33 ? -10.898 -36.312 -22.125 1 98.31 33 PRO B O 1
ATOM 2924 N N . VAL B 1 34 ? -12.977 -36.094 -21.422 1 97.81 34 VAL B N 1
ATOM 2925 C CA . VAL B 1 34 ? -13.523 -35.562 -22.656 1 97.81 34 VAL B CA 1
ATOM 2926 C C . VAL B 1 34 ? -13.867 -34.094 -22.5 1 97.81 34 VAL B C 1
ATOM 2928 O O . VAL B 1 34 ? -14.555 -33.719 -21.547 1 97.81 34 VAL B O 1
ATOM 2931 N N . PRO B 1 35 ? -13.344 -33.281 -23.391 1 98.5 35 PRO B N 1
ATOM 2932 C CA . PRO B 1 35 ? -13.617 -31.844 -23.219 1 98.5 35 PRO B CA 1
ATOM 2933 C C . PRO B 1 35 ? -15.086 -31.5 -23.469 1 98.5 35 PRO B C 1
ATOM 2935 O O . PRO B 1 35 ? -15.711 -32.062 -24.375 1 98.5 35 PRO B O 1
ATOM 2938 N N . GLY B 1 36 ? -15.672 -30.656 -22.594 1 98.38 36 GLY B N 1
ATOM 2939 C CA . GLY B 1 36 ? -16.969 -30.062 -22.859 1 98.38 36 GLY B CA 1
ATOM 2940 C C . GLY B 1 36 ? -16.969 -29.125 -24.062 1 98.38 36 GLY B C 1
ATOM 2941 O O . GLY B 1 36 ? -15.922 -28.906 -24.672 1 98.38 36 GLY B O 1
ATOM 2942 N N . PRO B 1 37 ? -18.078 -28.531 -24.391 1 98.5 37 PRO B N 1
ATOM 2943 C CA . PRO B 1 37 ? -18.219 -27.734 -25.625 1 98.5 37 PRO B CA 1
ATOM 2944 C C . PRO B 1 37 ? -17.266 -26.547 -25.656 1 98.5 37 PRO B C 1
ATOM 2946 O O . PRO B 1 37 ? -16.844 -26.125 -26.734 1 98.5 37 PRO B O 1
ATOM 2949 N N . ASP B 1 38 ? -16.953 -25.984 -24.5 1 98.56 38 ASP B N 1
ATOM 2950 C CA . ASP B 1 38 ? -16.141 -24.781 -24.469 1 98.56 38 ASP B CA 1
ATOM 2951 C C . ASP B 1 38 ? -14.734 -25.078 -23.938 1 98.56 38 ASP B C 1
ATOM 2953 O O . ASP B 1 38 ? -14.023 -24.156 -23.516 1 98.56 38 ASP B O 1
ATOM 2957 N N . GLU B 1 39 ? -14.344 -26.344 -23.938 1 98.75 39 GLU B N 1
ATOM 2958 C CA . GLU B 1 39 ? -13.086 -26.781 -23.344 1 98.75 39 GLU B CA 1
ATOM 2959 C C . GLU B 1 39 ? -12.156 -27.375 -24.391 1 98.75 39 GLU B C 1
ATOM 2961 O O . GLU B 1 39 ? -12.586 -27.688 -25.5 1 98.75 39 GLU B O 1
ATOM 2966 N N . VAL B 1 40 ? -10.922 -27.469 -24.078 1 98.81 40 VAL B N 1
ATOM 2967 C CA . VAL B 1 40 ? -9.93 -28.203 -24.859 1 98.81 40 VAL B CA 1
ATOM 2968 C C . VAL B 1 40 ? -9.336 -29.328 -24.031 1 98.81 40 VAL B C 1
ATOM 2970 O O . VAL B 1 40 ? -9.289 -29.25 -22.797 1 98.81 40 VAL B O 1
ATOM 2973 N N . LEU B 1 41 ? -8.977 -30.391 -24.688 1 98.81 41 LEU B N 1
ATOM 2974 C CA . LEU B 1 41 ? -8.148 -31.422 -24.094 1 98.81 41 LEU B CA 1
ATOM 2975 C C . LEU B 1 41 ? -6.672 -31.156 -24.359 1 98.81 41 LEU B C 1
ATOM 2977 O O . LEU B 1 41 ? -6.266 -30.984 -25.5 1 98.81 41 LEU B O 1
ATOM 2981 N N . ILE B 1 42 ? -5.961 -31.094 -23.328 1 98.81 42 ILE B N 1
ATOM 2982 C CA . ILE B 1 42 ? -4.535 -30.812 -23.438 1 98.81 42 ILE B CA 1
ATOM 2983 C C . ILE B 1 42 ? -3.723 -32.031 -23.047 1 98.81 42 ILE B C 1
ATOM 2985 O O . ILE B 1 42 ? -3.943 -32.625 -21.969 1 98.81 42 ILE B O 1
ATOM 2989 N N . LYS B 1 43 ? -2.916 -32.469 -23.891 1 98.81 43 LYS B N 1
ATOM 2990 C CA . LYS B 1 43 ? -1.855 -33.406 -23.531 1 98.81 43 LYS B CA 1
ATOM 2991 C C . LYS B 1 43 ? -0.641 -32.688 -22.969 1 98.81 43 LYS B C 1
ATOM 2993 O O . LYS B 1 43 ? 0.093 -32.031 -23.703 1 98.81 43 LYS B O 1
ATOM 2998 N N . LEU B 1 44 ? -0.44 -32.812 -21.688 1 98.75 44 LEU B N 1
ATOM 2999 C CA . LEU B 1 44 ? 0.643 -32.062 -21.062 1 98.75 44 LEU B CA 1
ATOM 3000 C C . LEU B 1 44 ? 1.997 -32.688 -21.406 1 98.75 44 LEU B C 1
ATOM 3002 O O . LEU B 1 44 ? 2.143 -33.906 -21.453 1 98.75 44 LEU B O 1
ATOM 3006 N N . ASN B 1 45 ? 2.922 -31.812 -21.719 1 98.44 45 ASN B N 1
ATOM 3007 C CA . ASN B 1 45 ? 4.32 -32.219 -21.859 1 98.44 45 ASN B CA 1
ATOM 3008 C C . ASN B 1 45 ? 5.086 -32.062 -20.547 1 98.44 45 ASN B C 1
ATOM 3010 O O . ASN B 1 45 ? 5.965 -32.875 -20.25 1 98.44 45 ASN B O 1
ATOM 3014 N N . ALA B 1 46 ? 4.738 -31.109 -19.797 1 98.69 46 ALA B N 1
ATOM 3015 C CA . ALA B 1 46 ? 5.453 -30.812 -18.562 1 98.69 46 ALA B CA 1
ATOM 3016 C C . ALA B 1 46 ? 4.531 -30.172 -17.531 1 98.69 46 ALA B C 1
ATOM 3018 O O . ALA B 1 46 ? 3.543 -29.516 -17.891 1 98.69 46 ALA B O 1
ATOM 3019 N N . THR B 1 47 ? 4.82 -30.375 -16.266 1 98.75 47 THR B N 1
ATOM 3020 C CA . THR B 1 47 ? 4.188 -29.656 -15.164 1 98.75 47 THR B CA 1
ATOM 3021 C C . THR B 1 47 ? 5.223 -29.266 -14.117 1 98.75 47 THR B C 1
ATOM 3023 O O . THR B 1 47 ? 6.102 -30.062 -13.773 1 98.75 47 THR B O 1
ATOM 3026 N N . GLY B 1 48 ? 5.184 -27.969 -13.773 1 98.25 48 GLY B N 1
ATOM 3027 C CA . GLY B 1 48 ? 5.934 -27.578 -12.586 1 98.25 48 GLY B CA 1
ATOM 3028 C C . GLY B 1 48 ? 5.27 -28.016 -11.297 1 98.25 48 GLY B C 1
ATOM 3029 O O . GLY B 1 48 ? 4.105 -28.422 -11.297 1 98.25 48 GLY B O 1
ATOM 3030 N N . ILE B 1 49 ? 6.016 -28.047 -10.273 1 97.69 49 ILE B N 1
ATOM 3031 C CA . ILE B 1 49 ? 5.504 -28.312 -8.93 1 97.69 49 ILE B CA 1
ATOM 3032 C C . ILE B 1 49 ? 5.715 -27.078 -8.047 1 97.69 49 ILE B C 1
ATOM 3034 O O . ILE B 1 49 ? 6.816 -26.531 -7.988 1 97.69 49 ILE B O 1
ATOM 3038 N N . CYS B 1 50 ? 4.691 -26.656 -7.434 1 96.5 50 CYS B N 1
ATOM 3039 C CA . CYS B 1 50 ? 4.688 -25.453 -6.609 1 96.5 50 CYS B CA 1
ATOM 3040 C C . CYS B 1 50 ? 4.301 -25.781 -5.172 1 96.5 50 CYS B C 1
ATOM 3042 O O . CYS B 1 50 ? 3.572 -26.75 -4.922 1 96.5 50 CYS B O 1
ATOM 3044 N N . TYR B 1 51 ? 4.789 -25.031 -4.266 1 96 51 TYR B N 1
ATOM 3045 C CA . TYR B 1 51 ? 4.465 -25.312 -2.873 1 96 51 TYR B CA 1
ATOM 3046 C C . TYR B 1 51 ? 2.965 -25.188 -2.627 1 96 51 TYR B C 1
ATOM 3048 O O . TYR B 1 51 ? 2.418 -25.859 -1.75 1 96 51 TYR B O 1
ATOM 3056 N N . SER B 1 52 ? 2.277 -24.359 -3.344 1 95.44 52 SER B N 1
ATOM 3057 C CA . SER B 1 52 ? 0.827 -24.297 -3.209 1 95.44 52 SER B CA 1
ATOM 3058 C C . SER B 1 52 ? 0.175 -25.641 -3.494 1 95.44 52 SER B C 1
ATOM 3060 O O . SER B 1 52 ? -0.883 -25.953 -2.943 1 95.44 52 SER B O 1
ATOM 3062 N N . ASP B 1 53 ? 0.767 -26.438 -4.352 1 97.06 53 ASP B N 1
ATOM 3063 C CA . ASP B 1 53 ? 0.271 -27.797 -4.543 1 97.06 53 ASP B CA 1
ATOM 3064 C C . ASP B 1 53 ? 0.351 -28.594 -3.246 1 97.06 53 ASP B C 1
ATOM 3066 O O . ASP B 1 53 ? -0.549 -29.391 -2.939 1 97.06 53 ASP B O 1
ATOM 3070 N N . ILE B 1 54 ? 1.471 -28.391 -2.574 1 96.38 54 ILE B N 1
ATOM 3071 C CA . ILE B 1 54 ? 1.652 -29.062 -1.291 1 96.38 54 ILE B CA 1
ATOM 3072 C C . ILE B 1 54 ? 0.56 -28.609 -0.319 1 96.38 54 ILE B C 1
ATOM 30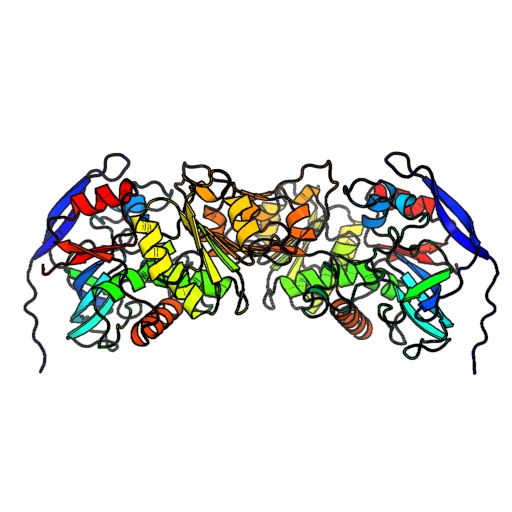74 O O . ILE B 1 54 ? -0.043 -29.453 0.364 1 96.38 54 ILE B O 1
ATOM 3078 N N . HIS B 1 55 ? 0.267 -27.344 -0.312 1 95.62 55 HIS B N 1
ATOM 3079 C CA . HIS B 1 55 ? -0.808 -26.828 0.528 1 95.62 55 HIS B CA 1
ATOM 3080 C C . HIS B 1 55 ? -2.139 -27.484 0.19 1 95.62 55 HIS B C 1
ATOM 3082 O O . HIS B 1 55 ? -2.902 -27.844 1.088 1 95.62 55 HIS B O 1
ATOM 3088 N N . TYR B 1 56 ? -2.396 -27.625 -1.132 1 96.06 56 TYR B N 1
ATOM 3089 C CA . TYR B 1 56 ? -3.623 -28.297 -1.555 1 96.06 56 TYR B CA 1
ATOM 3090 C C . TYR B 1 56 ? -3.703 -29.703 -0.983 1 96.06 56 TYR B C 1
ATOM 3092 O O . TYR B 1 56 ? -4.73 -30.094 -0.423 1 96.06 56 TYR B O 1
ATOM 3100 N N . MET B 1 57 ? -2.625 -30.375 -1.065 1 97.5 57 MET B N 1
ATOM 3101 C CA . MET B 1 57 ? -2.598 -31.781 -0.666 1 97.5 57 MET B CA 1
ATOM 3102 C C . MET B 1 57 ? -2.633 -31.906 0.853 1 97.5 57 MET B C 1
ATOM 3104 O O . MET B 1 57 ? -3.24 -32.844 1.384 1 97.5 57 MET B O 1
ATOM 3108 N N . LEU B 1 58 ? -2.045 -30.938 1.486 1 96.31 58 LEU B N 1
ATOM 3109 C CA . LEU B 1 58 ? -2.053 -30.906 2.945 1 96.31 58 LEU B CA 1
ATOM 3110 C C . LEU B 1 58 ? -3.408 -30.438 3.471 1 96.31 58 LEU B C 1
ATOM 3112 O O . LEU B 1 58 ? -3.729 -30.641 4.645 1 96.31 58 LEU B O 1
ATOM 3116 N N . ASN B 1 59 ? -4.148 -29.766 2.627 1 94.62 59 ASN B N 1
ATOM 3117 C CA . ASN B 1 59 ? -5.395 -29.141 3.041 1 94.62 59 ASN B CA 1
ATOM 3118 C C . ASN B 1 59 ? -5.191 -28.234 4.246 1 94.62 59 ASN B C 1
ATOM 3120 O O . ASN B 1 59 ? -5.898 -28.344 5.25 1 94.62 59 ASN B O 1
ATOM 3124 N N . ASP B 1 60 ? -4.246 -27.281 4.117 1 92.75 60 ASP B N 1
ATOM 3125 C CA . ASP B 1 60 ? -3.875 -26.562 5.332 1 92.75 60 ASP B CA 1
ATOM 3126 C C . ASP B 1 60 ? -3.988 -25.062 5.133 1 92.75 60 ASP B C 1
ATOM 3128 O O . ASP B 1 60 ? -3.42 -24.281 5.902 1 92.75 60 ASP B O 1
ATOM 3132 N N . THR B 1 61 ? -4.699 -24.609 4.039 1 87.25 61 THR B N 1
ATOM 3133 C CA . THR B 1 61 ? -4.828 -23.172 3.826 1 87.25 61 THR B CA 1
ATOM 3134 C C . THR B 1 61 ? -6.195 -22.672 4.289 1 87.25 61 THR B C 1
ATOM 3136 O O . THR B 1 61 ? -6.441 -21.469 4.328 1 87.25 61 THR B O 1
ATOM 3139 N N . GLY B 1 62 ? -7.062 -23.594 4.652 1 85.19 62 GLY B N 1
ATOM 3140 C CA . GLY B 1 62 ? -8.391 -23.234 5.102 1 85.19 62 GLY B CA 1
ATOM 3141 C C . GLY B 1 62 ? -9.398 -23.125 3.971 1 85.19 62 GLY B C 1
ATOM 3142 O O . GLY B 1 62 ? -10.586 -22.875 4.207 1 85.19 62 GLY B O 1
ATOM 3143 N N . GLY B 1 63 ? -8.969 -23.328 2.721 1 87.25 63 GLY B N 1
ATOM 3144 C CA . GLY B 1 63 ? -9.867 -23.266 1.578 1 87.25 63 GLY B CA 1
ATOM 3145 C C . GLY B 1 63 ? -10.555 -24.578 1.284 1 87.25 63 GLY B C 1
ATOM 3146 O O . GLY B 1 63 ? -10.609 -25.469 2.143 1 87.25 63 GLY B O 1
ATOM 3147 N N . ARG B 1 64 ? -11.086 -24.688 0.139 1 89.25 64 ARG B N 1
ATOM 3148 C CA . ARG B 1 64 ? -11.789 -25.891 -0.315 1 89.25 64 ARG B CA 1
ATOM 3149 C C . ARG B 1 64 ? -10.82 -27.047 -0.467 1 89.25 64 ARG B C 1
ATOM 3151 O O . ARG B 1 64 ? -9.727 -26.891 -1.009 1 89.25 64 ARG B O 1
ATOM 3158 N N . LYS B 1 65 ? -11.242 -28.141 0.038 1 94.44 65 LYS B N 1
ATOM 3159 C CA . LYS B 1 65 ? -10.43 -29.344 -0.121 1 94.44 65 LYS B CA 1
ATOM 3160 C C . LYS B 1 65 ? -10.586 -29.938 -1.517 1 94.44 65 LYS B C 1
ATOM 3162 O O . LYS B 1 65 ? -11.68 -29.906 -2.09 1 94.44 65 LYS B O 1
ATOM 3167 N N . MET B 1 66 ? -9.508 -30.453 -1.994 1 96.19 66 MET B N 1
ATOM 3168 C CA . MET B 1 66 ? -9.508 -31.109 -3.297 1 96.19 66 MET B CA 1
ATOM 3169 C C . MET B 1 66 ? -10.594 -32.188 -3.357 1 96.19 66 MET B C 1
ATOM 3171 O O . MET B 1 66 ? -11.359 -32.25 -4.32 1 96.19 66 MET B O 1
ATOM 3175 N N . SER B 1 67 ? -10.727 -32.938 -2.275 1 95.25 67 SER B N 1
ATOM 3176 C CA . SER B 1 67 ? -11.625 -34.094 -2.234 1 95.25 67 SER B CA 1
ATOM 3177 C C . SER B 1 67 ? -13.086 -33.656 -2.303 1 95.25 67 SER B C 1
ATOM 3179 O O . SER B 1 67 ? -13.938 -34.406 -2.773 1 95.25 67 SER B O 1
ATOM 3181 N N . ALA B 1 68 ? -13.328 -32.469 -1.8 1 96 68 ALA B N 1
ATOM 3182 C CA . ALA B 1 68 ? -14.688 -31.953 -1.847 1 96 68 ALA B CA 1
ATOM 3183 C C . ALA B 1 68 ? -15.156 -31.781 -3.287 1 96 68 ALA B C 1
ATOM 3185 O O . ALA B 1 68 ? -16.359 -31.766 -3.559 1 96 68 ALA B O 1
ATOM 3186 N N . SER B 1 69 ? -14.25 -31.703 -4.281 1 95.38 69 SER B N 1
ATOM 3187 C CA . SER B 1 69 ? -14.578 -31.547 -5.691 1 95.38 69 SER B CA 1
ATOM 3188 C C . SER B 1 69 ? -14.32 -32.812 -6.477 1 95.38 69 SER B C 1
ATOM 3190 O O . SER B 1 69 ? -14.352 -32.812 -7.711 1 95.38 69 SER B O 1
ATOM 3192 N N . GLY B 1 70 ? -13.953 -33.844 -5.734 1 95.75 70 GLY B N 1
ATOM 3193 C CA . GLY B 1 70 ? -13.641 -35.094 -6.379 1 95.75 70 GLY B CA 1
ATOM 3194 C C . GLY B 1 70 ? -12.328 -35.094 -7.137 1 95.75 70 GLY B C 1
ATOM 3195 O O . GLY B 1 70 ? -12.117 -35.875 -8.055 1 95.75 70 GLY B O 1
ATOM 3196 N N . ILE B 1 71 ? -11.469 -34.094 -6.828 1 96.5 71 ILE B N 1
ATOM 3197 C CA . ILE B 1 71 ? -10.188 -33.938 -7.508 1 96.5 71 ILE B CA 1
ATOM 3198 C C . ILE B 1 71 ? -9.109 -34.719 -6.773 1 96.5 71 ILE B C 1
ATOM 3200 O O . ILE B 1 71 ? -9.016 -34.688 -5.547 1 96.5 71 ILE B O 1
ATOM 3204 N N . CYS B 1 72 ? -8.289 -35.438 -7.566 1 96.25 72 CYS B N 1
ATOM 3205 C CA . CYS B 1 72 ? -7.262 -36.25 -6.922 1 96.25 72 CYS B CA 1
ATOM 3206 C C . CYS B 1 72 ? -5.875 -35.844 -7.414 1 96.25 72 CYS B C 1
ATOM 3208 O O . CYS B 1 72 ? -4.867 -36.25 -6.816 1 96.25 72 CYS B O 1
ATOM 3210 N N . SER B 1 73 ? -5.809 -35.219 -8.508 1 98.25 73 SER B N 1
ATOM 3211 C CA . SER B 1 73 ? -4.531 -34.75 -9.031 1 98.25 73 SER B CA 1
ATOM 3212 C C . SER B 1 73 ? -4.379 -33.25 -8.836 1 98.25 73 SER B C 1
ATOM 3214 O O . SER B 1 73 ? -5.141 -32.469 -9.406 1 98.25 73 SER B O 1
ATOM 3216 N N . ALA B 1 74 ? -3.402 -32.812 -8.047 1 98.06 74 ALA B N 1
ATOM 3217 C CA . ALA B 1 74 ? -3.098 -31.406 -7.828 1 98.06 74 ALA B CA 1
ATOM 3218 C C . ALA B 1 74 ? -2.338 -30.828 -9.016 1 98.06 74 ALA B C 1
ATOM 3220 O O . ALA B 1 74 ? -2.498 -31.281 -10.148 1 98.06 74 ALA B O 1
ATOM 3221 N N . GLY B 1 75 ? -1.676 -29.797 -8.812 1 98.38 75 GLY B N 1
ATOM 3222 C CA . GLY B 1 75 ? -0.857 -29.172 -9.836 1 98.38 75 GLY B CA 1
ATOM 3223 C C . GLY B 1 75 ? -1.562 -28.031 -10.539 1 98.38 75 GLY B C 1
ATOM 3224 O O . GLY B 1 75 ? -2.777 -28.078 -10.742 1 98.38 75 GLY B O 1
ATOM 3225 N N . HIS B 1 76 ? -0.732 -26.984 -10.984 1 98.62 76 HIS B N 1
ATOM 3226 C CA . HIS B 1 76 ? -1.344 -25.828 -11.641 1 98.62 76 HIS B CA 1
ATOM 3227 C C . HIS B 1 76 ? -0.335 -25.094 -12.523 1 98.62 76 HIS B C 1
ATOM 3229 O O . HIS B 1 76 ? -0.542 -23.938 -12.875 1 98.62 76 HIS B O 1
ATOM 3235 N N . GLU B 1 77 ? 0.802 -25.75 -12.844 1 98.38 77 GLU B N 1
ATOM 3236 C CA . GLU B 1 77 ? 1.834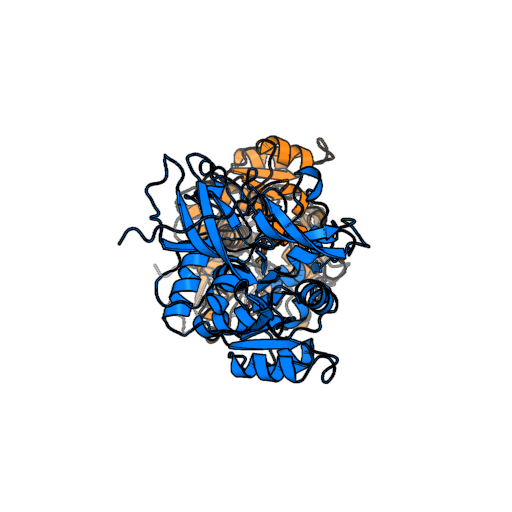 -25.219 -13.734 1 98.38 77 GLU B CA 1
ATOM 3237 C C . GLU B 1 77 ? 2.006 -26.109 -14.961 1 98.38 77 GLU B C 1
ATOM 3239 O O . GLU B 1 77 ? 3.057 -26.719 -15.148 1 98.38 77 GLU B O 1
ATOM 3244 N N . GLY B 1 78 ? 1.092 -26.047 -15.867 1 98.69 78 GLY B N 1
ATOM 3245 C CA . GLY B 1 78 ? 1.119 -27 -16.953 1 98.69 78 GLY B CA 1
ATOM 3246 C C . GLY B 1 78 ? 1.454 -26.375 -18.297 1 98.69 78 GLY B C 1
ATOM 3247 O O . GLY B 1 78 ? 1.088 -25.234 -18.562 1 98.69 78 GLY B O 1
ATOM 3248 N N . SER B 1 79 ? 2.123 -27.078 -19.141 1 98.69 79 SER B N 1
ATOM 3249 C CA . SER B 1 79 ? 2.363 -26.75 -20.547 1 98.69 79 SER B CA 1
ATOM 3250 C C . SER B 1 79 ? 2.273 -27.984 -21.422 1 98.69 79 SER B C 1
ATOM 3252 O O . SER B 1 79 ? 2.777 -29.047 -21.062 1 98.69 79 SER B O 1
ATOM 3254 N N . GLY B 1 80 ? 1.588 -27.859 -22.547 1 98.31 80 GLY B N 1
ATOM 3255 C CA . GLY B 1 80 ? 1.429 -28.984 -23.453 1 98.31 80 GLY B CA 1
ATOM 3256 C C . GLY B 1 80 ? 0.82 -28.594 -24.797 1 98.31 80 GLY B C 1
ATOM 3257 O O . GLY B 1 80 ? 1.104 -27.516 -25.312 1 98.31 80 GLY B O 1
ATOM 3258 N N . VAL B 1 81 ? 0.031 -29.562 -25.312 1 97.88 81 VAL B N 1
ATOM 3259 C CA . VAL B 1 81 ? -0.528 -29.391 -26.641 1 97.88 81 VAL B CA 1
ATOM 3260 C C . VAL B 1 81 ? -2.018 -29.734 -26.625 1 97.88 81 VAL B C 1
ATOM 3262 O O . VAL B 1 81 ? -2.436 -30.703 -26 1 97.88 81 VAL B O 1
ATOM 3265 N N . VAL B 1 82 ? -2.797 -28.938 -27.375 1 98.5 82 VAL B N 1
ATOM 3266 C CA . VAL B 1 82 ? -4.219 -29.234 -27.547 1 98.5 82 VAL B CA 1
ATOM 3267 C C . VAL B 1 82 ? -4.391 -30.406 -28.5 1 98.5 82 VAL B C 1
ATOM 3269 O O . VAL B 1 82 ? -3.898 -30.391 -29.625 1 98.5 82 VAL B O 1
ATOM 3272 N N . VAL B 1 83 ? -5.164 -31.406 -28.062 1 98.5 83 VAL B N 1
ATOM 3273 C CA . VAL B 1 83 ? -5.258 -32.594 -28.891 1 98.5 83 VAL B CA 1
ATOM 3274 C C . VAL B 1 83 ? -6.719 -32.875 -29.25 1 98.5 83 VAL B C 1
ATOM 3276 O O . VAL B 1 83 ? -7.008 -33.688 -30.109 1 98.5 83 VAL B O 1
ATOM 3279 N N . LYS B 1 84 ? -7.594 -32.219 -28.625 1 98.19 84 LYS B N 1
ATOM 3280 C CA . LYS B 1 84 ? -9.016 -32.281 -28.938 1 98.19 84 LYS B CA 1
ATOM 3281 C C . LYS B 1 84 ? -9.742 -31.016 -28.547 1 98.19 84 LYS B C 1
ATOM 3283 O O . LYS B 1 84 ? -9.422 -30.406 -27.531 1 98.19 84 LYS B O 1
ATOM 3288 N N . LEU B 1 85 ? -10.727 -30.594 -29.359 1 97.88 85 LEU B N 1
ATOM 3289 C CA . LEU B 1 85 ? -11.492 -29.375 -29.109 1 97.88 85 LEU B CA 1
ATOM 3290 C C . LEU B 1 85 ? -12.945 -29.703 -28.781 1 97.88 85 LEU B C 1
ATOM 3292 O O . LEU B 1 85 ? -13.523 -30.625 -29.359 1 97.88 85 LEU B O 1
ATOM 3296 N N . GLY B 1 86 ? -13.484 -28.906 -27.828 1 98 86 GLY B N 1
ATOM 3297 C CA . GLY B 1 86 ? -14.93 -28.875 -27.734 1 98 86 GLY B CA 1
ATOM 3298 C C . GLY B 1 86 ? -15.594 -28.25 -28.953 1 98 86 GLY B C 1
ATOM 3299 O O . GLY B 1 86 ? -14.969 -27.469 -29.672 1 98 86 GLY B O 1
ATOM 3300 N N . ASP B 1 87 ? -16.875 -28.422 -29.062 1 97.81 87 ASP B N 1
ATOM 3301 C CA . ASP B 1 87 ? -17.594 -28.078 -30.281 1 97.81 87 ASP B CA 1
ATOM 3302 C C . ASP B 1 87 ? -17.625 -26.562 -30.484 1 97.81 87 ASP B C 1
ATOM 3304 O O . ASP B 1 87 ? -17.703 -26.078 -31.609 1 97.81 87 ASP B O 1
ATOM 3308 N N . ASN B 1 88 ? -17.516 -25.812 -29.406 1 98.19 88 ASN B N 1
ATOM 3309 C CA . ASN B 1 88 ? -17.688 -24.359 -29.5 1 98.19 88 ASN B CA 1
ATOM 3310 C C . ASN B 1 88 ? -16.344 -23.641 -29.562 1 98.19 88 ASN B C 1
ATOM 3312 O O . ASN B 1 88 ? -16.297 -22.422 -29.703 1 98.19 88 ASN B O 1
ATOM 3316 N N . VAL B 1 89 ? -15.289 -24.375 -29.469 1 98.31 89 VAL B N 1
ATOM 3317 C CA . VAL B 1 89 ? -13.969 -23.75 -29.359 1 98.31 89 VAL B CA 1
ATOM 3318 C C . VAL B 1 89 ? -13.516 -23.25 -30.719 1 98.31 89 VAL B C 1
ATOM 3320 O O . VAL B 1 89 ? -13.5 -24.016 -31.688 1 98.31 89 VAL B O 1
ATOM 3323 N N . LYS B 1 90 ? -13.156 -21.922 -30.781 1 96.56 90 LYS B N 1
ATOM 3324 C CA . LYS B 1 90 ? -12.695 -21.328 -32.031 1 96.56 90 LYS B CA 1
ATOM 3325 C C . LYS B 1 90 ? -11.32 -20.688 -31.844 1 96.56 90 LYS B C 1
ATOM 3327 O O . LYS B 1 90 ? -10.656 -20.359 -32.844 1 96.56 90 LYS B O 1
ATOM 3332 N N . THR B 1 91 ? -10.875 -20.594 -30.656 1 95.75 91 THR B N 1
ATOM 3333 C CA . THR B 1 91 ? -9.664 -19.828 -30.359 1 95.75 91 THR B CA 1
ATOM 3334 C C . THR B 1 91 ? -8.438 -20.719 -30.406 1 95.75 91 THR B C 1
ATOM 3336 O O . THR B 1 91 ? -7.305 -20.234 -30.328 1 95.75 91 THR B O 1
ATOM 3339 N N . PHE B 1 92 ? -8.617 -22.062 -30.5 1 97.5 92 PHE B N 1
ATOM 3340 C CA . PHE B 1 92 ? -7.539 -23.031 -30.594 1 97.5 92 PHE B CA 1
ATOM 3341 C C . PHE B 1 92 ? -7.746 -23.969 -31.781 1 97.5 92 PHE B C 1
ATOM 3343 O O . PHE B 1 92 ? -8.867 -24.141 -32.25 1 97.5 92 PHE B O 1
ATOM 3350 N N . GLN B 1 93 ? -6.664 -24.516 -32.25 1 96.75 93 GLN B N 1
ATOM 3351 C CA . GLN B 1 93 ? -6.66 -25.656 -33.125 1 96.75 93 GLN B CA 1
ATOM 3352 C C . GLN B 1 93 ? -5.887 -26.828 -32.531 1 96.75 93 GLN B C 1
ATOM 3354 O O . GLN B 1 93 ? -5.027 -26.625 -31.672 1 96.75 93 GLN B O 1
ATOM 3359 N N . VAL B 1 94 ? -6.262 -27.969 -32.969 1 97.5 94 VAL B N 1
ATOM 3360 C CA . VAL B 1 94 ? -5.496 -29.141 -32.562 1 97.5 94 VAL B CA 1
ATOM 3361 C C . VAL B 1 94 ? -4.027 -28.953 -32.969 1 97.5 94 VAL B C 1
ATOM 3363 O O . VAL B 1 94 ? -3.721 -28.562 -34.094 1 97.5 94 VAL B O 1
ATOM 3366 N N . GLY B 1 95 ? -3.131 -29.141 -31.984 1 96.81 95 GLY B N 1
ATOM 3367 C CA . GLY B 1 95 ? -1.71 -28.938 -32.219 1 96.81 95 GLY B CA 1
ATOM 3368 C C . GLY B 1 95 ? -1.174 -27.672 -31.578 1 96.81 95 GLY B C 1
ATOM 3369 O O . GLY B 1 95 ? 0.038 -27.516 -31.406 1 96.81 95 GLY B O 1
ATOM 3370 N N . ASP B 1 96 ? -2.049 -26.734 -31.234 1 97.25 96 ASP B N 1
ATOM 3371 C CA . ASP B 1 96 ? -1.623 -25.5 -30.594 1 97.25 96 ASP B CA 1
ATOM 3372 C C . ASP B 1 96 ? -1.013 -25.781 -29.219 1 97.25 96 ASP B C 1
ATOM 3374 O O . ASP B 1 96 ? -1.481 -26.656 -28.5 1 97.25 96 ASP B O 1
ATOM 3378 N N . ARG B 1 97 ? 0.023 -25 -28.875 1 98 97 ARG B N 1
ATOM 3379 C CA . ARG B 1 97 ? 0.595 -25.062 -27.531 1 98 97 ARG B CA 1
ATOM 3380 C C . ARG B 1 97 ? -0.297 -24.359 -26.516 1 98 97 ARG B C 1
ATOM 3382 O O . ARG B 1 97 ? -0.872 -23.312 -26.828 1 98 97 ARG B O 1
ATOM 3389 N N . ALA B 1 98 ? -0.406 -25 -25.375 1 98.44 98 ALA B N 1
ATOM 3390 C CA . ALA B 1 98 ? -1.339 -24.484 -24.375 1 98.44 98 ALA B CA 1
ATOM 3391 C C . ALA B 1 98 ? -0.747 -24.562 -22.969 1 98.44 98 ALA B C 1
ATOM 3393 O O . ALA B 1 98 ? -0.029 -25.516 -22.656 1 98.44 98 ALA B O 1
ATOM 3394 N N . GLY B 1 99 ? -0.979 -23.547 -22.188 1 98.69 99 GLY B N 1
ATOM 3395 C CA . GLY B 1 99 ? -0.564 -23.5 -20.797 1 98.69 99 GLY B CA 1
ATOM 3396 C C . GLY B 1 99 ? -1.731 -23.438 -19.828 1 98.69 99 GLY B C 1
ATOM 3397 O O . GLY B 1 99 ? -2.768 -22.844 -20.125 1 98.69 99 GLY B O 1
ATOM 3398 N N . VAL B 1 100 ? -1.57 -24.047 -18.672 1 98.69 100 VAL B N 1
ATOM 3399 C CA . VAL B 1 100 ? -2.594 -24.078 -17.641 1 98.69 100 VAL B CA 1
ATOM 3400 C C . VAL B 1 100 ? -2.078 -23.391 -16.375 1 98.69 100 VAL B C 1
ATOM 3402 O O . VAL B 1 100 ? -1 -23.719 -15.883 1 98.69 100 VAL B O 1
ATOM 3405 N N . LYS B 1 101 ? -2.902 -22.438 -15.867 1 98.56 101 LYS B N 1
ATOM 3406 C CA . LYS B 1 101 ? -2.537 -21.578 -14.742 1 98.56 101 LYS B CA 1
ATOM 3407 C C . LYS B 1 101 ? -3.27 -22 -13.469 1 98.56 101 LYS B C 1
ATOM 3409 O O . LYS B 1 101 ? -4.086 -22.938 -13.492 1 98.56 101 LYS B O 1
ATOM 3414 N N . PRO B 1 102 ? -2.932 -21.344 -12.336 1 98.5 102 PRO B N 1
ATOM 3415 C CA . PRO B 1 102 ? -3.574 -21.719 -11.07 1 98.5 102 PRO B CA 1
ATOM 3416 C C . PRO B 1 102 ? -5.086 -21.5 -11.094 1 98.5 102 PRO B C 1
ATOM 3418 O O . PRO B 1 102 ? -5.828 -22.234 -10.445 1 98.5 102 PRO B O 1
ATOM 3421 N N . ILE B 1 103 ? -5.477 -20.5 -11.773 1 98.56 103 ILE B N 1
ATOM 3422 C CA . ILE B 1 103 ? -6.906 -20.281 -11.969 1 98.56 103 ILE B CA 1
ATOM 3423 C C . ILE B 1 103 ? -7.367 -20.984 -13.234 1 98.56 103 ILE B C 1
ATOM 3425 O O . ILE B 1 103 ? -6.863 -20.703 -14.328 1 98.56 103 ILE B O 1
ATOM 3429 N N . TRP B 1 104 ? -8.273 -21.891 -13.039 1 98.56 104 TRP B N 1
ATOM 3430 C CA . TRP B 1 104 ? -8.781 -22.703 -14.133 1 98.56 104 TRP B CA 1
ATOM 3431 C C . TRP B 1 104 ? -9.805 -21.938 -14.961 1 98.56 104 TRP B C 1
ATOM 3433 O O . TRP B 1 104 ? -9.805 -22.016 -16.188 1 98.56 104 TRP B O 1
ATOM 3443 N N . ASN B 1 105 ? -10.594 -21.203 -14.258 1 98.44 105 ASN B N 1
ATOM 3444 C CA . ASN B 1 105 ? -11.617 -20.391 -14.891 1 98.44 105 ASN B CA 1
ATOM 3445 C C . ASN B 1 105 ? -12.109 -19.281 -13.953 1 98.44 105 ASN B C 1
ATOM 3447 O O . ASN B 1 105 ? -11.898 -19.359 -12.742 1 98.44 105 ASN B O 1
ATOM 3451 N N . THR B 1 106 ? -12.727 -18.219 -14.516 1 98.44 106 THR B N 1
ATOM 3452 C CA . THR B 1 106 ? -13.406 -17.156 -13.797 1 98.44 106 THR B CA 1
ATOM 3453 C C . THR B 1 106 ? -14.781 -16.891 -14.398 1 98.44 106 THR B C 1
ATOM 3455 O O . THR B 1 106 ? -15.133 -17.453 -15.438 1 98.44 106 THR B O 1
ATOM 3458 N N . CYS B 1 107 ? -15.617 -16 -13.789 1 97.94 107 CYS B N 1
ATOM 3459 C CA . CYS B 1 107 ? -16.953 -15.758 -14.305 1 97.94 107 CYS B CA 1
ATOM 3460 C C . CYS B 1 107 ? -16.906 -14.922 -15.578 1 97.94 107 CYS B C 1
ATOM 3462 O O . CYS B 1 107 ? -17.797 -15.016 -16.422 1 97.94 107 CYS B O 1
ATOM 3464 N N . GLY B 1 108 ? -15.93 -14.102 -15.719 1 96.69 108 GLY B N 1
ATOM 3465 C CA . GLY B 1 108 ? -15.75 -13.258 -16.891 1 96.69 108 GLY B CA 1
ATOM 3466 C C . GLY B 1 108 ? -16.75 -12.125 -16.969 1 96.69 108 GLY B C 1
ATOM 3467 O O . GLY B 1 108 ? -16.797 -11.398 -17.969 1 96.69 108 GLY B O 1
ATOM 3468 N N . SER B 1 109 ? -17.562 -11.906 -15.914 1 97 109 SER B N 1
ATOM 3469 C CA . SER B 1 109 ? -18.672 -10.969 -16.047 1 97 109 SER B CA 1
ATOM 3470 C C . SER B 1 109 ? -18.766 -10.062 -14.82 1 97 109 SER B C 1
ATOM 3472 O O . SER B 1 109 ? -19.797 -9.422 -14.594 1 97 109 SER B O 1
ATOM 3474 N N . CYS B 1 110 ? -17.781 -10.055 -14.031 1 96.12 110 CYS B N 1
ATOM 3475 C CA . CYS B 1 110 ? -17.828 -9.211 -12.844 1 96.12 110 CYS B CA 1
ATOM 3476 C C . CYS B 1 110 ? -16.75 -8.133 -12.906 1 96.12 110 CYS B C 1
ATOM 3478 O O . CYS B 1 110 ? -15.891 -8.164 -13.797 1 96.12 110 CYS B O 1
ATOM 3480 N N . ASN B 1 111 ? -16.75 -7.195 -11.953 1 94 111 ASN B N 1
ATOM 3481 C CA . ASN B 1 111 ? -15.812 -6.074 -11.93 1 94 111 ASN B CA 1
ATOM 3482 C C . ASN B 1 111 ? -14.375 -6.547 -11.734 1 94 111 ASN B C 1
ATOM 3484 O O . ASN B 1 111 ? -13.438 -5.953 -12.273 1 94 111 ASN B O 1
ATOM 3488 N N . LEU B 1 112 ? -14.172 -7.59 -11.031 1 97.06 112 LEU B N 1
ATOM 3489 C CA . LEU B 1 112 ? -12.836 -8.125 -10.805 1 97.06 112 LEU B CA 1
ATOM 3490 C C . LEU B 1 112 ? -12.266 -8.719 -12.094 1 97.06 112 LEU B C 1
ATOM 3492 O O . LEU B 1 112 ? -11.086 -8.523 -12.398 1 97.06 112 LEU B O 1
ATOM 3496 N N . CYS B 1 113 ? -13.078 -9.391 -12.844 1 97.56 113 CYS B N 1
ATOM 3497 C CA . CYS B 1 113 ? -12.664 -9.992 -14.109 1 97.56 113 CYS B CA 1
ATOM 3498 C C . CYS B 1 113 ? -12.344 -8.922 -15.141 1 97.56 113 CYS B C 1
ATOM 3500 O O . CYS B 1 113 ? -11.438 -9.094 -15.961 1 97.56 113 CYS B O 1
ATOM 3502 N N . TRP B 1 114 ? -13.031 -7.805 -15.047 1 95.75 114 TRP B N 1
ATOM 3503 C CA . TRP B 1 114 ? -12.844 -6.75 -16.031 1 95.75 114 TRP B CA 1
ATOM 3504 C C . TRP B 1 114 ? -11.688 -5.836 -15.648 1 95.75 114 TRP B C 1
ATOM 3506 O O . TRP B 1 114 ? -11.078 -5.191 -16.516 1 95.75 114 TRP B O 1
ATOM 3516 N N . GLY B 1 115 ? -11.438 -5.734 -14.328 1 91.31 115 GLY B N 1
ATOM 3517 C CA . GLY B 1 115 ? -10.555 -4.707 -13.797 1 91.31 115 GLY B CA 1
ATOM 3518 C C . GLY B 1 115 ? -9.164 -5.223 -13.484 1 91.31 115 GLY B C 1
ATOM 3519 O O . GLY B 1 115 ? -8.492 -4.711 -12.578 1 91.31 115 GLY B O 1
ATOM 3520 N N . GLY B 1 116 ? -8.648 -6.289 -14.055 1 91.5 116 GLY B N 1
ATOM 3521 C CA . GLY B 1 116 ? -7.289 -6.777 -13.875 1 91.5 116 GLY B CA 1
ATOM 3522 C C . GLY B 1 116 ? -7.102 -7.559 -12.594 1 91.5 116 GLY B C 1
ATOM 3523 O O . GLY B 1 116 ? -5.973 -7.742 -12.133 1 91.5 116 GLY B O 1
ATOM 3524 N N . LYS B 1 117 ? -8.195 -7.93 -11.906 1 97.31 117 LYS B N 1
ATOM 3525 C CA . LYS B 1 117 ? -8.125 -8.711 -10.68 1 97.31 117 LYS B CA 1
ATOM 3526 C C . LYS B 1 117 ? -8.906 -10.016 -10.82 1 97.31 117 LYS B C 1
ATOM 3528 O O . LYS B 1 117 ? -9.562 -10.461 -9.875 1 97.31 117 LYS B O 1
ATOM 3533 N N . GLU B 1 118 ? -8.883 -10.562 -11.984 1 98.31 118 GLU B N 1
ATOM 3534 C CA . GLU B 1 118 ? -9.672 -11.75 -12.281 1 98.31 118 GLU B CA 1
ATOM 3535 C C . GLU B 1 118 ? -9.297 -12.914 -11.367 1 98.31 118 GLU B C 1
ATOM 3537 O O . GLU B 1 118 ? -10.125 -13.766 -11.055 1 98.31 118 GLU B O 1
ATOM 3542 N N . VAL B 1 119 ? -8.07 -12.906 -10.812 1 98.38 119 VAL B N 1
ATOM 3543 C CA . VAL B 1 119 ? -7.605 -14.023 -10 1 98.38 119 VAL B CA 1
ATOM 3544 C C . VAL B 1 119 ? -8.289 -13.992 -8.633 1 98.38 119 VAL B C 1
ATOM 3546 O O . VAL B 1 119 ? -8.203 -14.961 -7.871 1 98.38 119 VAL B O 1
ATOM 3549 N N . HIS B 1 120 ? -8.969 -12.875 -8.344 1 98.31 120 HIS B N 1
ATOM 3550 C CA . HIS B 1 120 ? -9.711 -12.727 -7.098 1 98.31 120 HIS B CA 1
ATOM 3551 C C . HIS B 1 120 ? -11.211 -12.867 -7.328 1 98.31 120 HIS B C 1
ATOM 3553 O O . HIS B 1 120 ? -12.008 -12.586 -6.43 1 98.31 120 HIS B O 1
ATOM 3559 N N . CYS B 1 121 ? -11.656 -13.297 -8.523 1 98.25 121 CYS B N 1
ATOM 3560 C CA . CYS B 1 121 ? -13.062 -13.539 -8.82 1 98.25 121 CYS B CA 1
ATOM 3561 C C . CYS B 1 121 ? -13.688 -14.484 -7.805 1 98.25 121 CYS B C 1
ATOM 3563 O O . CYS B 1 121 ? -13.102 -15.523 -7.484 1 98.25 121 CYS B O 1
ATOM 3565 N N . GLN B 1 122 ? -14.859 -14.141 -7.316 1 96.12 122 GLN B N 1
ATOM 3566 C CA . GLN B 1 122 ? -15.523 -14.961 -6.309 1 96.12 122 GLN B CA 1
ATOM 3567 C C . GLN B 1 122 ? -15.961 -16.297 -6.891 1 96.12 122 GLN B C 1
ATOM 3569 O O . GLN B 1 122 ? -16.188 -17.266 -6.152 1 96.12 122 GLN B O 1
ATOM 3574 N N . LYS B 1 123 ? -16.078 -16.344 -8.195 1 97.62 123 LYS B N 1
ATOM 3575 C CA . LYS B 1 123 ? -16.547 -17.562 -8.852 1 97.62 123 LYS B CA 1
ATOM 3576 C C . LYS B 1 123 ? -15.398 -18.297 -9.523 1 97.62 123 LYS B C 1
ATOM 3578 O O . LYS B 1 123 ? -15.617 -19.172 -10.375 1 97.62 123 LYS B O 1
ATOM 3583 N N . LYS B 1 124 ? -14.203 -17.906 -9.156 1 97.94 124 LYS B N 1
ATOM 3584 C CA . LYS B 1 124 ? -13.055 -18.562 -9.781 1 97.94 124 LYS B CA 1
ATOM 3585 C C . LYS B 1 124 ? -13.016 -20.047 -9.43 1 97.94 124 LYS B C 1
ATOM 3587 O O . LYS B 1 124 ? -13.523 -20.453 -8.383 1 97.94 124 LYS B O 1
ATOM 3592 N N . VAL B 1 125 ? -12.438 -20.859 -10.289 1 98.12 125 VAL B N 1
ATOM 3593 C CA . VAL B 1 125 ? -12.164 -22.281 -10.094 1 98.12 125 VAL B CA 1
ATOM 3594 C C . VAL B 1 125 ? -10.656 -22.516 -10.062 1 98.12 125 VAL B C 1
ATOM 3596 O O . VAL B 1 125 ? -9.938 -22.078 -10.961 1 98.12 125 VAL B O 1
ATOM 3599 N N . LEU B 1 126 ? -10.18 -23.141 -9.031 1 97.94 126 LEU B N 1
ATOM 3600 C CA . LEU B 1 126 ? -8.75 -23.406 -8.883 1 97.94 126 LEU B CA 1
ATOM 3601 C C . LEU B 1 126 ? -8.344 -24.688 -9.586 1 97.94 126 LEU B C 1
ATOM 3603 O O . LEU B 1 126 ? -9.008 -25.719 -9.414 1 97.94 126 LEU B O 1
ATOM 3607 N N . THR B 1 127 ? -7.27 -24.578 -10.344 1 98.56 127 THR B N 1
ATOM 3608 C CA . THR B 1 127 ? -6.668 -25.781 -10.906 1 98.56 127 THR B CA 1
ATOM 3609 C C . THR B 1 127 ? -6.094 -26.672 -9.797 1 98.56 127 THR B C 1
ATOM 3611 O O . THR B 1 127 ? -5.348 -26.188 -8.945 1 98.56 127 THR B O 1
ATOM 3614 N N . GLY B 1 128 ? -6.426 -27.953 -9.758 1 97.94 128 GLY B N 1
ATOM 3615 C CA . GLY B 1 128 ? -5.902 -28.859 -8.75 1 97.94 128 GLY B CA 1
ATOM 3616 C C . GLY B 1 128 ? -6.789 -28.953 -7.523 1 97.94 128 GLY B C 1
ATOM 3617 O O . GLY B 1 128 ? -6.539 -29.781 -6.637 1 97.94 128 GLY B O 1
ATOM 3618 N N . VAL B 1 129 ? -7.812 -28.094 -7.44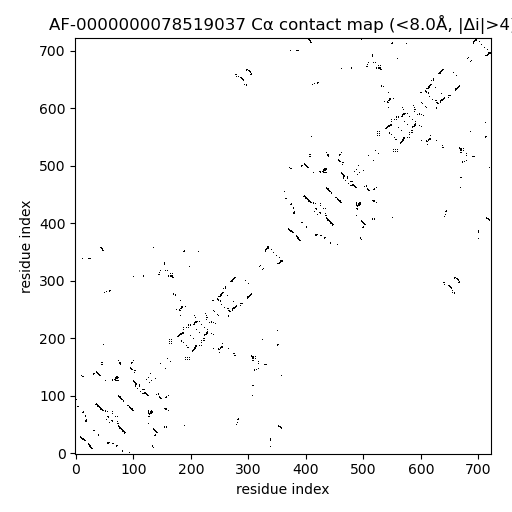5 1 97.56 129 VAL B N 1
ATOM 3619 C CA . VAL B 1 129 ? -8.742 -28.125 -6.32 1 97.56 129 VAL B CA 1
ATOM 3620 C C . VAL B 1 129 ? -10.18 -28.219 -6.844 1 97.56 129 VAL B C 1
ATOM 3622 O O . VAL B 1 129 ? -10.883 -29.203 -6.559 1 97.56 129 VAL B O 1
ATOM 3625 N N . GLY B 1 130 ? -10.578 -27.266 -7.633 1 97.38 130 GLY B N 1
ATOM 3626 C CA . GLY B 1 130 ? -11.914 -27.25 -8.195 1 97.38 130 GLY B CA 1
ATOM 3627 C C . GLY B 1 130 ? -12.008 -27.969 -9.531 1 97.38 130 GLY B C 1
ATOM 3628 O O . GLY B 1 130 ? -13.102 -28.359 -9.953 1 97.38 130 GLY B O 1
ATOM 3629 N N . ALA B 1 131 ? -10.914 -28.109 -10.18 1 98.19 131 ALA B N 1
ATOM 3630 C CA . ALA B 1 131 ? -10.734 -28.875 -11.422 1 98.19 131 ALA B CA 1
ATOM 3631 C C . ALA B 1 131 ? -9.461 -29.703 -11.375 1 98.19 131 ALA B C 1
ATOM 3633 O O . ALA B 1 131 ? -8.555 -29.422 -10.594 1 98.19 131 ALA B O 1
ATOM 3634 N N . THR B 1 132 ? -9.398 -30.734 -12.211 1 98.56 132 THR B N 1
ATOM 3635 C CA . THR B 1 132 ? -8.227 -31.594 -12.242 1 98.56 132 THR B CA 1
ATOM 3636 C C . THR B 1 132 ? -6.965 -30.797 -12.539 1 98.56 132 THR B C 1
ATOM 3638 O O . THR B 1 132 ? -6.957 -29.953 -13.445 1 98.56 132 THR B O 1
ATOM 3641 N N . GLY B 1 133 ? -5.938 -31.078 -11.719 1 98.69 133 GLY B N 1
ATOM 3642 C CA . GLY B 1 133 ? -4.699 -30.328 -11.867 1 98.69 133 GLY B CA 1
ATOM 3643 C C . GLY B 1 133 ? -3.742 -30.953 -12.867 1 98.69 133 GLY B C 1
ATOM 3644 O O . GLY B 1 133 ? -4.078 -31.938 -13.523 1 98.69 133 GLY B O 1
ATOM 3645 N N . THR B 1 134 ? -2.602 -30.375 -12.945 1 98.88 134 THR B N 1
ATOM 3646 C CA . THR B 1 134 ? -1.629 -30.703 -13.984 1 98.88 134 THR B CA 1
ATOM 3647 C C . THR B 1 134 ? -0.785 -31.906 -13.578 1 98.88 134 THR B C 1
ATOM 3649 O O . THR B 1 134 ? 0.172 -32.25 -14.266 1 98.88 134 THR B O 1
ATOM 3652 N N . PHE B 1 135 ? -1.11 -32.531 -12.414 1 98.88 135 PHE B N 1
ATOM 3653 C CA . PHE B 1 135 ? -0.438 -33.75 -12.047 1 98.88 135 PHE B CA 1
ATOM 3654 C C . PHE B 1 135 ? -1.053 -34.938 -12.773 1 98.88 135 PHE B C 1
ATOM 3656 O O . PHE B 1 135 ? -0.863 -36.094 -12.375 1 98.88 135 PHE B O 1
ATOM 3663 N N . GLN B 1 136 ? -1.78 -34.719 -13.797 1 98.75 136 GLN B N 1
ATOM 3664 C CA . GLN B 1 136 ? -2.363 -35.656 -14.719 1 98.75 136 GLN B CA 1
ATOM 3665 C C . GLN B 1 136 ? -1.975 -35.344 -16.156 1 98.75 136 GLN B C 1
ATOM 3667 O O . GLN B 1 136 ? -1.988 -34.188 -16.578 1 98.75 136 GLN B O 1
ATOM 3672 N N . HIS B 1 137 ? -1.685 -36.344 -16.938 1 98.69 137 HIS B N 1
ATOM 3673 C CA . HIS B 1 137 ? -1.07 -36.188 -18.25 1 98.69 137 HIS B CA 1
ATOM 3674 C C . HIS B 1 137 ? -2.033 -35.531 -19.234 1 98.69 137 HIS B C 1
ATOM 3676 O O . HIS B 1 137 ? -1.621 -34.688 -20.062 1 98.69 137 HIS B O 1
ATOM 3682 N N . TYR B 1 138 ? -3.258 -35.906 -19.281 1 98.75 138 TYR B N 1
ATOM 3683 C CA . TYR B 1 138 ? -4.309 -35.312 -20.094 1 98.75 138 TYR B CA 1
ATOM 3684 C C . TYR B 1 138 ? -5.336 -34.594 -19.219 1 98.75 138 TYR B C 1
ATOM 3686 O O . TYR B 1 138 ? -5.91 -35.219 -18.297 1 98.75 138 TYR B O 1
ATOM 3694 N N . ILE B 1 139 ? -5.555 -33.406 -19.5 1 98.81 139 ILE B N 1
ATOM 3695 C CA . ILE B 1 139 ? -6.531 -32.656 -18.703 1 98.81 139 ILE B CA 1
ATOM 3696 C C . ILE B 1 139 ? -7.367 -31.766 -19.641 1 98.81 139 ILE B C 1
ATOM 3698 O O . ILE B 1 139 ? -6.961 -31.469 -20.766 1 98.81 139 ILE B O 1
ATOM 3702 N N . VAL B 1 140 ? -8.516 -31.359 -19.156 1 98.75 140 VAL B N 1
ATOM 3703 C CA . VAL B 1 140 ? -9.336 -30.391 -19.875 1 98.75 140 VAL B CA 1
ATOM 3704 C C . VAL B 1 140 ? -9.156 -29 -19.281 1 98.75 140 VAL B C 1
ATOM 3706 O O . VAL B 1 140 ? -8.797 -28.875 -18.109 1 98.75 140 VAL B O 1
ATOM 3709 N N . SER B 1 141 ? -9.328 -28.047 -20.016 1 98.81 141 SER B N 1
ATOM 3710 C CA . SER B 1 141 ? -9.258 -26.641 -19.625 1 98.81 141 SER B CA 1
ATOM 3711 C C . SER B 1 141 ? -10.195 -25.781 -20.469 1 98.81 141 SER B C 1
ATOM 3713 O O . SER B 1 141 ? -10.367 -26.031 -21.672 1 98.81 141 SER B O 1
ATOM 3715 N N . PRO B 1 142 ? -10.891 -24.812 -19.859 1 98.75 142 PRO B N 1
ATOM 3716 C CA . PRO B 1 142 ? -11.68 -23.891 -20.688 1 98.75 142 PRO B CA 1
ATOM 3717 C C . PRO B 1 142 ? -10.828 -23.156 -21.719 1 98.75 142 PRO B C 1
ATOM 3719 O O . PRO B 1 142 ? -9.805 -22.562 -21.375 1 98.75 142 PRO B O 1
ATOM 3722 N N . ALA B 1 143 ? -11.297 -23.188 -22.969 1 98.56 143 ALA B N 1
ATOM 3723 C CA . ALA B 1 143 ? -10.547 -22.531 -24.031 1 98.56 143 ALA B CA 1
ATOM 3724 C C . ALA B 1 143 ? -10.289 -21.078 -23.703 1 98.56 143 ALA B C 1
ATOM 3726 O O . ALA B 1 143 ? -9.18 -20.562 -23.906 1 98.56 143 ALA B O 1
ATOM 3727 N N . ARG B 1 144 ? -11.219 -20.375 -23.109 1 97.38 144 ARG B N 1
ATOM 3728 C CA . ARG B 1 144 ? -11.148 -18.938 -22.875 1 97.38 144 ARG B CA 1
ATOM 3729 C C . ARG B 1 144 ? -10.086 -18.609 -21.828 1 97.38 144 ARG B C 1
ATOM 3731 O O . ARG B 1 144 ? -9.539 -17.5 -21.828 1 97.38 144 ARG B O 1
ATOM 3738 N N . TYR B 1 145 ? -9.773 -19.516 -20.953 1 98 145 TYR B N 1
ATOM 3739 C CA . TYR B 1 145 ? -8.867 -19.188 -19.859 1 98 145 TYR B CA 1
ATOM 3740 C C . TYR B 1 145 ? -7.574 -19.984 -19.969 1 98 145 TYR B C 1
ATOM 3742 O O . TYR B 1 145 ? -6.766 -19.984 -19.031 1 98 145 TYR B O 1
ATOM 3750 N N . THR B 1 146 ? -7.387 -20.734 -21.062 1 98.56 146 THR B N 1
ATOM 3751 C CA . THR B 1 146 ? -6.141 -21.406 -21.391 1 98.56 146 THR B CA 1
ATOM 3752 C C . THR B 1 146 ? -5.164 -20.453 -22.062 1 98.56 146 THR B C 1
ATOM 3754 O O . THR B 1 146 ? -5.559 -19.672 -22.938 1 98.56 146 THR B O 1
ATOM 3757 N N . THR B 1 147 ? -3.938 -20.5 -21.609 1 98.44 147 THR B N 1
ATOM 3758 C CA . THR B 1 147 ? -2.922 -19.609 -22.156 1 98.44 147 THR B CA 1
ATOM 3759 C C . THR B 1 147 ? -2.371 -20.156 -23.469 1 98.44 147 THR B C 1
ATOM 3761 O O . THR B 1 147 ? -2.008 -21.344 -23.547 1 98.44 147 THR B O 1
ATOM 3764 N N . VAL B 1 148 ? -2.348 -19.312 -24.469 1 97.38 148 VAL B N 1
ATOM 3765 C CA . VAL B 1 148 ? -1.657 -19.672 -25.703 1 97.38 148 VAL B CA 1
ATOM 3766 C C . VAL B 1 148 ? -0.149 -19.516 -25.516 1 97.38 148 VAL B C 1
ATOM 3768 O O . VAL B 1 148 ? 0.33 -18.438 -25.156 1 97.38 148 VAL B O 1
ATOM 3771 N N . ILE B 1 149 ? 0.581 -20.516 -25.719 1 97.94 149 ILE B N 1
ATOM 3772 C CA . ILE B 1 149 ? 2.033 -20.453 -25.609 1 97.94 149 ILE B CA 1
ATOM 3773 C C . ILE B 1 149 ? 2.652 -20.219 -26.984 1 97.94 149 ILE B C 1
ATOM 3775 O O . ILE B 1 149 ? 2.482 -21.031 -27.891 1 97.94 149 ILE B O 1
ATOM 3779 N N . PRO B 1 150 ? 3.33 -19.156 -27.141 1 95.94 150 PRO B N 1
ATOM 3780 C CA . PRO B 1 150 ? 3.969 -18.891 -28.422 1 95.94 150 PRO B CA 1
ATOM 3781 C C . PRO B 1 150 ? 4.949 -19.984 -28.844 1 95.94 150 PRO B C 1
ATOM 3783 O O . PRO B 1 150 ? 5.516 -20.656 -27.984 1 95.94 150 PRO B O 1
ATOM 3786 N N . GLU B 1 151 ? 5.148 -20.062 -30.125 1 92.62 151 GLU B N 1
ATOM 3787 C CA . GLU B 1 151 ? 6.109 -21.016 -30.672 1 92.62 151 GLU B CA 1
ATOM 3788 C C . GLU B 1 151 ? 7.52 -20.719 -30.156 1 92.62 151 GLU B C 1
ATOM 3790 O O . GLU B 1 151 ? 7.871 -19.562 -29.922 1 92.62 151 GLU B O 1
ATOM 3795 N N . GLY B 1 152 ? 8.234 -21.734 -29.953 1 92.62 152 GLY B N 1
ATOM 3796 C CA . GLY B 1 152 ? 9.641 -21.562 -29.609 1 92.62 152 GLY B CA 1
ATOM 3797 C C . GLY B 1 152 ? 9.898 -21.547 -28.125 1 92.62 152 GLY B C 1
ATOM 3798 O O . GLY B 1 152 ? 11.047 -21.656 -27.688 1 92.62 152 GLY B O 1
ATOM 3799 N N . ILE B 1 153 ? 8.922 -21.406 -27.312 1 96.44 153 ILE B N 1
ATOM 3800 C CA . ILE B 1 153 ? 9.109 -21.438 -25.875 1 96.44 153 ILE B CA 1
ATOM 3801 C C . ILE B 1 153 ? 9.148 -22.875 -25.391 1 96.44 153 ILE B C 1
ATOM 3803 O O . ILE B 1 153 ? 8.18 -23.625 -25.562 1 96.44 153 ILE B O 1
ATOM 3807 N N . PRO B 1 154 ? 10.25 -23.25 -24.812 1 95.81 154 PRO B N 1
ATOM 3808 C CA . PRO B 1 154 ? 10.312 -24.625 -24.297 1 95.81 154 PRO B CA 1
ATOM 3809 C C . PRO B 1 154 ? 9.297 -24.891 -23.188 1 95.81 154 PRO B C 1
ATOM 3811 O O . PRO B 1 154 ? 9.039 -24 -22.359 1 95.81 154 PRO B O 1
ATOM 3814 N N . ASP B 1 155 ? 8.859 -26.094 -23.094 1 96.69 155 ASP B N 1
ATOM 3815 C CA . ASP B 1 155 ? 7.84 -26.469 -22.109 1 96.69 155 ASP B CA 1
ATOM 3816 C C . ASP B 1 155 ? 8.367 -26.312 -20.688 1 96.69 155 ASP B C 1
ATOM 3818 O O . ASP B 1 155 ? 7.617 -25.938 -19.781 1 96.69 155 ASP B O 1
ATOM 3822 N N . TYR B 1 156 ? 9.648 -26.531 -20.531 1 97 156 TYR B N 1
ATOM 3823 C CA . TYR B 1 156 ? 10.227 -26.516 -19.188 1 97 156 TYR B CA 1
ATOM 3824 C C . TYR B 1 156 ? 10.336 -25.094 -18.672 1 97 156 TYR B C 1
ATOM 3826 O O . TYR B 1 156 ? 10.516 -24.891 -17.469 1 97 156 TYR B O 1
ATOM 3834 N N . VAL B 1 157 ? 10.234 -24.094 -19.531 1 97.56 157 VAL B N 1
ATOM 3835 C CA . VAL B 1 157 ? 10.156 -22.703 -19.125 1 97.56 157 VAL B CA 1
ATOM 3836 C C . VAL B 1 157 ? 8.695 -22.266 -19.031 1 97.56 157 VAL B C 1
ATOM 3838 O O . VAL B 1 157 ? 8.297 -21.578 -18.094 1 97.56 157 VAL B O 1
ATOM 3841 N N . ALA B 1 158 ? 7.91 -22.75 -19.969 1 98.19 158 ALA B N 1
ATOM 3842 C CA . ALA B 1 158 ? 6.508 -22.359 -20.062 1 98.19 158 ALA B CA 1
ATOM 3843 C C . ALA B 1 158 ? 5.707 -22.844 -18.859 1 98.19 158 ALA B C 1
ATOM 3845 O O . ALA B 1 158 ? 4.867 -22.109 -18.328 1 98.19 158 ALA B O 1
ATOM 3846 N N . ALA B 1 159 ? 5.98 -24.047 -18.422 1 98.5 159 ALA B N 1
ATOM 3847 C CA . ALA B 1 159 ? 5.203 -24.625 -17.328 1 98.5 159 ALA B CA 1
ATOM 3848 C C . ALA B 1 159 ? 5.336 -23.797 -16.062 1 98.5 159 ALA B C 1
ATOM 3850 O O . ALA B 1 159 ? 4.344 -23.266 -15.539 1 98.5 159 ALA B O 1
ATOM 3851 N N . PRO B 1 160 ? 6.59 -23.531 -15.617 1 98.12 160 PRO B N 1
ATOM 3852 C CA . PRO B 1 160 ? 6.723 -22.688 -14.43 1 98.12 160 PRO B CA 1
ATOM 3853 C C . PRO B 1 160 ? 6.238 -21.25 -14.68 1 98.12 160 PRO B C 1
ATOM 3855 O O . PRO B 1 160 ? 5.793 -20.578 -13.742 1 98.12 160 PRO B O 1
ATOM 3858 N N . ALA B 1 161 ? 6.238 -20.781 -15.906 1 98.38 161 ALA B N 1
ATOM 3859 C CA . ALA B 1 161 ? 5.781 -19.438 -16.234 1 98.38 161 ALA B CA 1
ATOM 3860 C C . ALA B 1 161 ? 4.297 -19.266 -15.93 1 98.38 161 ALA B C 1
ATOM 3862 O O . ALA B 1 161 ? 3.83 -18.156 -15.664 1 98.38 161 ALA B O 1
ATOM 3863 N N . MET B 1 162 ? 3.541 -20.375 -15.906 1 98.62 162 MET B N 1
ATOM 3864 C CA . MET B 1 162 ? 2.092 -20.344 -15.734 1 98.62 162 MET B CA 1
ATOM 3865 C C . MET B 1 162 ? 1.727 -19.906 -14.32 1 98.62 162 MET B C 1
ATOM 3867 O O . MET B 1 162 ? 0.607 -19.453 -14.07 1 98.62 162 MET B O 1
ATOM 3871 N N . CYS B 1 163 ? 2.654 -20.016 -13.367 1 98.56 163 CYS B N 1
ATOM 3872 C CA . CYS B 1 163 ? 2.342 -19.594 -12.008 1 98.56 163 CYS B CA 1
ATOM 3873 C C . CYS B 1 163 ? 3.5 -18.828 -11.391 1 98.56 163 CYS B C 1
ATOM 3875 O O . CYS B 1 163 ? 3.432 -17.609 -11.25 1 98.56 163 CYS B O 1
ATOM 3877 N N . SER B 1 164 ? 4.637 -19.516 -11.156 1 98.19 164 SER B N 1
ATOM 3878 C CA . SER B 1 164 ? 5.715 -18.906 -10.375 1 98.19 164 SER B CA 1
ATOM 3879 C C . SER B 1 164 ? 6.188 -17.594 -11.008 1 98.19 164 SER B C 1
ATOM 3881 O O . SER B 1 164 ? 6.289 -16.578 -10.32 1 98.19 164 SER B O 1
ATOM 3883 N N . ALA B 1 165 ? 6.414 -17.625 -12.328 1 98.75 165 ALA B N 1
ATOM 3884 C CA . ALA B 1 165 ? 6.891 -16.422 -12.992 1 98.75 165 ALA B CA 1
ATOM 3885 C C . ALA B 1 165 ? 5.797 -15.359 -13.047 1 98.75 165 ALA B C 1
ATOM 3887 O O . ALA B 1 165 ? 6.051 -14.18 -12.797 1 98.75 165 ALA B O 1
ATOM 3888 N N . ALA B 1 166 ? 4.574 -15.805 -13.383 1 98.81 166 ALA B N 1
ATOM 3889 C CA . ALA B 1 166 ? 3.469 -14.859 -13.469 1 98.81 166 ALA B CA 1
ATOM 3890 C C . ALA B 1 166 ? 3.172 -14.242 -12.102 1 98.81 166 ALA B C 1
ATOM 3892 O O . ALA B 1 166 ? 2.838 -13.055 -12.008 1 98.81 166 ALA B O 1
ATOM 3893 N N . THR B 1 167 ? 3.283 -15.031 -11.062 1 98.69 167 THR B N 1
ATOM 3894 C CA . THR B 1 167 ? 3.109 -14.547 -9.695 1 98.69 167 THR B CA 1
ATOM 3895 C C . THR B 1 167 ? 4.156 -13.492 -9.359 1 98.69 167 THR B C 1
ATOM 3897 O O . THR B 1 167 ? 3.822 -12.43 -8.836 1 98.69 167 THR B O 1
ATOM 3900 N N . ALA B 1 168 ? 5.398 -13.797 -9.656 1 98.81 168 ALA B N 1
ATOM 3901 C CA . ALA B 1 168 ? 6.484 -12.844 -9.43 1 98.81 168 ALA B CA 1
ATOM 3902 C C . ALA B 1 168 ? 6.266 -11.562 -10.227 1 98.81 168 ALA B C 1
ATOM 3904 O O . ALA B 1 168 ? 6.434 -10.461 -9.695 1 98.81 168 ALA B O 1
ATOM 3905 N N . TYR B 1 169 ? 5.863 -11.711 -11.477 1 98.88 169 TYR B N 1
ATOM 3906 C CA . TYR B 1 169 ? 5.637 -10.57 -12.359 1 98.88 169 TYR B CA 1
ATOM 3907 C C . TYR B 1 169 ? 4.562 -9.648 -11.789 1 98.88 169 TYR B C 1
ATOM 3909 O O . TYR B 1 169 ? 4.754 -8.43 -11.727 1 98.88 169 TYR B O 1
ATOM 3917 N N . ARG B 1 170 ? 3.479 -10.242 -11.414 1 98.75 170 ARG B N 1
ATOM 3918 C CA . ARG B 1 170 ? 2.385 -9.469 -10.836 1 98.75 170 ARG B CA 1
ATOM 3919 C C . ARG B 1 170 ? 2.871 -8.633 -9.656 1 98.75 170 ARG B C 1
ATOM 3921 O O . ARG B 1 170 ? 2.568 -7.441 -9.562 1 98.75 170 ARG B O 1
ATOM 3928 N N . SER B 1 171 ? 3.617 -9.227 -8.781 1 98.81 171 SER B N 1
ATOM 3929 C CA . SER B 1 171 ? 4.082 -8.562 -7.57 1 98.81 171 SER B CA 1
ATOM 3930 C C . SER B 1 171 ? 5.043 -7.426 -7.898 1 98.81 171 SER B C 1
ATOM 3932 O O . SER B 1 171 ? 4.93 -6.332 -7.344 1 98.81 171 SER B O 1
ATOM 3934 N N . ILE B 1 172 ? 5.965 -7.684 -8.789 1 98.88 172 ILE B N 1
ATOM 3935 C CA . ILE B 1 172 ? 6.949 -6.672 -9.156 1 98.88 172 ILE B CA 1
ATOM 3936 C C . ILE B 1 172 ? 6.258 -5.516 -9.875 1 98.88 172 ILE B C 1
ATOM 3938 O O . ILE B 1 172 ? 6.531 -4.348 -9.594 1 98.88 172 ILE B O 1
ATOM 3942 N N . ARG B 1 173 ? 5.367 -5.855 -10.773 1 98.5 173 ARG B N 1
ATOM 3943 C CA . ARG B 1 173 ? 4.613 -4.816 -11.469 1 98.5 173 ARG B CA 1
ATOM 3944 C C . ARG B 1 173 ? 3.83 -3.955 -10.492 1 98.5 173 ARG B C 1
ATOM 3946 O O . ARG B 1 173 ? 3.875 -2.727 -10.562 1 98.5 173 ARG B O 1
ATOM 3953 N N . GLU B 1 174 ? 3.152 -4.566 -9.516 1 98.38 174 GLU B N 1
ATOM 3954 C CA . GLU B 1 174 ? 2.311 -3.832 -8.57 1 98.38 174 GLU B CA 1
ATOM 3955 C C . GLU B 1 174 ? 3.152 -3.059 -7.562 1 98.38 174 GLU B C 1
ATOM 3957 O O . GLU B 1 174 ? 2.652 -2.152 -6.895 1 98.38 174 GLU B O 1
ATOM 3962 N N . SER B 1 175 ? 4.422 -3.426 -7.391 1 98.62 175 SER B N 1
ATOM 3963 C CA . SER B 1 175 ? 5.289 -2.678 -6.48 1 98.62 175 SER B CA 1
ATOM 3964 C C . SER B 1 175 ? 5.547 -1.268 -7 1 98.62 175 SER B C 1
ATOM 3966 O O . SER B 1 175 ? 5.883 -0.369 -6.227 1 98.62 175 SER B O 1
ATOM 3968 N N . GLU B 1 176 ? 5.523 -1.092 -8.344 1 98 176 GLU B N 1
ATOM 3969 C CA . GLU B 1 176 ? 5.695 0.189 -9.023 1 98 176 GLU B CA 1
ATOM 3970 C C . GLU B 1 176 ? 7.07 0.785 -8.734 1 98 176 GLU B C 1
ATOM 3972 O O . GLU B 1 176 ? 7.234 2.006 -8.727 1 98 176 GLU B O 1
ATOM 3977 N N . LEU B 1 177 ? 8.023 -0.062 -8.453 1 98.5 177 LEU B N 1
ATOM 3978 C CA . LEU B 1 177 ? 9.375 0.411 -8.172 1 98.5 177 LEU B CA 1
ATOM 3979 C C . LEU B 1 177 ? 10 1.029 -9.422 1 98.5 177 LEU B C 1
ATOM 3981 O O . LEU B 1 177 ? 9.781 0.544 -10.531 1 98.5 177 LEU B O 1
ATOM 3985 N N . ALA B 1 178 ? 10.781 2.049 -9.211 1 97.38 178 ALA B N 1
ATOM 3986 C CA . ALA B 1 178 ? 11.492 2.711 -10.305 1 97.38 178 ALA B CA 1
ATOM 3987 C C . ALA B 1 178 ? 12.742 1.932 -10.695 1 97.38 178 ALA B C 1
ATOM 3989 O O . ALA B 1 178 ? 13.289 1.178 -9.883 1 97.38 178 ALA B O 1
ATOM 3990 N N . VAL B 1 179 ? 13.156 2.129 -11.898 1 98 179 VAL B N 1
ATOM 3991 C CA . VAL B 1 179 ? 14.414 1.571 -12.383 1 98 179 VAL B CA 1
ATOM 3992 C C . VAL B 1 179 ? 15.547 1.936 -11.43 1 98 179 VAL B C 1
ATOM 3994 O O . VAL B 1 179 ? 15.609 3.061 -10.93 1 98 179 VAL B O 1
ATOM 3997 N N . GLY B 1 180 ? 16.406 0.958 -11.148 1 98.31 180 GLY B N 1
ATOM 3998 C CA . GLY B 1 180 ? 17.562 1.194 -10.297 1 98.31 180 GLY B CA 1
ATOM 3999 C C . GLY B 1 180 ? 17.281 0.912 -8.828 1 98.31 180 GLY B C 1
ATOM 4000 O O . GLY B 1 180 ? 18.203 0.901 -8.008 1 98.31 180 GLY B O 1
ATOM 4001 N N . SER B 1 181 ? 15.984 0.655 -8.43 1 98.69 181 SER B N 1
ATOM 4002 C CA . SER B 1 181 ? 15.602 0.409 -7.047 1 98.69 181 SER B CA 1
ATOM 4003 C C . SER B 1 181 ? 16.156 -0.92 -6.547 1 98.69 181 SER B C 1
ATOM 4005 O O . SER B 1 181 ? 16.172 -1.907 -7.285 1 98.69 181 SER B O 1
ATOM 4007 N N . TRP B 1 182 ? 16.594 -0.92 -5.293 1 98.88 182 TRP B N 1
ATOM 4008 C CA . TRP B 1 182 ? 16.969 -2.158 -4.617 1 98.88 182 TRP B CA 1
ATOM 4009 C C . TRP B 1 182 ? 15.742 -2.998 -4.289 1 98.88 182 TRP B C 1
ATOM 4011 O O . TRP B 1 182 ? 14.789 -2.502 -3.684 1 98.88 182 TRP B O 1
ATOM 4021 N N . ALA B 1 183 ? 15.758 -4.266 -4.754 1 98.94 183 ALA B N 1
ATOM 4022 C CA . ALA B 1 183 ? 14.68 -5.215 -4.508 1 98.94 183 ALA B CA 1
ATOM 4023 C C . ALA B 1 183 ? 15.18 -6.43 -3.732 1 98.94 183 ALA B C 1
ATOM 4025 O O . ALA B 1 183 ? 15.867 -7.289 -4.285 1 98.94 183 ALA B O 1
ATOM 4026 N N . THR B 1 184 ? 14.859 -6.473 -2.426 1 98.94 184 THR B N 1
ATOM 4027 C CA . THR B 1 184 ? 15.227 -7.641 -1.63 1 98.94 184 THR B CA 1
ATOM 4028 C C . THR B 1 184 ? 14.18 -8.742 -1.777 1 98.94 184 THR B C 1
ATOM 4030 O O . THR B 1 184 ? 13 -8.523 -1.491 1 98.94 184 THR B O 1
ATOM 4033 N N . ILE B 1 185 ? 14.594 -9.852 -2.238 1 98.94 185 ILE B N 1
ATOM 4034 C CA . ILE B 1 185 ? 13.734 -11.016 -2.424 1 98.94 185 ILE B CA 1
ATOM 4035 C C . ILE B 1 185 ? 14.062 -12.078 -1.379 1 98.94 185 ILE B C 1
ATOM 4037 O O . ILE B 1 185 ? 15.109 -12.734 -1.459 1 98.94 185 ILE B O 1
ATOM 4041 N N . ILE B 1 186 ? 13.18 -12.219 -0.407 1 98.56 186 ILE B N 1
ATOM 4042 C CA . ILE B 1 186 ? 13.391 -13.172 0.672 1 98.56 186 ILE B CA 1
ATOM 4043 C C . ILE B 1 186 ? 12.93 -14.562 0.23 1 98.56 186 ILE B C 1
ATOM 4045 O O . ILE B 1 186 ? 11.797 -14.727 -0.228 1 98.56 186 ILE B O 1
ATOM 4049 N N . SER B 1 187 ? 13.781 -15.523 0.437 1 96.88 187 SER B N 1
ATOM 4050 C CA . SER B 1 187 ? 13.656 -16.859 -0.12 1 96.88 187 SER B CA 1
ATOM 4051 C C . SER B 1 187 ? 13.711 -16.844 -1.644 1 96.88 187 SER B C 1
ATOM 4053 O O . SER B 1 187 ? 12.906 -17.484 -2.312 1 96.88 187 SER B O 1
ATOM 4055 N N . GLY B 1 188 ? 14.672 -16.141 -2.105 1 97.12 188 GLY B N 1
ATOM 4056 C CA . GLY B 1 188 ? 14.781 -15.852 -3.527 1 97.12 188 GLY B CA 1
ATOM 4057 C C . GLY B 1 188 ? 15.32 -17.031 -4.328 1 97.12 188 GLY B C 1
ATOM 4058 O O . GLY B 1 188 ? 15.219 -17.031 -5.559 1 97.12 188 GLY B O 1
ATOM 4059 N N . GLY B 1 189 ? 15.844 -17.984 -3.691 1 97.25 189 GLY B N 1
ATOM 4060 C CA . GLY B 1 189 ? 16.391 -19.141 -4.375 1 97.25 189 GLY B CA 1
ATOM 4061 C C . GLY B 1 189 ? 15.359 -20.219 -4.656 1 97.25 189 GLY B C 1
ATOM 4062 O O . GLY B 1 189 ? 15.664 -21.219 -5.309 1 97.25 189 GLY B O 1
ATOM 4063 N N . GLY B 1 190 ? 14.203 -19.969 -4.16 1 96.38 190 GLY B N 1
ATOM 4064 C CA . GLY B 1 190 ? 13.125 -20.922 -4.375 1 96.38 190 GLY B CA 1
ATOM 4065 C C . GLY B 1 190 ? 12.398 -20.703 -5.688 1 96.38 190 GLY B C 1
ATOM 4066 O O . GLY B 1 190 ? 12.859 -19.969 -6.551 1 96.38 190 GLY B O 1
ATOM 4067 N N . GLY B 1 191 ? 11.312 -21.422 -5.887 1 96.38 191 GLY B N 1
ATOM 4068 C CA . GLY B 1 191 ? 10.586 -21.469 -7.148 1 96.38 191 GLY B CA 1
ATOM 4069 C C . GLY B 1 191 ? 10.062 -20.109 -7.582 1 96.38 191 GLY B C 1
ATOM 4070 O O . GLY B 1 191 ? 10.352 -19.656 -8.688 1 96.38 191 GLY B O 1
ATOM 4071 N N . VAL B 1 192 ? 9.305 -19.453 -6.715 1 97.88 192 VAL B N 1
ATOM 4072 C CA . VAL B 1 192 ? 8.766 -18.125 -7.027 1 97.88 192 VAL B CA 1
ATOM 4073 C C . VAL B 1 192 ? 9.867 -17.078 -6.914 1 97.88 192 VAL B C 1
ATOM 4075 O O . VAL B 1 192 ? 9.961 -16.172 -7.75 1 97.88 192 VAL B O 1
ATOM 4078 N N . GLY B 1 193 ? 10.734 -17.266 -5.973 1 98.5 193 GLY B N 1
ATOM 4079 C CA . GLY B 1 193 ? 11.797 -16.312 -5.707 1 98.5 193 GLY B CA 1
ATOM 4080 C C . GLY B 1 193 ? 12.758 -16.141 -6.867 1 98.5 193 GLY B C 1
ATOM 4081 O O . GLY B 1 193 ? 13.117 -15.023 -7.227 1 98.5 193 GLY B O 1
ATOM 4082 N N . ILE B 1 194 ? 13.156 -17.25 -7.445 1 98.69 194 ILE B N 1
ATOM 4083 C CA . ILE B 1 194 ? 14.156 -17.203 -8.5 1 98.69 194 ILE B CA 1
ATOM 4084 C C . ILE B 1 194 ? 13.562 -16.547 -9.75 1 98.69 194 ILE B C 1
ATOM 4086 O O . ILE B 1 194 ? 14.258 -15.859 -10.5 1 98.69 194 ILE B O 1
ATOM 4090 N N . GLN B 1 195 ? 12.25 -16.766 -9.953 1 98.69 195 GLN B N 1
ATOM 4091 C CA . GLN B 1 195 ? 11.555 -16.031 -11.016 1 98.69 195 GLN B CA 1
ATOM 4092 C C . GLN B 1 195 ? 11.547 -14.539 -10.742 1 98.69 195 GLN B C 1
ATOM 4094 O O . GLN B 1 195 ? 11.766 -13.734 -11.656 1 98.69 195 GLN B O 1
ATOM 4099 N N . ALA B 1 196 ? 11.359 -14.18 -9.508 1 98.88 196 ALA B N 1
ATOM 4100 C CA . ALA B 1 196 ? 11.344 -12.781 -9.109 1 98.88 196 ALA B CA 1
ATOM 4101 C C . ALA B 1 196 ? 12.695 -12.117 -9.352 1 98.88 196 ALA B C 1
ATOM 4103 O O . ALA B 1 196 ? 12.766 -10.953 -9.75 1 98.88 196 ALA B O 1
ATOM 4104 N N . VAL B 1 197 ? 13.758 -12.852 -9.133 1 98.88 197 VAL B N 1
ATOM 4105 C CA . VAL B 1 197 ? 15.094 -12.336 -9.375 1 98.88 197 VAL B CA 1
ATOM 4106 C C . VAL B 1 197 ? 15.234 -11.945 -10.852 1 98.88 197 VAL B C 1
ATOM 4108 O O . VAL B 1 197 ? 15.641 -10.828 -11.164 1 98.88 197 VAL B O 1
ATOM 4111 N N . GLN B 1 198 ? 14.867 -12.828 -11.727 1 98.88 198 GLN B N 1
ATOM 4112 C CA . GLN B 1 198 ? 15 -12.578 -13.164 1 98.88 198 GLN B CA 1
ATOM 4113 C C . GLN B 1 198 ? 14.109 -11.43 -13.602 1 98.88 198 GLN B C 1
ATOM 4115 O O . GLN B 1 198 ? 14.539 -10.562 -14.367 1 98.88 198 GLN B O 1
ATOM 4120 N N . ILE B 1 199 ? 12.891 -11.438 -13.148 1 98.88 199 ILE B N 1
ATOM 4121 C CA . ILE B 1 199 ? 11.914 -10.438 -13.578 1 98.88 199 ILE B CA 1
ATOM 4122 C C . ILE B 1 199 ? 12.281 -9.07 -13.008 1 98.88 199 ILE B C 1
ATOM 4124 O O . ILE B 1 199 ? 12.156 -8.047 -13.688 1 98.88 199 ILE B O 1
ATOM 4128 N N . ALA B 1 200 ? 12.758 -9.047 -11.742 1 98.94 200 ALA B N 1
ATOM 4129 C CA . ALA B 1 200 ? 13.258 -7.789 -11.18 1 98.94 200 ALA B CA 1
ATOM 4130 C C . ALA B 1 200 ? 14.375 -7.211 -12.047 1 98.94 200 ALA B C 1
ATOM 4132 O O . ALA B 1 200 ? 14.359 -6.02 -12.367 1 98.94 200 ALA B O 1
ATOM 4133 N N . LYS B 1 201 ? 15.273 -8.055 -12.422 1 98.81 201 LYS B N 1
ATOM 4134 C CA . LYS B 1 201 ? 16.344 -7.617 -13.312 1 98.81 201 LYS B CA 1
ATOM 4135 C C . LYS B 1 201 ? 15.781 -7.082 -14.625 1 98.81 201 LYS B C 1
ATOM 4137 O O . LYS B 1 201 ? 16.219 -6.031 -15.109 1 98.81 201 LYS B O 1
ATOM 4142 N N . ALA B 1 202 ? 14.836 -7.758 -15.172 1 98.75 202 ALA B N 1
ATOM 4143 C CA . ALA B 1 202 ? 14.227 -7.352 -16.438 1 98.75 202 ALA B CA 1
ATOM 4144 C C . ALA B 1 202 ? 13.547 -5.988 -16.297 1 98.75 202 ALA B C 1
ATOM 4146 O O . ALA B 1 202 ? 13.492 -5.219 -17.266 1 98.75 202 ALA B O 1
ATOM 4147 N N . PHE B 1 203 ? 13.031 -5.641 -15.109 1 98.69 203 PHE B N 1
ATOM 4148 C CA . PHE B 1 203 ? 12.383 -4.367 -14.844 1 98.69 203 PHE B CA 1
ATOM 4149 C C . PHE B 1 203 ? 13.406 -3.281 -14.555 1 98.69 203 PHE B C 1
ATOM 4151 O O . PHE B 1 203 ? 13.055 -2.117 -14.352 1 98.69 203 PHE B O 1
ATOM 4158 N N . GLY B 1 204 ? 14.711 -3.635 -14.539 1 98.75 204 GLY B N 1
ATOM 4159 C CA . GLY B 1 204 ? 15.766 -2.682 -14.25 1 98.75 204 GLY B CA 1
ATOM 4160 C C . GLY B 1 204 ? 16 -2.49 -12.758 1 98.75 204 GLY B C 1
ATOM 4161 O O . GLY B 1 204 ? 16.641 -1.515 -12.344 1 98.75 204 GLY B O 1
ATOM 4162 N N . LEU B 1 205 ? 15.508 -3.381 -11.93 1 98.88 205 LEU B N 1
ATOM 4163 C CA . LEU B 1 205 ? 15.734 -3.32 -10.492 1 98.88 205 LEU B CA 1
ATOM 4164 C C . LEU B 1 205 ? 17.047 -4.016 -10.117 1 98.88 205 LEU B C 1
ATOM 4166 O O . LEU B 1 205 ? 17.703 -4.605 -10.977 1 98.88 205 LEU B O 1
ATOM 4170 N N . ARG B 1 206 ? 17.406 -3.914 -8.898 1 98.88 206 ARG B N 1
ATOM 4171 C CA . ARG B 1 206 ? 18.641 -4.484 -8.383 1 98.88 206 ARG B CA 1
ATOM 4172 C C . ARG B 1 206 ? 18.359 -5.516 -7.297 1 98.88 206 ARG B C 1
ATOM 4174 O O . ARG B 1 206 ? 18.281 -5.176 -6.113 1 98.88 206 ARG B O 1
ATOM 4181 N N . PRO B 1 207 ? 18.234 -6.77 -7.688 1 98.94 207 PRO B N 1
ATOM 4182 C CA . PRO B 1 207 ? 17.781 -7.785 -6.734 1 98.94 207 PRO B CA 1
ATOM 4183 C C . PRO B 1 207 ? 18.875 -8.211 -5.754 1 98.94 207 PRO B C 1
ATOM 4185 O O . PRO B 1 207 ? 20.031 -8.383 -6.152 1 98.94 207 PRO B O 1
ATOM 4188 N N . ILE B 1 208 ? 18.531 -8.289 -4.512 1 98.94 208 ILE B N 1
ATOM 4189 C CA . ILE B 1 208 ? 19.266 -8.938 -3.434 1 98.94 208 ILE B CA 1
ATOM 4190 C C . ILE B 1 208 ? 18.484 -10.148 -2.932 1 98.94 208 ILE B C 1
ATOM 4192 O O . ILE B 1 208 ? 17.312 -10.031 -2.584 1 98.94 208 ILE B O 1
ATOM 4196 N N . VAL B 1 209 ? 19.125 -11.297 -2.904 1 98.88 209 VAL B N 1
ATOM 4197 C CA . VAL B 1 209 ? 18.438 -12.508 -2.467 1 98.88 209 VAL B CA 1
ATOM 4198 C C . VAL B 1 209 ? 18.844 -12.836 -1.028 1 98.88 209 VAL B C 1
ATOM 4200 O O . VAL B 1 209 ? 20.016 -12.766 -0.673 1 98.88 209 VAL B O 1
ATOM 4203 N N . VAL B 1 210 ? 17.875 -13.07 -0.203 1 98.75 210 VAL B N 1
ATOM 4204 C CA . VAL B 1 210 ? 18.094 -13.641 1.125 1 98.75 210 VAL B CA 1
ATOM 4205 C C . VAL B 1 210 ? 17.641 -15.102 1.146 1 98.75 210 VAL B C 1
ATOM 4207 O O . VAL B 1 210 ? 16.469 -15.398 0.929 1 98.75 210 VAL B O 1
ATOM 4210 N N . ASP B 1 211 ? 18.531 -15.953 1.311 1 98 211 ASP B N 1
ATOM 4211 C CA . ASP B 1 211 ? 18.297 -17.391 1.334 1 98 211 ASP B CA 1
ATOM 4212 C C . ASP B 1 211 ? 19.516 -18.141 1.897 1 98 211 ASP B C 1
ATOM 4214 O O . ASP B 1 211 ? 20.312 -17.562 2.633 1 98 211 ASP B O 1
ATOM 4218 N N . THR B 1 212 ? 19.562 -19.453 1.708 1 97.06 212 THR B N 1
ATOM 4219 C CA . THR B 1 212 ? 20.719 -20.188 2.215 1 97.06 212 THR B CA 1
ATOM 4220 C C . THR B 1 212 ? 21.094 -21.312 1.259 1 97.06 212 THR B C 1
ATOM 4222 O O . THR B 1 212 ? 20.234 -21.859 0.562 1 97.06 212 THR B O 1
ATOM 4225 N N . GLY B 1 213 ? 22.438 -21.609 1.225 1 96.38 213 GLY B N 1
ATOM 4226 C CA . GLY B 1 213 ? 22.953 -22.75 0.473 1 96.38 213 GLY B CA 1
ATOM 4227 C C . GLY B 1 213 ? 23.688 -22.328 -0.792 1 96.38 213 GLY B C 1
ATOM 4228 O O . GLY B 1 213 ? 23.266 -21.391 -1.479 1 96.38 213 GLY B O 1
ATOM 4229 N N . SER B 1 214 ? 24.719 -23.062 -1.113 1 97 214 SER B N 1
ATOM 4230 C CA . SER B 1 214 ? 25.578 -22.719 -2.238 1 97 214 SER B CA 1
ATOM 4231 C C . SER B 1 214 ? 24.844 -22.859 -3.564 1 97 214 SER B C 1
ATOM 4233 O O . SER B 1 214 ? 25.031 -22.047 -4.473 1 97 214 SER B O 1
ATOM 4235 N N . GLU B 1 215 ? 24 -23.875 -3.662 1 97.12 215 GLU B N 1
ATOM 4236 C CA . GLU B 1 215 ? 23.25 -24.078 -4.902 1 97.12 215 GLU B CA 1
ATOM 4237 C C . GLU B 1 215 ? 22.328 -22.906 -5.188 1 97.12 215 GLU B C 1
ATOM 4239 O O . GLU B 1 215 ? 22.266 -22.406 -6.316 1 97.12 215 GLU B O 1
ATOM 4244 N N . LYS B 1 216 ? 21.625 -22.469 -4.184 1 97.81 216 LYS B N 1
ATOM 4245 C CA . LYS B 1 216 ? 20.719 -21.344 -4.336 1 97.81 216 LYS B CA 1
ATOM 4246 C C . LYS B 1 216 ? 21.5 -20.047 -4.562 1 97.81 216 LYS B C 1
ATOM 4248 O O . LYS B 1 216 ? 21.047 -19.188 -5.324 1 97.81 216 LYS B O 1
ATOM 4253 N N . ARG B 1 217 ? 22.609 -19.922 -3.896 1 98.25 217 ARG B N 1
ATOM 4254 C CA . ARG B 1 217 ? 23.469 -18.766 -4.113 1 98.25 217 ARG B CA 1
ATOM 4255 C C . ARG B 1 217 ? 23.906 -18.672 -5.574 1 98.25 217 ARG B C 1
ATOM 4257 O O . ARG B 1 217 ? 23.703 -17.641 -6.227 1 98.25 217 ARG B O 1
ATOM 4264 N N . ASP B 1 218 ? 24.469 -19.797 -6.039 1 98.5 218 ASP B N 1
ATOM 4265 C CA . ASP B 1 218 ? 24.984 -19.812 -7.406 1 98.5 218 ASP B CA 1
ATOM 4266 C C . ASP B 1 218 ? 23.859 -19.547 -8.414 1 98.5 218 ASP B C 1
ATOM 4268 O O . ASP B 1 218 ? 24.047 -18.766 -9.352 1 98.5 218 ASP B O 1
ATOM 4272 N N . LEU B 1 219 ? 22.75 -20.156 -8.148 1 98.44 219 LEU B N 1
ATOM 4273 C CA . LEU B 1 219 ? 21.609 -19.969 -9.039 1 98.44 219 LEU B CA 1
ATOM 4274 C C . LEU B 1 219 ? 21.141 -18.516 -9.023 1 98.44 219 LEU B C 1
ATOM 4276 O O . LEU B 1 219 ? 20.906 -17.938 -10.086 1 98.44 219 LEU B O 1
ATOM 4280 N N . SER B 1 220 ? 21 -17.938 -7.891 1 98.69 220 SER B N 1
ATOM 4281 C CA . SER B 1 220 ? 20.516 -16.562 -7.746 1 98.69 220 SER B CA 1
ATOM 4282 C C . SER B 1 220 ? 21.422 -15.57 -8.461 1 98.69 220 SER B C 1
ATOM 4284 O O . SER B 1 220 ? 20.953 -14.711 -9.195 1 98.69 220 SER B O 1
ATOM 4286 N N . LEU B 1 221 ? 22.719 -15.703 -8.234 1 98.75 221 LEU B N 1
ATOM 4287 C CA . LEU B 1 221 ? 23.688 -14.805 -8.867 1 98.75 221 LEU B CA 1
ATOM 4288 C C . LEU B 1 221 ? 23.672 -14.977 -10.383 1 98.75 221 LEU B C 1
ATOM 4290 O O . LEU B 1 221 ? 23.688 -13.992 -11.125 1 98.75 221 LEU B O 1
ATOM 4294 N N . LYS B 1 222 ? 23.594 -16.203 -10.773 1 98.44 222 LYS B N 1
ATOM 4295 C CA . LYS B 1 222 ? 23.547 -16.516 -12.203 1 98.44 222 LYS B CA 1
ATOM 4296 C C . LYS B 1 222 ? 22.328 -15.891 -12.859 1 98.44 222 LYS B C 1
ATOM 4298 O O . LYS B 1 222 ? 22.391 -15.445 -14.008 1 98.44 222 LYS B O 1
ATOM 4303 N N . MET B 1 223 ? 21.234 -15.805 -12.117 1 98.5 223 MET B N 1
ATOM 4304 C CA . MET B 1 223 ? 19.969 -15.391 -12.711 1 98.5 223 MET B CA 1
ATOM 4305 C C . MET B 1 223 ? 19.766 -13.891 -12.555 1 98.5 223 MET B C 1
ATOM 4307 O O . MET B 1 223 ? 18.734 -13.352 -12.992 1 98.5 223 MET B O 1
ATOM 4311 N N . GLY B 1 224 ? 20.672 -13.203 -11.891 1 98.5 224 GLY B N 1
ATOM 4312 C CA . GLY B 1 224 ? 20.594 -11.758 -12 1 98.5 224 GLY B CA 1
ATOM 4313 C C . GLY B 1 224 ? 20.672 -11.055 -10.656 1 98.5 224 GLY B C 1
ATOM 4314 O O . GLY B 1 224 ? 20.719 -9.82 -10.602 1 98.5 224 GLY B O 1
ATOM 4315 N N . ALA B 1 225 ? 20.766 -11.781 -9.609 1 98.88 225 ALA B N 1
ATOM 4316 C CA . ALA B 1 225 ? 20.922 -11.125 -8.312 1 98.88 225 ALA B CA 1
ATOM 4317 C C . ALA B 1 225 ? 22.25 -10.383 -8.227 1 98.88 225 ALA B C 1
ATOM 4319 O O . ALA B 1 225 ? 23.281 -10.883 -8.68 1 98.88 225 ALA B O 1
ATOM 4320 N N . GLU B 1 226 ? 22.188 -9.203 -7.676 1 98.75 226 GLU B N 1
ATOM 4321 C CA . GLU B 1 226 ? 23.422 -8.445 -7.473 1 98.75 226 GLU B CA 1
ATOM 4322 C C . GLU B 1 226 ? 24.141 -8.906 -6.207 1 98.75 226 GLU B C 1
ATOM 4324 O O . GLU B 1 226 ? 25.359 -8.734 -6.086 1 98.75 226 GLU B O 1
ATOM 4329 N N . ALA B 1 227 ? 23.406 -9.453 -5.297 1 98.75 227 ALA B N 1
ATOM 4330 C CA . ALA B 1 227 ? 23.984 -9.961 -4.055 1 98.75 227 ALA B CA 1
ATOM 4331 C C . ALA B 1 227 ? 23.141 -11.094 -3.482 1 98.75 227 ALA B C 1
ATOM 4333 O O . ALA B 1 227 ? 21.953 -11.227 -3.812 1 98.75 227 ALA B O 1
ATOM 4334 N N . PHE B 1 228 ? 23.812 -11.945 -2.717 1 98.75 228 PHE B N 1
ATOM 4335 C CA . PHE B 1 228 ? 23.188 -13.055 -2 1 98.75 228 PHE B CA 1
ATOM 4336 C C . PHE B 1 228 ? 23.562 -13.023 -0.523 1 98.75 228 PHE B C 1
ATOM 4338 O O . PHE B 1 228 ? 24.75 -13.016 -0.178 1 98.75 228 PHE B O 1
ATOM 4345 N N . VAL B 1 229 ? 22.562 -12.914 0.326 1 98.75 229 VAL B N 1
ATOM 4346 C CA . VAL B 1 229 ? 22.734 -12.922 1.773 1 98.75 229 VAL B CA 1
ATOM 4347 C C . VAL B 1 229 ? 22.328 -14.273 2.342 1 98.75 229 VAL B C 1
ATOM 4349 O O . VAL B 1 229 ? 21.141 -14.562 2.484 1 98.75 229 VAL B O 1
ATOM 4352 N N . ASP B 1 230 ? 23.328 -15.094 2.695 1 98.19 230 ASP B N 1
ATOM 4353 C CA . ASP B 1 230 ? 23.094 -16.391 3.311 1 98.19 230 ASP B CA 1
ATOM 4354 C C . ASP B 1 230 ? 22.812 -16.25 4.801 1 98.19 230 ASP B C 1
ATOM 4356 O O . ASP B 1 230 ? 23.672 -15.82 5.57 1 98.19 230 ASP B O 1
ATOM 4360 N N . PHE B 1 231 ? 21.578 -16.609 5.176 1 95.5 231 PHE B N 1
ATOM 4361 C CA . PHE B 1 231 ? 21.203 -16.328 6.559 1 95.5 231 PHE B CA 1
ATOM 4362 C C . PHE B 1 231 ? 21.953 -17.266 7.508 1 95.5 231 PHE B C 1
ATOM 4364 O O . PHE B 1 231 ? 21.953 -17.047 8.727 1 95.5 231 PHE B O 1
ATOM 4371 N N . LYS B 1 232 ? 22.672 -18.281 7.051 1 95.88 232 LYS B N 1
ATOM 4372 C CA . LYS B 1 232 ? 23.562 -19.078 7.879 1 95.88 232 LYS B CA 1
ATOM 4373 C C . LYS B 1 232 ? 24.891 -18.344 8.109 1 95.88 232 LYS B C 1
ATOM 4375 O O . LYS B 1 232 ? 25.5 -18.469 9.18 1 95.88 232 LYS B O 1
ATOM 4380 N N . GLU B 1 233 ? 25.281 -17.625 7.121 1 96.19 233 GLU B N 1
ATOM 4381 C CA . GLU B 1 233 ? 26.531 -16.859 7.211 1 96.19 233 GLU B CA 1
ATOM 4382 C C . GLU B 1 233 ? 26.281 -15.508 7.871 1 96.19 233 GLU B C 1
ATOM 4384 O O . GLU B 1 233 ? 27.156 -14.992 8.578 1 96.19 233 GLU B O 1
ATOM 4389 N N . PHE B 1 234 ? 25.172 -14.93 7.605 1 95.75 234 PHE B N 1
ATOM 4390 C CA . PHE B 1 234 ? 24.766 -13.641 8.164 1 95.75 234 PHE B CA 1
ATOM 4391 C C . PHE B 1 234 ? 23.5 -13.789 9.008 1 95.75 234 PHE B C 1
ATOM 4393 O O . PHE B 1 234 ? 22.391 -13.57 8.523 1 95.75 234 PHE B O 1
ATOM 4400 N N . PRO B 1 235 ? 23.719 -13.992 10.266 1 92.25 235 PRO B N 1
ATOM 4401 C CA . PRO B 1 235 ? 22.531 -14.211 11.086 1 92.25 235 PRO B CA 1
ATOM 4402 C C . PRO B 1 235 ? 21.594 -13.008 11.117 1 92.25 235 PRO B C 1
ATOM 4404 O O . PRO B 1 235 ? 20.375 -13.172 11.195 1 92.25 235 PRO B O 1
ATOM 4407 N N . ASP B 1 236 ? 22.188 -11.852 11.055 1 97.38 236 ASP B N 1
ATOM 4408 C CA . ASP B 1 236 ? 21.359 -10.656 10.906 1 97.38 236 ASP B CA 1
ATOM 4409 C C . ASP B 1 236 ? 21.25 -10.234 9.438 1 97.38 236 ASP B C 1
ATOM 4411 O O . ASP B 1 236 ? 21.984 -9.359 8.984 1 97.38 236 ASP B O 1
ATOM 4415 N N . THR B 1 237 ? 20.312 -10.898 8.773 1 98.06 237 THR B N 1
ATOM 4416 C CA . THR B 1 237 ? 20.172 -10.68 7.34 1 98.06 237 THR B CA 1
ATOM 4417 C C . THR B 1 237 ? 19.688 -9.258 7.055 1 98.06 237 THR B C 1
ATOM 4419 O O . THR B 1 237 ? 20 -8.688 6.012 1 98.06 237 THR B O 1
ATOM 4422 N N . VAL B 1 238 ? 18.938 -8.656 7.934 1 98.31 238 VAL B N 1
ATOM 4423 C CA . VAL B 1 238 ? 18.438 -7.289 7.781 1 98.31 238 VAL B CA 1
ATOM 4424 C C . VAL B 1 238 ? 19.609 -6.312 7.742 1 98.31 238 VAL B C 1
ATOM 4426 O O . VAL B 1 238 ? 19.719 -5.496 6.82 1 98.31 238 VAL B O 1
ATOM 4429 N N . ALA B 1 239 ? 20.484 -6.402 8.711 1 98.31 239 ALA B N 1
ATOM 4430 C CA . ALA B 1 239 ? 21.641 -5.512 8.773 1 98.31 239 ALA B CA 1
ATOM 4431 C C . ALA B 1 239 ? 22.484 -5.633 7.508 1 98.31 239 ALA B C 1
ATOM 4433 O O . ALA B 1 239 ? 22.969 -4.629 6.977 1 98.31 239 ALA B O 1
ATOM 4434 N N . GLU B 1 240 ? 22.703 -6.879 7.051 1 98.56 240 GLU B N 1
ATOM 4435 C CA . GLU B 1 240 ? 23.516 -7.094 5.859 1 98.56 240 GLU B CA 1
ATOM 4436 C C . GLU B 1 240 ? 22.844 -6.496 4.621 1 98.56 240 GLU B C 1
ATOM 4438 O O . GLU B 1 240 ? 23.516 -5.867 3.795 1 98.56 240 GLU B O 1
ATOM 4443 N N . ALA B 1 241 ? 21.547 -6.695 4.457 1 98.5 241 ALA B N 1
ATOM 4444 C CA . ALA B 1 241 ? 20.828 -6.113 3.324 1 98.5 241 ALA B CA 1
ATOM 4445 C C . ALA B 1 241 ? 20.891 -4.59 3.361 1 98.5 241 ALA B C 1
ATOM 4447 O O . ALA B 1 241 ? 21.062 -3.941 2.326 1 98.5 241 ALA B O 1
ATOM 4448 N N . VAL B 1 242 ? 20.719 -3.992 4.551 1 98.56 242 VAL B N 1
ATOM 4449 C CA . VAL B 1 242 ? 20.797 -2.543 4.711 1 98.56 242 VAL B CA 1
ATOM 4450 C C . VAL B 1 242 ? 22.188 -2.057 4.324 1 98.56 242 VAL B C 1
ATOM 4452 O O . VAL B 1 242 ? 22.328 -1.061 3.609 1 98.56 242 VAL B O 1
ATOM 4455 N N . ARG B 1 243 ? 23.219 -2.775 4.758 1 98.31 243 ARG B N 1
ATOM 4456 C CA . ARG B 1 243 ? 24.578 -2.434 4.383 1 98.31 243 ARG B CA 1
ATOM 4457 C C . ARG B 1 243 ? 24.75 -2.436 2.867 1 98.31 243 ARG B C 1
ATOM 4459 O O . ARG B 1 243 ? 25.297 -1.488 2.295 1 98.31 243 ARG B O 1
ATOM 4466 N N . LEU B 1 244 ? 24.234 -3.465 2.166 1 98.5 244 LEU B N 1
ATOM 4467 C CA . LEU B 1 244 ? 24.375 -3.645 0.726 1 98.5 244 LEU B CA 1
ATOM 4468 C C . LEU B 1 244 ? 23.641 -2.547 -0.038 1 98.5 244 LEU B C 1
ATOM 4470 O O . LEU B 1 244 ? 23.969 -2.258 -1.189 1 98.5 244 LEU B O 1
ATOM 4474 N N . THR B 1 245 ? 22.656 -1.978 0.567 1 98.44 245 THR B N 1
ATOM 4475 C CA . THR B 1 245 ? 21.844 -0.959 -0.084 1 98.44 245 THR B CA 1
ATOM 4476 C C . THR B 1 245 ? 22.281 0.439 0.337 1 98.44 245 THR B C 1
ATOM 4478 O O . THR B 1 245 ? 21.453 1.353 0.437 1 98.44 245 THR B O 1
ATOM 4481 N N . GLY B 1 246 ? 23.562 0.613 0.668 1 97.12 246 GLY B N 1
ATOM 4482 C CA . GLY B 1 246 ? 24.141 1.908 0.977 1 97.12 246 GLY B CA 1
ATOM 4483 C C . GLY B 1 246 ? 23.859 2.367 2.395 1 97.12 246 GLY B C 1
ATOM 4484 O O . GLY B 1 246 ? 23.859 3.566 2.678 1 97.12 246 GLY B O 1
ATOM 4485 N N . GLY B 1 247 ? 23.516 1.467 3.227 1 98 247 GLY B N 1
ATOM 4486 C CA . GLY B 1 247 ? 23.266 1.801 4.621 1 98 247 GLY B CA 1
ATOM 4487 C C . GLY B 1 247 ? 21.875 2.363 4.855 1 98 247 GLY B C 1
ATOM 4488 O O . GLY B 1 247 ? 21.547 2.771 5.973 1 98 247 GLY B O 1
ATOM 4489 N N . ILE B 1 248 ? 21.016 2.365 3.875 1 97.75 248 ILE B N 1
ATOM 4490 C CA . ILE B 1 248 ? 19.719 2.998 3.988 1 97.75 248 ILE B CA 1
ATOM 4491 C C . ILE B 1 248 ? 18.625 1.929 4.121 1 97.75 248 ILE B C 1
ATOM 4493 O O . ILE B 1 248 ? 17.844 1.95 5.066 1 97.75 248 ILE B O 1
ATOM 4497 N N . GLY B 1 249 ? 18.562 0.936 3.201 1 98.56 249 GLY B N 1
ATOM 4498 C CA . GLY B 1 249 ? 17.547 -0.098 3.152 1 98.56 249 GLY B CA 1
ATOM 4499 C C . GLY B 1 249 ? 16.984 -0.315 1.763 1 98.56 249 GLY B C 1
ATOM 4500 O O . GLY B 1 249 ? 17.281 0.448 0.84 1 98.56 249 GLY B O 1
ATOM 4501 N N . SER B 1 250 ? 16.219 -1.317 1.644 1 98.88 250 SER B N 1
ATOM 4502 C CA . SER B 1 250 ? 15.656 -1.712 0.353 1 98.88 250 SER B CA 1
ATOM 4503 C C . SER B 1 250 ? 14.477 -0.831 -0.034 1 98.88 250 SER B C 1
ATOM 4505 O O . SER B 1 250 ? 13.719 -0.384 0.831 1 98.88 250 SER B O 1
ATOM 4507 N N . HIS B 1 251 ? 14.328 -0.577 -1.389 1 98.81 251 HIS B N 1
ATOM 4508 C CA . HIS B 1 251 ? 13.141 0.093 -1.909 1 98.81 251 HIS B CA 1
ATOM 4509 C C . HIS B 1 251 ? 11.93 -0.832 -1.884 1 98.81 251 HIS B C 1
ATOM 4511 O O . HIS B 1 251 ? 10.812 -0.393 -1.595 1 98.81 251 HIS B O 1
ATOM 4517 N N . GLY B 1 252 ? 12.148 -2.041 -2.207 1 98.88 252 GLY B N 1
ATOM 4518 C CA . GLY B 1 252 ? 11.117 -3.068 -2.189 1 98.88 252 GLY B CA 1
ATOM 4519 C C . GLY B 1 252 ? 11.57 -4.352 -1.514 1 98.88 252 GLY B C 1
ATOM 4520 O O . GLY B 1 252 ? 12.727 -4.754 -1.644 1 98.88 252 GLY B O 1
ATOM 4521 N N . VAL B 1 253 ? 10.711 -4.957 -0.759 1 98.94 253 VAL B N 1
ATOM 4522 C CA . VAL B 1 253 ? 10.914 -6.266 -0.15 1 98.94 253 VAL B CA 1
ATOM 4523 C C . VAL B 1 253 ? 9.844 -7.234 -0.637 1 98.94 253 VAL B C 1
ATOM 4525 O O . VAL B 1 253 ? 8.641 -6.969 -0.502 1 98.94 253 VAL B O 1
ATOM 4528 N N . PHE B 1 254 ? 10.242 -8.297 -1.242 1 98.94 254 PHE B N 1
ATOM 4529 C CA . PHE B 1 254 ? 9.352 -9.32 -1.78 1 98.94 254 PHE B CA 1
ATOM 4530 C C . PHE B 1 254 ? 9.445 -10.602 -0.958 1 98.94 254 PHE B C 1
ATOM 4532 O O . PHE B 1 254 ? 10.477 -11.273 -0.954 1 98.94 254 PHE B O 1
ATOM 4539 N N . VAL B 1 255 ? 8.344 -10.938 -0.286 1 98.75 255 VAL B N 1
ATOM 4540 C CA . VAL B 1 255 ? 8.344 -12.07 0.636 1 98.75 255 VAL B CA 1
ATOM 4541 C C . VAL B 1 255 ? 7.73 -13.289 -0.045 1 98.75 255 VAL B C 1
ATOM 4543 O O . VAL B 1 255 ? 6.508 -13.383 -0.173 1 98.75 255 VAL B O 1
ATOM 4546 N N . THR B 1 256 ? 8.562 -14.219 -0.373 1 97.69 256 THR B N 1
ATOM 4547 C CA . THR B 1 256 ? 8.07 -15.375 -1.107 1 97.69 256 THR B CA 1
ATOM 4548 C C . THR B 1 256 ? 7.98 -16.594 -0.197 1 97.69 256 THR B C 1
ATOM 4550 O O . THR B 1 256 ? 7.535 -17.656 -0.623 1 97.69 256 THR B O 1
ATOM 4553 N N . ALA B 1 257 ? 8.367 -16.438 1.079 1 94.25 257 ALA B N 1
ATOM 4554 C CA . ALA B 1 257 ? 8.227 -17.516 2.061 1 94.25 257 ALA B CA 1
ATOM 4555 C C . ALA B 1 257 ? 7.672 -16.969 3.381 1 94.25 257 ALA B C 1
ATOM 4557 O O . ALA B 1 257 ? 8.195 -16 3.928 1 94.25 257 ALA B O 1
ATOM 4558 N N . PRO B 1 258 ? 6.758 -17.656 4.012 1 93.62 258 PRO B N 1
ATOM 4559 C CA . PRO B 1 258 ? 5.996 -17.156 5.16 1 93.62 258 PRO B CA 1
ATOM 4560 C C . PRO B 1 258 ? 6.871 -16.891 6.383 1 93.62 258 PRO B C 1
ATOM 4562 O O . PRO B 1 258 ? 6.664 -15.906 7.09 1 93.62 258 PRO B O 1
ATOM 4565 N N . PRO B 1 259 ? 7.883 -17.688 6.645 1 92.94 259 PRO B N 1
ATOM 4566 C CA . PRO B 1 259 ? 8.656 -17.469 7.871 1 92.94 259 PRO B CA 1
ATOM 4567 C C . PRO B 1 259 ? 9.312 -16.094 7.91 1 92.94 259 PRO B C 1
ATOM 4569 O O . PRO B 1 259 ? 9.773 -15.656 8.969 1 92.94 259 PRO B O 1
ATOM 4572 N N . ALA B 1 260 ? 9.328 -15.422 6.805 1 95 260 ALA B N 1
ATOM 4573 C CA . ALA B 1 260 ? 10.047 -14.156 6.711 1 95 260 ALA B CA 1
ATOM 4574 C C . ALA B 1 260 ? 9.156 -12.984 7.117 1 95 260 ALA B C 1
ATOM 4576 O O . ALA B 1 260 ? 9.641 -11.875 7.336 1 95 260 ALA B O 1
ATOM 4577 N N . TYR B 1 261 ? 7.852 -13.148 7.242 1 96.88 261 TYR B N 1
ATOM 4578 C CA . TYR B 1 261 ? 6.898 -12.055 7.406 1 96.88 261 TYR B CA 1
ATOM 4579 C C . TYR B 1 261 ? 7.207 -11.242 8.664 1 96.88 261 TYR B C 1
ATOM 4581 O O . TYR B 1 261 ? 7.203 -10.016 8.633 1 96.88 261 TYR B O 1
ATOM 4589 N N . PRO B 1 262 ? 7.605 -11.906 9.797 1 94.25 262 PRO B N 1
ATOM 4590 C CA . PRO B 1 262 ? 7.82 -11.117 11.016 1 94.25 262 PRO B CA 1
ATOM 4591 C C . PRO B 1 262 ? 8.992 -10.148 10.891 1 94.25 262 PRO B C 1
ATOM 4593 O O . PRO B 1 262 ? 9.047 -9.148 11.617 1 94.25 262 PRO B O 1
ATOM 4596 N N . THR B 1 263 ? 9.906 -10.398 9.938 1 95.44 263 THR B N 1
ATOM 4597 C CA . THR B 1 263 ? 11.109 -9.586 9.883 1 95.44 263 THR B CA 1
ATOM 4598 C C . THR B 1 263 ? 11.148 -8.75 8.609 1 95.44 263 THR B C 1
ATOM 4600 O O . THR B 1 263 ? 12.078 -7.973 8.391 1 95.44 263 THR B O 1
ATOM 4603 N N . ALA B 1 264 ? 10.172 -8.859 7.734 1 97.88 264 ALA B N 1
ATOM 4604 C CA . ALA B 1 264 ? 10.188 -8.289 6.391 1 97.88 264 ALA B CA 1
ATOM 4605 C C . ALA B 1 264 ? 10.352 -6.777 6.441 1 97.88 264 ALA B C 1
ATOM 4607 O O . ALA B 1 264 ? 11.102 -6.199 5.648 1 97.88 264 ALA B O 1
ATOM 4608 N N . ILE B 1 265 ? 9.719 -6.117 7.371 1 97.88 265 ILE B N 1
ATOM 4609 C CA . ILE B 1 265 ? 9.703 -4.66 7.449 1 97.88 265 ILE B CA 1
ATOM 4610 C C . ILE B 1 265 ? 11.117 -4.145 7.738 1 97.88 265 ILE B C 1
ATOM 4612 O O . ILE B 1 265 ? 11.508 -3.08 7.25 1 97.88 265 ILE B O 1
ATOM 4616 N N . GLY B 1 266 ? 11.898 -4.918 8.484 1 98.25 266 GLY B N 1
ATOM 4617 C CA . GLY B 1 266 ? 13.242 -4.504 8.844 1 98.25 266 GLY B CA 1
ATOM 4618 C C . GLY B 1 266 ? 14.125 -4.215 7.637 1 98.25 266 GLY B C 1
ATOM 4619 O O . GLY B 1 266 ? 15.016 -3.365 7.703 1 98.25 266 GLY B O 1
ATOM 4620 N N . TYR B 1 267 ? 13.875 -4.852 6.52 1 98.69 267 TYR B N 1
ATOM 4621 C CA . TYR B 1 267 ? 14.711 -4.727 5.328 1 98.69 267 TYR B CA 1
ATOM 4622 C C . TYR B 1 267 ? 14.523 -3.359 4.68 1 98.69 267 TYR B C 1
ATOM 4624 O O . TYR B 1 267 ? 15.336 -2.953 3.838 1 98.69 267 TYR B O 1
ATOM 4632 N N . ILE B 1 268 ? 13.516 -2.625 5.047 1 98.69 268 ILE B N 1
ATOM 4633 C CA . ILE B 1 268 ? 13.273 -1.284 4.523 1 98.69 268 ILE B CA 1
ATOM 4634 C C . ILE B 1 268 ? 14.234 -0.294 5.172 1 98.69 268 ILE B C 1
ATOM 4636 O O . ILE B 1 268 ? 14.523 0.765 4.605 1 98.69 268 ILE B O 1
ATOM 4640 N N . GLY B 1 269 ? 14.734 -0.661 6.426 1 98.06 269 GLY B N 1
ATOM 4641 C CA . GLY B 1 269 ? 15.664 0.227 7.105 1 98.06 269 GLY B CA 1
ATOM 4642 C C . GLY B 1 269 ? 15.148 1.647 7.234 1 98.06 269 GLY B C 1
ATOM 4643 O O . GLY B 1 269 ? 14.031 1.867 7.699 1 98.06 269 GLY B O 1
ATOM 4644 N N . ALA B 1 270 ? 15.914 2.619 6.762 1 97.5 270 ALA B N 1
ATOM 4645 C CA . ALA B 1 270 ? 15.57 4.035 6.871 1 97.5 270 ALA B CA 1
ATOM 4646 C C . ALA B 1 270 ? 14.961 4.551 5.574 1 97.5 270 ALA B C 1
ATOM 4648 O O . ALA B 1 270 ? 14.742 5.758 5.422 1 97.5 270 ALA B O 1
ATOM 4649 N N . ARG B 1 271 ? 14.711 3.637 4.605 1 98.12 271 ARG B N 1
ATOM 4650 C CA . ARG B 1 271 ? 14.211 4.031 3.293 1 98.12 271 ARG B CA 1
ATOM 4651 C C . ARG B 1 271 ? 12.836 4.672 3.396 1 98.12 271 ARG B C 1
ATOM 4653 O O . ARG B 1 271 ? 11.969 4.184 4.125 1 98.12 271 ARG B O 1
ATOM 4660 N N . ILE B 1 272 ? 12.664 5.848 2.752 1 98.31 272 ILE B N 1
ATOM 4661 C CA . ILE B 1 272 ? 11.359 6.48 2.6 1 98.31 272 ILE B CA 1
ATOM 4662 C C . ILE B 1 272 ? 10.68 5.961 1.332 1 98.31 272 ILE B C 1
ATOM 4664 O O . ILE B 1 272 ? 11.32 5.84 0.285 1 98.31 272 ILE B O 1
ATOM 4668 N N . GLY B 1 273 ? 9.398 5.645 1.481 1 98.06 273 GLY B N 1
ATOM 4669 C CA . GLY B 1 273 ? 8.633 5.238 0.311 1 98.06 273 GLY B CA 1
ATOM 4670 C C . GLY B 1 273 ? 8.805 3.77 -0.032 1 98.06 273 GLY B C 1
ATOM 4671 O O . GLY B 1 273 ? 8.531 3.357 -1.162 1 98.06 273 GLY B O 1
ATOM 4672 N N . GLY B 1 274 ? 9.391 2.957 0.894 1 98.62 274 GLY B N 1
ATOM 4673 C CA . GLY B 1 274 ? 9.562 1.537 0.642 1 98.62 274 GLY B CA 1
ATOM 4674 C C . GLY B 1 274 ? 8.258 0.781 0.527 1 98.62 274 GLY B C 1
ATOM 4675 O O . GLY B 1 274 ? 7.215 1.264 0.976 1 98.62 274 GLY B O 1
ATOM 4676 N N . VAL B 1 275 ? 8.305 -0.389 -0.105 1 98.88 275 VAL B N 1
ATOM 4677 C CA . VAL B 1 275 ? 7.113 -1.219 -0.255 1 98.88 275 VAL B CA 1
ATOM 4678 C C . VAL B 1 275 ? 7.449 -2.67 0.085 1 98.88 275 VAL B C 1
ATOM 4680 O O . VAL B 1 275 ? 8.523 -3.164 -0.263 1 98.88 275 VAL B O 1
ATOM 4683 N N . ILE B 1 276 ? 6.605 -3.293 0.84 1 98.88 276 ILE B N 1
ATOM 4684 C CA . ILE B 1 276 ? 6.68 -4.719 1.136 1 98.88 276 ILE B CA 1
ATOM 4685 C C . ILE B 1 276 ? 5.566 -5.461 0.395 1 98.88 276 ILE B C 1
ATOM 4687 O O . ILE B 1 276 ? 4.391 -5.105 0.514 1 98.88 276 ILE B O 1
ATOM 4691 N N . MET B 1 277 ? 5.922 -6.426 -0.379 1 98.94 277 MET B N 1
ATOM 4692 C CA . MET B 1 277 ? 4.977 -7.238 -1.137 1 98.94 277 MET B CA 1
ATOM 4693 C C . MET B 1 277 ? 4.797 -8.609 -0.492 1 98.94 277 MET B C 1
ATOM 4695 O O . MET B 1 277 ? 5.746 -9.391 -0.41 1 98.94 277 MET B O 1
ATOM 4699 N N . CYS B 1 278 ? 3.625 -8.883 -0.019 1 98.75 278 CYS B N 1
ATOM 4700 C CA . CYS B 1 278 ? 3.285 -10.195 0.509 1 98.75 278 CYS B CA 1
ATOM 4701 C C . CYS B 1 278 ? 2.898 -11.148 -0.614 1 98.75 278 CYS B C 1
ATOM 4703 O O . CYS B 1 278 ? 1.902 -10.93 -1.307 1 98.75 278 CYS B O 1
ATOM 4705 N N . ILE B 1 279 ? 3.682 -12.242 -0.719 1 98.5 279 ILE B N 1
ATOM 4706 C CA . ILE B 1 279 ? 3.475 -13.164 -1.829 1 98.5 279 ILE B CA 1
ATOM 4707 C C . ILE B 1 279 ? 3.275 -14.578 -1.291 1 98.5 279 ILE B C 1
ATOM 4709 O O . ILE B 1 279 ? 2.307 -15.258 -1.647 1 98.5 279 ILE B O 1
ATOM 4713 N N . GLY B 1 280 ? 4.191 -15.031 -0.44 1 96.81 280 GLY B N 1
ATOM 4714 C CA . GLY B 1 280 ? 4.145 -16.375 0.096 1 96.81 280 GLY B CA 1
ATOM 4715 C C . GLY B 1 280 ? 2.945 -16.625 0.993 1 96.81 280 GLY B C 1
ATOM 4716 O O . GLY B 1 280 ? 2.781 -15.961 2.016 1 96.81 280 GLY B O 1
ATOM 4717 N N . LEU B 1 281 ? 2.146 -17.594 0.695 1 94.56 281 LEU B N 1
ATOM 4718 C CA . LEU B 1 281 ? 0.926 -17.891 1.437 1 94.56 281 LEU B CA 1
ATOM 4719 C C . LEU B 1 281 ? 1.228 -18.766 2.643 1 94.56 281 LEU B C 1
ATOM 4721 O O . LEU B 1 281 ? 1.719 -19.891 2.49 1 94.56 281 LEU B O 1
ATOM 4725 N N . PRO B 1 282 ? 0.882 -18.25 3.787 1 93.12 282 PRO B N 1
ATOM 4726 C CA . PRO B 1 282 ? 1.094 -19.078 4.973 1 93.12 282 PRO B CA 1
ATOM 4727 C C . PRO B 1 282 ? 0.062 -20.203 5.102 1 93.12 282 PRO B C 1
ATOM 4729 O O . PRO B 1 282 ? -1.038 -20.094 4.551 1 93.12 282 PRO B O 1
ATOM 4732 N N . ALA B 1 283 ? 0.487 -21.234 5.844 1 90.19 283 ALA B N 1
ATOM 4733 C CA . ALA B 1 283 ? -0.514 -22.188 6.312 1 90.19 283 ALA B CA 1
ATOM 4734 C C . ALA B 1 283 ? -1.508 -21.531 7.258 1 90.19 283 ALA B C 1
ATOM 4736 O O . ALA B 1 283 ? -1.142 -20.641 8.023 1 90.19 283 ALA B O 1
ATOM 4737 N N . ALA B 1 284 ? -2.721 -21.938 7.184 1 84 284 ALA B N 1
ATOM 4738 C CA . ALA B 1 284 ? -3.775 -21.328 7.988 1 84 284 ALA B CA 1
ATOM 4739 C C . ALA B 1 284 ? -3.439 -21.391 9.477 1 84 284 ALA B C 1
ATOM 4741 O O . ALA B 1 284 ? -3.75 -20.469 10.227 1 84 284 ALA B O 1
ATOM 4742 N N . SER B 1 285 ? -2.795 -22.375 9.875 1 81.81 285 SER B N 1
ATOM 4743 C CA . SER B 1 285 ? -2.535 -22.609 11.297 1 81.81 285 SER B CA 1
ATOM 4744 C C . SER B 1 285 ? -1.234 -21.938 11.734 1 81.81 285 SER B C 1
ATOM 4746 O O . SER B 1 285 ? -0.904 -21.938 12.922 1 81.81 285 SER B O 1
ATOM 4748 N N . SER B 1 286 ? -0.504 -21.359 10.758 1 82.69 286 SER B N 1
ATOM 4749 C CA . SER B 1 286 ? 0.83 -20.875 11.094 1 82.69 286 SER B CA 1
ATOM 4750 C C . SER B 1 286 ? 0.758 -19.609 11.945 1 82.69 286 SER B C 1
ATOM 4752 O O . SER B 1 286 ? 1.661 -19.344 12.742 1 82.69 286 SER B O 1
ATOM 4754 N N . GLY B 1 287 ? -0.32 -18.922 11.844 1 81.12 287 GLY B N 1
ATOM 4755 C CA . GLY B 1 287 ? -0.508 -17.719 12.656 1 81.12 287 GLY B CA 1
ATOM 4756 C C . GLY B 1 287 ? 0.484 -16.625 12.344 1 81.12 287 GLY B C 1
ATOM 4757 O O . GLY B 1 287 ? 0.844 -15.836 13.219 1 81.12 287 GLY B O 1
ATOM 4758 N N . HIS B 1 288 ? 1.071 -16.688 11.164 1 87.5 288 HIS B N 1
ATOM 4759 C CA . HIS B 1 288 ? 2.004 -15.633 10.805 1 87.5 288 HIS B CA 1
ATOM 4760 C C . HIS B 1 288 ? 1.311 -14.273 10.789 1 87.5 288 HIS B C 1
ATOM 4762 O O . HIS B 1 288 ? 0.189 -14.148 10.297 1 87.5 288 HIS B O 1
ATOM 4768 N N . ILE B 1 289 ? 1.953 -13.32 11.508 1 92.12 289 ILE B N 1
ATOM 4769 C CA . ILE B 1 289 ? 1.44 -11.961 11.57 1 92.12 289 ILE B CA 1
ATOM 4770 C C . ILE B 1 289 ? 2.586 -10.969 11.375 1 92.12 289 ILE B C 1
ATOM 4772 O O . ILE B 1 289 ? 3.73 -11.258 11.742 1 92.12 289 ILE B O 1
ATOM 4776 N N . MET B 1 290 ? 2.311 -9.914 10.695 1 95.38 290 MET B N 1
ATOM 4777 C CA . MET B 1 290 ? 3.199 -8.758 10.711 1 95.38 290 MET B CA 1
ATOM 4778 C C . MET B 1 290 ? 2.705 -7.707 11.695 1 95.38 290 MET B C 1
ATOM 4780 O O . MET B 1 290 ? 1.554 -7.273 11.617 1 95.38 290 MET B O 1
ATOM 4784 N N . ASN B 1 291 ? 3.547 -7.414 12.656 1 94.56 291 ASN B N 1
ATOM 4785 C CA . ASN B 1 291 ? 3.254 -6.289 13.539 1 94.56 291 ASN B CA 1
ATOM 4786 C C . ASN B 1 291 ? 3.609 -4.957 12.891 1 94.56 291 ASN B C 1
ATOM 4788 O O . ASN B 1 291 ? 4.785 -4.617 12.766 1 94.56 291 ASN B O 1
ATOM 4792 N N . VAL B 1 292 ? 2.594 -4.23 12.523 1 96.25 292 VAL B N 1
ATOM 4793 C CA . VAL B 1 292 ? 2.795 -3.002 11.766 1 96.25 292 VAL B CA 1
ATOM 4794 C C . VAL B 1 292 ? 2.574 -1.792 12.672 1 96.25 292 VAL B C 1
ATOM 4796 O O . VAL B 1 292 ? 1.494 -1.625 13.242 1 96.25 292 VAL B O 1
ATOM 4799 N N . ASN B 1 293 ? 3.6 -1.037 12.875 1 95.75 293 ASN B N 1
ATOM 4800 C CA . ASN B 1 293 ? 3.527 0.217 13.617 1 95.75 293 ASN B CA 1
ATOM 4801 C C . ASN B 1 293 ? 3.064 1.368 12.727 1 95.75 293 ASN B C 1
ATOM 4803 O O . ASN B 1 293 ? 3.771 1.767 11.805 1 95.75 293 ASN B O 1
ATOM 4807 N N . PRO B 1 294 ? 1.847 1.944 13.023 1 96.56 294 PRO B N 1
ATOM 4808 C CA . PRO B 1 294 ? 1.34 3.021 12.172 1 96.56 294 PRO B CA 1
ATOM 4809 C C . PRO B 1 294 ? 2.287 4.219 12.109 1 96.56 294 PRO B C 1
ATOM 4811 O O . PRO B 1 294 ? 2.361 4.898 11.086 1 96.56 294 PRO B O 1
ATOM 4814 N N . THR B 1 295 ? 3.014 4.512 13.188 1 95.69 295 THR B N 1
ATOM 4815 C CA . THR B 1 295 ? 3.969 5.613 13.188 1 95.69 295 THR B CA 1
ATOM 4816 C C . THR B 1 295 ? 5.023 5.414 12.102 1 95.69 295 THR B C 1
ATOM 4818 O O . THR B 1 295 ? 5.324 6.34 11.344 1 95.69 295 THR B O 1
ATOM 4821 N N . MET B 1 296 ? 5.496 4.199 12 1 95.38 296 MET B N 1
ATOM 4822 C CA . MET B 1 296 ? 6.492 3.898 10.977 1 95.38 296 MET B CA 1
ATOM 4823 C C . MET B 1 296 ? 5.891 4.008 9.578 1 95.38 296 MET B C 1
ATOM 4825 O O . MET B 1 296 ? 6.539 4.512 8.656 1 95.38 296 MET B O 1
ATOM 4829 N N . MET B 1 297 ? 4.652 3.51 9.43 1 97.69 297 MET B N 1
ATOM 4830 C CA . MET B 1 297 ? 3.971 3.625 8.148 1 97.69 297 MET B CA 1
ATOM 4831 C C . MET B 1 297 ? 3.895 5.078 7.695 1 97.69 297 MET B C 1
ATOM 4833 O O . MET B 1 297 ? 4.195 5.395 6.543 1 97.69 297 MET B O 1
ATOM 4837 N N . ILE B 1 298 ? 3.529 5.938 8.594 1 97.56 298 ILE B N 1
ATOM 4838 C CA . ILE B 1 298 ? 3.281 7.348 8.312 1 97.56 298 ILE B CA 1
ATOM 4839 C C . ILE B 1 298 ? 4.605 8.062 8.047 1 97.56 298 ILE B C 1
ATOM 4841 O O . ILE B 1 298 ? 4.777 8.688 7 1 97.56 298 ILE B O 1
ATOM 4845 N N . LEU B 1 299 ? 5.582 7.914 8.953 1 96.44 299 LEU B N 1
ATOM 4846 C CA . LEU B 1 299 ? 6.824 8.672 8.891 1 96.44 299 LEU B CA 1
ATOM 4847 C C . LEU B 1 299 ? 7.668 8.242 7.695 1 96.44 299 LEU B C 1
ATOM 4849 O O . LEU B 1 299 ? 8.414 9.047 7.129 1 96.44 299 LEU B O 1
ATOM 4853 N N . LYS B 1 300 ? 7.473 7.039 7.199 1 98 300 LYS B N 1
ATOM 4854 C CA . LYS B 1 300 ? 8.32 6.523 6.125 1 98 300 LYS B CA 1
ATOM 4855 C C . LYS B 1 300 ? 7.555 6.457 4.809 1 98 300 LYS B C 1
ATOM 4857 O O . LYS B 1 300 ? 8.102 6.039 3.787 1 98 300 LYS B O 1
ATOM 4862 N N . ASN B 1 301 ? 6.305 6.875 4.855 1 98.56 301 ASN B N 1
ATOM 4863 C CA . ASN B 1 301 ? 5.477 6.609 3.684 1 98.56 301 ASN B CA 1
ATOM 4864 C C . ASN B 1 301 ? 5.609 5.164 3.217 1 98.56 301 ASN B C 1
ATOM 4866 O O . ASN B 1 301 ? 5.805 4.906 2.027 1 98.56 301 ASN B O 1
ATOM 4870 N N . LEU B 1 302 ? 5.551 4.234 4.137 1 98.62 302 LEU B N 1
ATOM 4871 C CA . LEU B 1 302 ? 5.715 2.809 3.885 1 98.62 302 LEU B CA 1
ATOM 4872 C C . LEU B 1 302 ? 4.43 2.201 3.336 1 98.62 302 LEU B C 1
ATOM 4874 O O . LEU B 1 302 ? 3.332 2.621 3.713 1 98.62 302 LEU B O 1
ATOM 4878 N N . SER B 1 303 ? 4.543 1.236 2.434 1 98.75 303 SER B N 1
ATOM 4879 C CA . SER B 1 303 ? 3.406 0.503 1.883 1 98.75 303 SER B CA 1
ATOM 4880 C C . SER B 1 303 ? 3.584 -1.002 2.055 1 98.75 303 SER B C 1
ATOM 4882 O O . SER B 1 303 ? 4.691 -1.523 1.895 1 98.75 303 SER B O 1
ATOM 4884 N N . ILE B 1 304 ? 2.572 -1.662 2.439 1 98.81 304 ILE B N 1
ATOM 4885 C CA . ILE B 1 304 ? 2.484 -3.119 2.441 1 98.81 304 ILE B CA 1
ATOM 4886 C C . ILE B 1 304 ? 1.33 -3.566 1.546 1 98.81 304 ILE B C 1
ATOM 4888 O O . ILE B 1 304 ? 0.22 -3.037 1.643 1 98.81 304 ILE B O 1
ATOM 4892 N N . LYS B 1 305 ? 1.577 -4.457 0.667 1 98.69 305 LYS B N 1
ATOM 4893 C CA . LYS B 1 305 ? 0.566 -4.902 -0.286 1 98.69 305 LYS B CA 1
ATOM 4894 C C . LYS B 1 305 ? 0.643 -6.414 -0.501 1 98.69 305 LYS B C 1
ATOM 4896 O O . LYS B 1 305 ? 1.726 -7 -0.44 1 98.69 305 LYS B O 1
ATOM 4901 N N . GLY B 1 306 ? -0.513 -7.031 -0.735 1 98.69 306 GLY B N 1
ATOM 4902 C CA . GLY B 1 306 ? -0.554 -8.445 -1.083 1 98.69 306 GLY B CA 1
ATOM 4903 C C . GLY B 1 306 ? -0.873 -8.688 -2.547 1 98.69 306 GLY B C 1
ATOM 4904 O O . GLY B 1 306 ? -1.655 -7.949 -3.148 1 98.69 306 GLY B O 1
ATOM 4905 N N . THR B 1 307 ? -0.264 -9.711 -3.074 1 98.56 307 THR B N 1
ATOM 4906 C CA . THR B 1 307 ? -0.618 -10.203 -4.402 1 98.56 307 THR B CA 1
ATOM 4907 C C . THR B 1 307 ? -0.808 -11.711 -4.387 1 98.56 307 THR B C 1
ATOM 4909 O O . THR B 1 307 ? -0.168 -12.414 -3.602 1 98.56 307 THR B O 1
ATOM 4912 N N . LEU B 1 308 ? -1.613 -12.227 -5.199 1 97.31 308 LEU B N 1
ATOM 4913 C CA . LEU B 1 308 ? -1.938 -13.648 -5.246 1 97.31 308 LEU B CA 1
ATOM 4914 C C . LEU B 1 308 ? -1.189 -14.344 -6.379 1 97.31 308 LEU B C 1
ATOM 4916 O O . LEU B 1 308 ? 0.013 -14.594 -6.273 1 97.31 308 LEU B O 1
ATOM 4920 N N . VAL B 1 309 ? -1.702 -14.594 -7.523 1 98.38 309 VAL B N 1
ATOM 4921 C CA . VAL B 1 309 ? -1.09 -15.172 -8.719 1 98.38 309 VAL B CA 1
ATOM 4922 C C . VAL B 1 309 ? -1.275 -14.219 -9.898 1 98.38 309 VAL B C 1
ATOM 4924 O O . VAL B 1 309 ? -1.905 -13.172 -9.766 1 98.38 309 VAL B O 1
ATOM 4927 N N . GLY B 1 310 ? -0.635 -14.508 -10.953 1 98.31 310 GLY B N 1
ATOM 4928 C CA . GLY B 1 310 ? -0.697 -13.625 -12.109 1 98.31 310 GLY B CA 1
ATOM 4929 C C . GLY B 1 310 ? -1.969 -13.789 -12.922 1 98.31 310 GLY B C 1
ATOM 4930 O O . GLY B 1 310 ? -2.52 -14.891 -13 1 98.31 310 GLY B O 1
ATOM 4931 N N . THR B 1 311 ? -2.457 -12.75 -13.531 1 98.25 311 THR B N 1
ATOM 4932 C CA . THR B 1 311 ? -3.592 -12.742 -14.445 1 98.25 311 THR B CA 1
ATOM 4933 C C . THR B 1 311 ? -3.197 -13.312 -15.805 1 98.25 311 THR B C 1
ATOM 4935 O O . THR B 1 311 ? -2.035 -13.656 -16.031 1 98.25 311 THR B O 1
ATOM 4938 N N . MET B 1 312 ? -4.199 -13.438 -16.688 1 97.75 312 MET B N 1
ATOM 4939 C CA . MET B 1 312 ? -3.922 -13.789 -18.078 1 97.75 312 MET B CA 1
ATOM 4940 C C . MET B 1 312 ? -2.961 -12.781 -18.719 1 97.75 312 MET B C 1
ATOM 4942 O O . MET B 1 312 ? -2.031 -13.172 -19.422 1 97.75 312 MET B O 1
ATOM 4946 N N . GLU B 1 313 ? -3.154 -11.5 -18.391 1 97.94 313 GLU B N 1
ATOM 4947 C CA . GLU B 1 313 ? -2.285 -10.445 -18.922 1 97.94 313 GLU B CA 1
ATOM 4948 C C . GLU B 1 313 ? -0.859 -10.602 -18.391 1 97.94 313 GLU B C 1
ATOM 4950 O O . GLU B 1 313 ? 0.103 -10.453 -19.156 1 97.94 313 GLU B O 1
ATOM 4955 N N . ASP B 1 314 ? -0.743 -10.883 -17.125 1 98.38 314 ASP B N 1
ATOM 4956 C CA . ASP B 1 314 ? 0.577 -11.07 -16.531 1 98.38 314 ASP B CA 1
ATOM 4957 C C . ASP B 1 314 ? 1.308 -12.242 -17.172 1 98.38 314 ASP B C 1
ATOM 4959 O O . ASP B 1 314 ? 2.504 -12.156 -17.453 1 98.38 314 ASP B O 1
ATOM 4963 N N . THR B 1 315 ? 0.59 -13.328 -17.375 1 98.5 315 THR B N 1
ATOM 4964 C CA . THR B 1 315 ? 1.189 -14.516 -17.969 1 98.5 315 THR B CA 1
ATOM 4965 C C . THR B 1 315 ? 1.652 -14.227 -19.406 1 98.5 315 THR B C 1
ATOM 4967 O O . THR B 1 315 ? 2.74 -14.648 -19.797 1 98.5 315 THR B O 1
ATOM 4970 N N . ASP B 1 316 ? 0.858 -13.555 -20.125 1 97.94 316 ASP B N 1
ATOM 4971 C CA . ASP B 1 316 ? 1.246 -13.156 -21.484 1 97.94 316 ASP B CA 1
ATOM 4972 C C . ASP B 1 316 ? 2.527 -12.328 -21.453 1 97.94 316 ASP B C 1
ATOM 4974 O O . ASP B 1 316 ? 3.428 -12.547 -22.266 1 97.94 316 ASP B O 1
ATOM 4978 N N . ALA B 1 317 ? 2.607 -11.398 -20.516 1 98.31 317 ALA B N 1
ATOM 4979 C CA . ALA B 1 317 ? 3.797 -10.562 -20.391 1 98.31 317 ALA B CA 1
ATOM 4980 C C . ALA B 1 317 ? 5.027 -11.406 -20.062 1 98.31 317 ALA B C 1
ATOM 4982 O O . ALA B 1 317 ? 6.105 -11.18 -20.625 1 98.31 317 ALA B O 1
ATOM 4983 N N . VAL B 1 318 ? 4.879 -12.359 -19.219 1 98.56 318 VAL B N 1
ATOM 4984 C CA . VAL B 1 318 ? 5.992 -13.227 -18.844 1 98.56 318 VAL B CA 1
ATOM 4985 C C . VAL B 1 318 ? 6.465 -14.023 -20.062 1 98.56 318 VAL B C 1
ATOM 4987 O O . VAL B 1 318 ? 7.672 -14.164 -20.281 1 98.56 318 VAL B O 1
ATOM 4990 N N . LEU B 1 319 ? 5.547 -14.523 -20.844 1 98.44 319 LEU B N 1
ATOM 4991 C CA . LEU B 1 319 ? 5.914 -15.305 -22.031 1 98.44 319 LEU B CA 1
ATOM 4992 C C . LEU B 1 319 ? 6.668 -14.445 -23.031 1 98.44 319 LEU B C 1
ATOM 4994 O O . LEU B 1 319 ? 7.566 -14.93 -23.734 1 98.44 319 LEU B O 1
ATOM 4998 N N . GLN B 1 320 ? 6.32 -13.141 -23.078 1 97.88 320 GLN B N 1
ATOM 4999 C CA . GLN B 1 320 ? 7.086 -12.234 -23.922 1 97.88 320 GLN B CA 1
ATOM 5000 C C . GLN B 1 320 ? 8.516 -12.078 -23.406 1 97.88 320 GLN B C 1
ATOM 5002 O O . GLN B 1 320 ? 9.461 -11.992 -24.188 1 97.88 320 GLN B O 1
ATOM 5007 N N . LEU B 1 321 ? 8.664 -12.039 -22.109 1 98.25 321 LEU B N 1
ATOM 5008 C CA . LEU B 1 321 ? 10 -11.969 -21.516 1 98.25 321 LEU B CA 1
ATOM 5009 C C . LEU B 1 321 ? 10.797 -13.234 -21.828 1 98.25 321 LEU B C 1
ATOM 5011 O O . LEU B 1 321 ? 12 -13.164 -22.094 1 98.25 321 LEU B O 1
ATOM 5015 N N . VAL B 1 322 ? 10.133 -14.359 -21.797 1 98 322 VAL B N 1
ATOM 5016 C CA . VAL B 1 322 ? 10.781 -15.625 -22.125 1 98 322 VAL B CA 1
ATOM 5017 C C . VAL B 1 322 ? 11.25 -15.602 -23.578 1 98 322 VAL B C 1
ATOM 5019 O O . VAL B 1 322 ? 12.391 -15.961 -23.875 1 98 322 VAL B O 1
ATOM 5022 N N . GLN B 1 323 ? 10.406 -15.148 -24.438 1 96.62 323 GLN B N 1
ATOM 5023 C CA . GLN B 1 323 ? 10.742 -15.094 -25.859 1 96.62 323 GLN B CA 1
ATOM 5024 C C . GLN B 1 323 ? 11.953 -14.203 -26.109 1 96.62 323 GLN B C 1
ATOM 5026 O O . GLN B 1 323 ? 12.75 -14.461 -27 1 96.62 323 GLN B O 1
ATOM 5031 N N . ARG B 1 324 ? 12.109 -13.203 -25.281 1 96.25 324 ARG B N 1
ATOM 5032 C CA . ARG B 1 324 ? 13.195 -12.234 -25.438 1 96.25 324 ARG B CA 1
ATOM 5033 C C . ARG B 1 324 ? 14.453 -12.695 -24.703 1 96.25 324 ARG B C 1
ATOM 5035 O O . ARG B 1 324 ? 15.477 -12.016 -24.719 1 96.25 324 ARG B O 1
ATOM 5042 N N . GLY B 1 325 ? 14.352 -13.812 -24 1 95.88 325 GLY B N 1
ATOM 5043 C CA . GLY B 1 325 ? 15.5 -14.383 -23.312 1 95.88 325 GLY B CA 1
ATOM 5044 C C . GLY B 1 325 ? 15.758 -13.758 -21.953 1 95.88 325 GLY B C 1
ATOM 5045 O O . GLY B 1 325 ? 16.797 -14 -21.344 1 95.88 325 GLY B O 1
ATOM 5046 N N . LEU B 1 326 ? 14.797 -13.023 -21.438 1 97.5 326 LEU B N 1
ATOM 5047 C CA . LEU B 1 326 ? 14.969 -12.305 -20.172 1 97.5 326 LEU B CA 1
ATOM 5048 C C . LEU B 1 326 ? 14.547 -13.172 -19 1 97.5 326 LEU B C 1
ATOM 5050 O O . LEU B 1 326 ? 14.922 -12.906 -17.859 1 97.5 326 LEU B O 1
ATOM 5054 N N . VAL B 1 327 ? 13.719 -14.164 -19.266 1 97.75 327 VAL B N 1
ATOM 5055 C CA . VAL B 1 327 ? 13.375 -15.195 -18.297 1 97.75 327 VAL B CA 1
ATOM 5056 C C . VAL B 1 327 ? 13.797 -16.562 -18.828 1 97.75 327 VAL B C 1
ATOM 5058 O O . VAL B 1 327 ? 13.359 -16.984 -19.906 1 97.75 327 VAL B O 1
ATOM 5061 N N . ARG B 1 328 ? 14.625 -17.172 -18.031 1 97.12 328 ARG B N 1
ATOM 5062 C CA . ARG B 1 328 ? 15.25 -18.422 -18.484 1 97.12 328 ARG B CA 1
ATOM 5063 C C . ARG B 1 328 ? 14.883 -19.578 -17.562 1 97.12 328 ARG B C 1
ATOM 5065 O O . ARG B 1 328 ? 14.258 -19.375 -16.531 1 97.12 328 ARG B O 1
ATOM 5072 N N . GLU B 1 329 ? 15.32 -20.719 -18 1 95.44 329 GLU B N 1
ATOM 5073 C CA . GLU B 1 329 ? 15.047 -21.953 -17.297 1 95.44 329 GLU B CA 1
ATOM 5074 C C . GLU B 1 329 ? 15.75 -21.984 -15.938 1 95.44 329 GLU B C 1
ATOM 5076 O O . GLU B 1 329 ? 16.938 -21.672 -15.844 1 95.44 329 GLU B O 1
ATOM 5081 N N . VAL B 1 330 ? 15.062 -22.422 -14.938 1 95.81 330 VAL B N 1
ATOM 5082 C CA . VAL B 1 330 ? 15.586 -22.438 -13.578 1 95.81 330 VAL B CA 1
ATOM 5083 C C . VAL B 1 330 ? 15.25 -23.781 -12.922 1 95.81 330 VAL B C 1
ATOM 5085 O O . VAL B 1 330 ? 15.172 -23.875 -11.695 1 95.81 330 VAL B O 1
ATOM 5088 N N . CYS B 1 331 ? 15 -24.859 -13.703 1 97 331 CYS B N 1
ATOM 5089 C CA . CYS B 1 331 ? 14.367 -26.031 -13.109 1 97 331 CYS B CA 1
ATOM 5090 C C . CYS B 1 331 ? 15.242 -27.266 -13.281 1 97 331 CYS B C 1
ATOM 5092 O O . CYS B 1 331 ? 16.078 -27.328 -14.188 1 97 331 CYS B O 1
ATOM 5094 N N . GLU B 1 332 ? 15.117 -28.156 -12.352 1 97.38 332 GLU B N 1
ATOM 5095 C CA . GLU B 1 332 ? 15.477 -29.562 -12.539 1 97.38 332 GLU B CA 1
ATOM 5096 C C . GLU B 1 332 ? 14.328 -30.344 -13.164 1 97.38 332 GLU B C 1
ATOM 5098 O O . GLU B 1 332 ? 13.195 -30.266 -12.695 1 97.38 332 GLU B O 1
ATOM 5103 N N . VAL B 1 333 ? 14.625 -31.047 -14.289 1 97.75 333 VAL B N 1
ATOM 5104 C CA . VAL B 1 333 ? 13.609 -31.828 -14.992 1 97.75 333 VAL B CA 1
ATOM 5105 C C . VAL B 1 333 ? 13.672 -33.281 -14.531 1 97.75 333 VAL B C 1
ATOM 5107 O O . VAL B 1 333 ? 14.75 -33.875 -14.531 1 97.75 333 VAL B O 1
ATOM 5110 N N . LEU B 1 334 ? 12.562 -33.781 -14.07 1 97.94 334 LEU B N 1
ATOM 5111 C CA . LEU B 1 334 ? 12.453 -35.156 -13.602 1 97.94 334 LEU B CA 1
ATOM 5112 C C . LEU B 1 334 ? 11.438 -35.938 -14.43 1 97.94 334 LEU B C 1
ATOM 5114 O O . LEU B 1 334 ? 10.477 -35.375 -14.945 1 97.94 334 LEU B O 1
ATOM 5118 N N . PRO B 1 335 ? 11.625 -37.25 -14.562 1 97.69 335 PRO B N 1
ATOM 5119 C CA . PRO B 1 335 ? 10.594 -38.062 -15.219 1 97.69 335 PRO B CA 1
ATOM 5120 C C . PRO B 1 335 ? 9.359 -38.25 -14.344 1 97.69 335 PRO B C 1
ATOM 5122 O O . PRO B 1 335 ? 9.398 -38 -13.141 1 97.69 335 PRO B O 1
ATOM 5125 N N . PHE B 1 336 ? 8.312 -38.688 -14.938 1 97.69 336 PHE B N 1
ATOM 5126 C CA . PHE B 1 336 ? 7.016 -38.844 -14.273 1 97.69 336 PHE B CA 1
ATOM 5127 C C . PHE B 1 336 ? 7.129 -39.781 -13.078 1 97.69 336 PHE B C 1
ATOM 5129 O O . PHE B 1 336 ? 6.488 -39.562 -12.047 1 97.69 336 PHE B O 1
ATOM 5136 N N . GLU B 1 337 ? 7.945 -40.781 -13.203 1 96.19 337 GLU B N 1
ATOM 5137 C CA . GLU B 1 337 ? 8.07 -41.812 -12.172 1 96.19 337 GLU B CA 1
ATOM 5138 C C . GLU B 1 337 ? 8.625 -41.219 -10.875 1 96.19 337 GLU B C 1
ATOM 5140 O O . GLU B 1 337 ? 8.461 -41.812 -9.805 1 96.19 337 GLU B O 1
ATOM 5145 N N . LYS B 1 338 ? 9.211 -40.125 -10.961 1 97.19 338 LYS B N 1
ATOM 5146 C CA . LYS B 1 338 ? 9.859 -39.5 -9.797 1 97.19 338 LYS B CA 1
ATOM 5147 C C . LYS B 1 338 ? 8.93 -38.5 -9.125 1 97.19 338 LYS B C 1
ATOM 5149 O O . LYS B 1 338 ? 9.359 -37.75 -8.242 1 97.19 338 LYS B O 1
ATOM 5154 N N . PHE B 1 339 ? 7.66 -38.531 -9.453 1 97.44 339 PHE B N 1
ATOM 5155 C CA . PHE B 1 339 ? 6.699 -37.562 -8.945 1 97.44 339 PHE B CA 1
ATOM 5156 C C . PHE B 1 339 ? 6.66 -37.594 -7.426 1 97.44 339 PHE B C 1
ATOM 5158 O O . PHE B 1 339 ? 6.77 -36.531 -6.781 1 97.44 339 PHE B O 1
ATOM 5165 N N . PRO B 1 340 ? 6.59 -38.75 -6.77 1 97.25 340 PRO B N 1
ATOM 5166 C CA . PRO B 1 340 ? 6.559 -38.75 -5.305 1 97.25 340 PRO B CA 1
ATOM 5167 C C . PRO B 1 340 ? 7.816 -38.156 -4.684 1 97.25 340 PRO B C 1
ATOM 5169 O O . PRO B 1 340 ? 7.727 -37.375 -3.727 1 97.25 340 PRO B O 1
ATOM 5172 N N . GLU B 1 341 ? 8.898 -38.469 -5.262 1 96.75 341 GLU B N 1
ATOM 5173 C CA . GLU B 1 341 ? 10.172 -37.938 -4.777 1 96.75 341 GLU B CA 1
ATOM 5174 C C . GLU B 1 341 ? 10.227 -36.438 -4.918 1 96.75 341 GLU B C 1
ATOM 5176 O O . GLU B 1 341 ? 10.711 -35.719 -4.023 1 96.75 341 GLU B O 1
ATOM 5181 N N . ALA B 1 342 ? 9.789 -35.938 -6.066 1 97.44 342 ALA B N 1
ATOM 5182 C CA . ALA B 1 342 ? 9.805 -34.531 -6.34 1 97.44 342 ALA B CA 1
ATOM 5183 C C . ALA B 1 342 ? 8.969 -33.75 -5.309 1 97.44 342 ALA B C 1
ATOM 5185 O O . ALA B 1 342 ? 9.414 -32.719 -4.785 1 97.44 342 ALA B O 1
ATOM 5186 N N . VAL B 1 343 ? 7.801 -34.25 -4.969 1 97.62 343 VAL B N 1
ATOM 5187 C CA . VAL B 1 343 ? 6.902 -33.656 -3.998 1 97.62 343 VAL B CA 1
ATOM 5188 C C . VAL B 1 343 ? 7.559 -33.625 -2.619 1 97.62 343 VAL B C 1
ATOM 5190 O O . VAL B 1 343 ? 7.531 -32.625 -1.918 1 97.62 343 VAL B O 1
ATOM 5193 N N . ASP B 1 344 ? 8.219 -34.688 -2.262 1 96.62 344 ASP B N 1
ATOM 5194 C CA . ASP B 1 344 ? 8.875 -34.812 -0.961 1 96.62 344 ASP B CA 1
ATOM 5195 C C . ASP B 1 344 ? 10.039 -33.812 -0.85 1 96.62 344 ASP B C 1
ATOM 5197 O O . ASP B 1 344 ? 10.211 -33.188 0.185 1 96.62 344 ASP B O 1
ATOM 5201 N N . ARG B 1 345 ? 10.781 -33.75 -1.903 1 96.44 345 ARG B N 1
ATOM 5202 C CA . ARG B 1 345 ? 11.906 -32.812 -1.923 1 96.44 345 ARG B CA 1
ATOM 5203 C C . ARG B 1 345 ? 11.438 -31.391 -1.733 1 96.44 345 ARG B C 1
ATOM 5205 O O . ARG B 1 345 ? 12.047 -30.625 -0.982 1 96.44 345 ARG B O 1
ATOM 5212 N N . LEU B 1 346 ? 10.391 -31.062 -2.438 1 96.56 346 LEU B N 1
ATOM 5213 C CA . LEU B 1 346 ? 9.859 -29.703 -2.33 1 96.56 346 LEU B CA 1
ATOM 5214 C C . LEU B 1 346 ? 9.32 -29.438 -0.927 1 96.56 346 LEU B C 1
ATOM 5216 O O . LEU B 1 346 ? 9.578 -28.391 -0.349 1 96.56 346 LEU B O 1
ATOM 5220 N N . ARG B 1 347 ? 8.633 -30.359 -0.39 1 94.5 347 ARG B N 1
ATOM 5221 C CA . ARG B 1 347 ? 8.055 -30.234 0.946 1 94.5 347 ARG B CA 1
ATOM 5222 C C . ARG B 1 347 ? 9.141 -29.969 1.987 1 94.5 347 ARG B C 1
ATOM 5224 O O . ARG B 1 347 ? 8.914 -29.25 2.953 1 94.5 347 ARG B O 1
ATOM 5231 N N . ARG B 1 348 ? 10.328 -30.516 1.701 1 92.88 348 ARG B N 1
ATOM 5232 C CA . ARG B 1 348 ? 11.43 -30.375 2.648 1 92.88 348 ARG B CA 1
ATOM 5233 C C . ARG B 1 348 ? 12.25 -29.125 2.367 1 92.88 348 ARG B C 1
ATOM 5235 O O . ARG B 1 348 ? 13.234 -28.859 3.061 1 92.88 348 ARG B O 1
ATOM 5242 N N . GLY B 1 349 ? 11.914 -28.453 1.371 1 89.62 349 GLY B N 1
ATOM 5243 C CA . GLY B 1 349 ? 12.617 -27.219 1.046 1 89.62 349 GLY B CA 1
ATOM 5244 C C . GLY B 1 349 ? 13.992 -27.469 0.445 1 89.62 349 GLY B C 1
ATOM 5245 O O . GLY B 1 349 ? 14.875 -26.609 0.537 1 89.62 349 GLY B O 1
ATOM 5246 N N . GLU B 1 350 ? 14.211 -28.547 -0.228 1 91.56 350 GLU B N 1
ATOM 5247 C CA . GLU B 1 350 ? 15.508 -28.953 -0.757 1 91.56 350 GLU B CA 1
ATOM 5248 C C . GLU B 1 350 ? 15.594 -28.703 -2.26 1 91.56 350 GLU B C 1
ATOM 5250 O O . GLU B 1 350 ? 16.141 -29.531 -2.998 1 91.56 350 GLU B O 1
ATOM 5255 N N . VAL B 1 351 ? 15.023 -27.703 -2.709 1 95.38 351 VAL B N 1
ATOM 5256 C CA . VAL B 1 351 ? 14.984 -27.453 -4.145 1 95.38 351 VAL B CA 1
ATOM 5257 C C . VAL B 1 351 ? 15.523 -26.047 -4.43 1 95.38 351 VAL B C 1
ATOM 5259 O O . VAL B 1 351 ? 15.062 -25.062 -3.844 1 95.38 351 VAL B O 1
ATOM 5262 N N . ALA B 1 352 ? 16.547 -25.938 -5.184 1 96 352 ALA B N 1
ATOM 5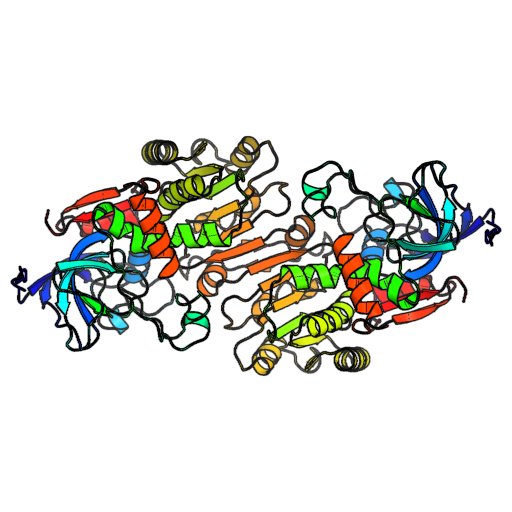263 C CA . ALA B 1 352 ? 16.984 -24.672 -5.77 1 96 352 ALA B CA 1
ATOM 5264 C C . ALA B 1 352 ? 16.25 -24.391 -7.078 1 96 352 ALA B C 1
ATOM 5266 O O . ALA B 1 352 ? 16.359 -25.156 -8.031 1 96 352 ALA B O 1
ATOM 5267 N N . GLY B 1 353 ? 15.484 -23.328 -7.074 1 97.19 353 GLY B N 1
ATOM 5268 C CA . GLY B 1 353 ? 14.656 -23.047 -8.234 1 97.19 353 GLY B CA 1
ATOM 5269 C C . GLY B 1 353 ? 13.383 -23.875 -8.281 1 97.19 353 GLY B C 1
ATOM 5270 O O . GLY B 1 353 ? 12.617 -23.891 -7.316 1 97.19 353 GLY B O 1
ATOM 5271 N N . LYS B 1 354 ? 13.18 -24.531 -9.43 1 97.5 354 LYS B N 1
ATOM 5272 C CA . LYS B 1 354 ? 11.922 -25.234 -9.672 1 97.5 354 LYS B CA 1
ATOM 5273 C C . LYS B 1 354 ? 12.164 -26.703 -9.977 1 97.5 354 LYS B C 1
ATOM 5275 O O . LYS B 1 354 ? 13.242 -27.078 -10.453 1 97.5 354 LYS B O 1
ATOM 5280 N N . LEU B 1 355 ? 11.203 -27.516 -9.633 1 98.19 355 LEU B N 1
ATOM 5281 C CA . LEU B 1 355 ? 11.117 -28.859 -10.172 1 98.19 355 LEU B CA 1
ATOM 5282 C C . LEU B 1 355 ? 10.047 -28.953 -11.258 1 98.19 355 LEU B C 1
ATOM 5284 O O . LEU B 1 355 ? 8.969 -28.359 -11.125 1 98.19 355 LEU B O 1
ATOM 5288 N N . VAL B 1 356 ? 10.367 -29.609 -12.352 1 98.5 356 VAL B N 1
ATOM 5289 C CA . VAL B 1 356 ? 9.438 -29.812 -13.453 1 98.5 356 VAL B CA 1
ATOM 5290 C C . VAL B 1 356 ? 9.398 -31.297 -13.828 1 98.5 356 VAL B C 1
ATOM 5292 O O . VAL B 1 356 ? 10.438 -31.953 -13.906 1 98.5 356 VAL B O 1
ATOM 5295 N N . ILE B 1 357 ? 8.227 -31.797 -13.953 1 98.62 357 ILE B N 1
ATOM 5296 C CA . ILE B 1 357 ? 8.031 -33.188 -14.398 1 98.62 357 ILE B CA 1
ATOM 5297 C C . ILE B 1 357 ? 7.852 -33.219 -15.914 1 98.62 357 ILE B C 1
ATOM 5299 O O . ILE B 1 357 ? 7.047 -32.469 -16.469 1 98.62 357 ILE B O 1
ATOM 5303 N N . ASP B 1 358 ? 8.602 -34 -16.562 1 98.12 358 ASP B N 1
ATOM 5304 C CA . ASP B 1 358 ? 8.469 -34.281 -17.984 1 98.12 358 ASP B CA 1
ATOM 5305 C C . ASP B 1 358 ? 7.629 -35.531 -18.219 1 98.12 358 ASP B C 1
ATOM 5307 O O . ASP B 1 358 ? 8.047 -36.625 -17.859 1 98.12 358 ASP B O 1
ATOM 5311 N N . TYR B 1 359 ? 6.52 -35.406 -18.859 1 97.44 359 TYR B N 1
ATOM 5312 C CA . TYR B 1 359 ? 5.609 -36.531 -19.031 1 97.44 359 TYR B CA 1
ATOM 5313 C C . TYR B 1 359 ? 6.133 -37.5 -20.094 1 97.44 359 TYR B C 1
ATOM 5315 O O . TYR B 1 359 ? 5.684 -38.625 -20.172 1 97.44 359 TYR B O 1
ATOM 5323 N N . GLU B 1 360 ? 7.031 -37.031 -20.922 1 89.31 360 GLU B N 1
ATOM 5324 C CA . GLU B 1 360 ? 7.527 -37.875 -22 1 89.31 360 GLU B CA 1
ATOM 5325 C C . GLU B 1 360 ? 8.906 -38.438 -21.672 1 89.31 360 GLU B C 1
ATOM 5327 O O . GLU B 1 360 ? 9.477 -39.188 -22.469 1 89.31 360 GLU B O 1
ATOM 5332 N N . ALA B 1 361 ? 9.383 -38.156 -20.656 1 81.69 361 ALA B N 1
ATOM 5333 C CA . ALA B 1 361 ? 10.688 -38.719 -20.297 1 81.69 361 ALA B CA 1
ATOM 5334 C C . ALA B 1 361 ? 10.547 -40.094 -19.672 1 81.69 361 ALA B C 1
ATOM 5336 O O . ALA B 1 361 ? 9.508 -40.406 -19.078 1 81.69 361 ALA B O 1
#

Organism: Penicillium expansum (NCBI:txid27334)

Sequence (722 aa):
MTNNYVIPEECRAAVVVDEGPNFTIKTQTVKVPVPGPDEVLIKLNATGICYSDIHYMLNDTGGRKMSASGICSAGHEGSGVVVKLGDNVKTFQVGDRAGVKPIWNTCGSCNLCWGGKEVHCQKKVLTGVGATGTFQHYIVSPARYTTVIPEGIPDYVAAPAMCSAATAYRSIRESELAVGSWATIISGGGGVGIQAVQIAKAFGLRPIVVDTGSEKRDLSLKMGAEAFVDFKEFPDTVAEAVRLTGGIGSHGVFVTAPPAYPTAIGYIGARIGGVIMCIGLPAASSGHIMNVNPTMMILKNLSIKGTLVGTMEDTDAVLQLVQRGLVREVCEVLPFEKFPEAVDRLRRGEVAGKLVIDYEAMTNNYVIPEECRAAVVVDEGPNFTIKTQTVKVPVPGPDEVLIKLNATGICYSDIHYMLNDTGGRKMSASGICSAGHEGSGVVVKLGDNVKTFQVGDRAGVKPIWNTCGSCNLCWGGKEVHCQKKVLTGVGATGTFQHYIVSPARYTTVIPEGIPDYVAAPAMCSAATAYRSIRESELAVGSWATIISGGGGVGIQAVQIAKAFGLRPIVVDTGSEKRDLSLKMGAEAFVDFKEFPDTVAEAVRLTGGIGSHGVFVTAPPAYPTAIGYIGARIGGVIMCIGLPAASSGHIMNVNPTMMILKNLSIKGTLVGTMEDTDAVLQLVQRGLVREVCEVLPFEKFPEAVDRLRRGEVAGKLVIDYEA

Foldseek 3Di:
DQPQDDDDQKFWFWFWDPQAPPIFTDIDIDGFDDEAQQKFKWQWQKAWDDVVQVCQSNVFAVDAHQVVQPETGAGFQTKGFTNGHHNNYDPDGGGFIWTGAQWQDAPCPDPCNVVQNRVPHPRTAGARRNAYHPSIRMGMGGNVQIAGFDPPQDRLQRRLLRWLLLLLLVQLVVQVDAAAFEEEEEVLQEANNVSNLLVCVVRNYAYEYEEADPLSQVSSVVNHHPYYHHCVVPVPSLCVLCVVRVVAAGQEYEYQAQVCQQPRVSRRHNAANHEYEYEHRDGPPPPRDHDDDVVCCVVRVYYYYYDYTHGSVSSVVSSVCVVVVSRDRFEDEDESVCVRVQSVCVVVVNGGHIYMYGDVD/DQPQDDDDQKFWFWFWDPQAPPIFTDIDIDGFDDEAQQKFKWQWQKAWDDVVQVCQSNVFAVDAHQVVQPETGAGFQTKGFTNGHHNNYDPDGGGFIWTGAQWQDAPCPDPCNVVQNRVPHPRTAGARRNAYHPSIRMGMGGNVQIAGFDPPFDRLQRRLLRWLLLLLLVQLVVQVDAAAFEEEEEVLQEANNVSNLLVCVVRNYAYEYEEADPLSQVSSVVNHHPYYHHCVVPVPSLCVLCVVRVVAAGQEYEYQAQVCQQPRVSRRHNAANHEYEYEHRDGPPPPRDHDDDVVCCVVRVYYYYYDYTHGSVSSVVSSVCVVVVSRDRFEDEDESVCVRVQSVCVVVVNGGHIYMYGDVD

InterPro domains:
  IPR002328 Alcohol dehydrogenase, zinc-type, conserved site [PS00059] (75-89)
  IPR011032 GroES-like superfamily [SSF50129] (22-173)
  IPR013149 Alcohol dehydrogenase-like, C-terminal [PF00107] (191-323)
  IPR013154 Alcohol dehydrogenase-like, N-terminal [PF08240] (36-150)
  IPR020843 Enoylreductase domain [SM00829] (20-357)
  IPR036291 NAD(P)-binding domain superfamily [SSF51735] (152-327)

Solvent-accessible surface area (backbone atoms only — not comparable to full-atom values): 35480 Å² total; per-residue (Å²): 125,85,72,77,64,83,75,61,70,54,34,55,27,43,30,59,40,59,72,23,94,73,43,46,62,42,80,45,77,40,72,45,71,77,43,51,48,58,14,25,22,30,44,40,45,22,21,25,66,54,69,66,38,51,39,52,42,31,55,40,58,79,67,81,45,19,65,82,54,72,25,46,19,35,25,27,12,16,14,29,28,26,60,42,72,12,84,68,48,76,91,67,53,69,68,39,42,34,30,36,27,45,56,39,40,55,74,76,77,49,72,37,44,73,67,82,36,36,83,61,31,91,65,43,32,36,28,18,25,62,36,67,12,40,34,27,39,48,38,61,43,38,50,89,51,44,39,77,48,63,86,90,62,52,45,78,43,46,3,39,34,35,30,34,35,5,24,25,45,41,45,55,59,72,63,65,69,56,70,69,33,38,31,35,26,36,42,13,26,26,47,42,19,36,34,31,30,19,49,34,37,69,64,41,31,40,20,30,29,35,37,67,56,69,68,22,43,53,50,34,47,74,49,46,25,75,42,73,46,35,47,83,81,34,78,58,49,42,63,52,51,16,50,75,45,75,64,34,17,23,42,29,37,39,35,51,40,46,91,45,49,71,56,49,70,55,36,24,58,74,33,69,57,16,36,37,39,37,52,32,74,51,49,55,84,64,68,64,47,29,82,40,45,52,52,56,23,17,70,24,34,25,34,41,35,18,35,65,63,36,42,77,68,37,32,52,52,46,53,52,35,36,74,72,64,54,45,73,75,56,57,50,80,38,40,52,88,44,48,51,58,52,53,53,35,52,76,69,65,71,50,58,25,31,48,28,34,26,63,81,93,125,84,72,77,63,87,77,62,69,53,35,56,26,43,30,59,40,60,71,23,93,73,43,44,60,43,79,45,77,41,71,44,71,77,44,50,48,57,15,26,22,30,44,40,45,20,21,27,65,53,71,66,38,51,38,53,41,31,56,40,59,77,67,82,46,20,65,80,55,72,24,45,19,34,26,27,12,15,14,29,29,26,58,42,74,11,85,65,49,76,91,66,52,68,67,38,42,34,29,36,28,45,55,39,41,57,73,76,78,47,70,37,46,73,66,81,36,36,81,61,31,90,65,43,32,37,28,19,26,63,36,67,13,39,34,28,39,49,39,61,44,38,52,89,52,45,41,77,46,64,85,87,62,52,43,80,46,46,3,39,33,35,29,35,33,6,24,27,45,41,46,54,61,71,63,65,69,56,68,68,33,39,32,34,27,35,40,13,27,26,48,42,20,38,34,32,28,19,50,35,36,70,64,41,30,41,20,31,28,33,37,66,57,68,67,23,43,54,50,34,47,73,48,45,24,77,44,71,45,35,47,84,81,34,77,57,50,42,62,53,51,15,52,76,47,76,63,34,17,23,43,28,34,40,35,49,40,48,90,46,48,71,56,48,70,55,35,25,59,74,35,69,59,17,37,37,39,37,50,30,74,49,50,55,84,65,68,63,46,30,82,40,43,52,51,56,24,16,71,25,35,26,33,39,35,18,35,64,65,36,44,75,68,36,32,53,52,46,53,52,34,36,74,71,62,56,45,71,74,54,57,49,81,38,40,53,88,44,47,52,58,51,52,52,37,52,75,68,67,71,50,55,25,32,47,29,34,27,63,80,93

Nearest PDB structures (foldseek):
  7kc2-assembly1_A  TM=9.560E-01  e=1.959E-37  Saccharomyces cerevisiae
  3meq-assembly1_C  TM=9.275E-01  e=7.256E-36  Brucella suis
  2eer-assembly1_B  TM=9.007E-01  e=1.180E-30  Sulfurisphaera tokodaii str. 7
  1jvb-assembly1_A  TM=8.753E-01  e=1.384E-31  Saccharolobus solfataricus
  3i4c-assembly2_H-2  TM=8.765E-01  e=4.268E-30  Saccharolobus solfataricus

Radius of gyration: 29.67 Å; Cα contacts (8 Å, |Δi|>4): 1917; chains: 2; bounding box: 52×96×74 Å